Protein AF-A0AAD5IJG9-F1 (afdb_monomer_lite)

Radius of gyration: 80.88 Å; chains: 1; bounding box: 159×67×210 Å

Structure (mmCIF, N/CA/C/O backbone):
data_AF-A0AAD5IJG9-F1
#
_entry.id   AF-A0AAD5IJG9-F1
#
loop_
_atom_site.group_PDB
_atom_site.id
_atom_site.type_symbol
_atom_site.label_atom_id
_atom_site.label_alt_id
_atom_site.label_comp_id
_atom_site.label_asym_id
_atom_site.label_entity_id
_atom_site.label_seq_id
_atom_site.pdbx_PDB_ins_code
_atom_site.Cartn_x
_atom_site.Cartn_y
_atom_site.Cartn_z
_atom_site.occupancy
_atom_site.B_iso_or_equiv
_atom_site.auth_seq_id
_atom_site.auth_comp_id
_atom_site.auth_asym_id
_atom_site.auth_atom_id
_atom_site.pdbx_PDB_model_num
ATOM 1 N N . MET A 1 1 ? -34.035 -47.505 9.510 1.00 40.03 1 MET A N 1
ATOM 2 C CA . MET A 1 1 ? -34.700 -47.979 10.748 1.00 40.03 1 MET A CA 1
ATOM 3 C C . MET A 1 1 ? -34.754 -46.891 11.828 1.00 40.03 1 MET A C 1
ATOM 5 O O . MET A 1 1 ? -35.858 -46.574 12.235 1.00 40.03 1 MET A O 1
ATOM 9 N N . ALA A 1 2 ? -33.639 -46.256 12.231 1.00 49.78 2 ALA A N 1
ATOM 10 C CA . ALA A 1 2 ? -33.622 -45.240 13.307 1.00 49.78 2 ALA A CA 1
ATOM 11 C C . ALA A 1 2 ? -34.541 -44.011 13.080 1.00 49.78 2 ALA A C 1
ATOM 13 O O . ALA A 1 2 ? -35.282 -43.633 13.980 1.00 49.78 2 ALA A O 1
ATOM 14 N N . SER A 1 3 ? -34.583 -43.461 11.860 1.00 57.72 3 SER A N 1
ATOM 15 C CA . SER A 1 3 ? -35.411 -42.284 11.522 1.00 57.72 3 SER A CA 1
ATOM 16 C C . SER A 1 3 ? -36.926 -42.498 11.715 1.00 57.72 3 SER A C 1
ATOM 18 O O . SER A 1 3 ? -37.642 -41.558 12.057 1.00 57.72 3 SER A O 1
ATOM 20 N N . LYS A 1 4 ? -37.427 -43.735 11.559 1.00 59.12 4 LYS A N 1
ATOM 21 C CA . LYS A 1 4 ? -38.856 -44.051 11.750 1.00 59.12 4 LYS A CA 1
ATOM 22 C C . LYS A 1 4 ? -39.244 -44.056 13.236 1.00 59.12 4 LYS A C 1
ATOM 24 O O . LYS A 1 4 ? -40.371 -43.705 13.572 1.00 59.12 4 LYS A O 1
ATOM 29 N N . THR A 1 5 ? -38.303 -44.402 14.114 1.00 77.06 5 THR A N 1
ATOM 30 C CA . THR A 1 5 ? -38.476 -44.359 15.573 1.00 77.06 5 THR A CA 1
ATOM 31 C C . THR A 1 5 ? -38.420 -42.922 16.098 1.00 77.06 5 THR A C 1
ATOM 33 O O . THR A 1 5 ? -39.266 -42.545 16.900 1.00 77.06 5 THR A O 1
ATOM 36 N N . GLU A 1 6 ? -37.500 -42.091 15.596 1.00 82.44 6 GLU A N 1
ATOM 37 C CA . GLU A 1 6 ? -37.387 -40.671 15.983 1.00 82.44 6 GLU A CA 1
ATOM 38 C C . GLU A 1 6 ? -38.639 -39.863 15.642 1.00 82.44 6 GLU A C 1
ATOM 40 O O . GLU A 1 6 ? -39.170 -39.155 16.496 1.00 82.44 6 GLU A O 1
ATOM 45 N N . ALA A 1 7 ? -39.147 -40.003 14.413 1.00 82.75 7 ALA A N 1
ATOM 46 C CA . ALA A 1 7 ? -40.358 -39.309 13.982 1.00 82.75 7 ALA A CA 1
ATOM 47 C C . ALA A 1 7 ? -41.581 -39.715 14.821 1.00 82.75 7 ALA A C 1
ATOM 49 O O . ALA A 1 7 ? -42.391 -38.865 15.176 1.00 82.75 7 ALA A O 1
ATOM 5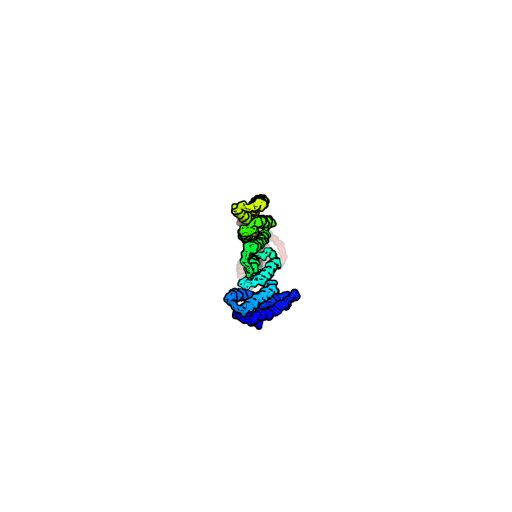0 N N . SER A 1 8 ? -41.680 -40.997 15.198 1.00 85.31 8 SER A N 1
ATOM 51 C CA . SER A 1 8 ? -42.756 -41.489 16.064 1.00 85.31 8 SER A CA 1
ATOM 52 C C . SER A 1 8 ? -42.658 -40.978 17.505 1.00 85.31 8 SER A C 1
ATOM 54 O O . SER A 1 8 ? -43.687 -40.867 18.173 1.00 85.31 8 SER A O 1
ATOM 56 N N . LEU A 1 9 ? -41.449 -40.720 18.014 1.00 87.00 9 LEU A N 1
ATOM 57 C CA . LEU A 1 9 ? -41.244 -40.151 19.348 1.00 87.00 9 LEU A CA 1
ATOM 58 C C . LEU A 1 9 ? -41.569 -38.658 19.366 1.00 87.00 9 LEU A C 1
ATOM 60 O O . LEU A 1 9 ? -42.269 -38.213 20.270 1.00 87.00 9 LEU A O 1
ATOM 64 N N . LEU A 1 10 ? -41.134 -37.909 18.348 1.00 88.69 10 LEU A N 1
ATOM 65 C CA . LEU A 1 10 ? -41.464 -36.488 18.203 1.00 88.69 10 LEU A CA 1
ATOM 66 C C . LEU A 1 10 ? -42.973 -36.280 18.023 1.00 88.69 10 LEU A C 1
ATOM 68 O O . LEU A 1 10 ? -43.555 -35.462 18.725 1.00 88.69 10 LEU A O 1
ATOM 72 N N . SER A 1 11 ? -43.643 -37.090 17.195 1.00 87.12 11 SER A N 1
ATOM 73 C CA . SER A 1 11 ? -45.099 -36.981 17.019 1.00 87.12 11 SER A CA 1
ATOM 74 C C . SER A 1 11 ? -45.866 -37.282 18.311 1.00 87.12 11 SER A C 1
ATOM 76 O O . SER A 1 11 ? -46.881 -36.648 18.602 1.00 87.12 11 SER A O 1
ATOM 78 N N . LYS A 1 12 ? -45.385 -38.245 19.115 1.00 86.06 12 LYS A N 1
ATOM 79 C CA . LYS A 1 12 ? -45.931 -38.516 20.453 1.00 86.06 12 LYS A CA 1
ATOM 80 C C . LYS A 1 12 ? -45.668 -37.350 21.407 1.00 86.06 12 LYS A C 1
ATOM 82 O O . LYS A 1 12 ? -46.566 -37.002 22.166 1.00 86.06 12 LYS A O 1
ATOM 87 N N . LEU A 1 13 ? -44.483 -36.747 21.359 1.00 86.62 13 LEU A N 1
ATOM 88 C CA . LEU A 1 13 ? -44.134 -35.589 22.180 1.00 86.62 13 LEU A CA 1
ATOM 89 C C . LEU A 1 13 ? -45.011 -34.375 21.859 1.00 86.62 13 LEU A C 1
ATOM 91 O O . LEU A 1 13 ? -45.411 -33.680 22.780 1.00 86.62 13 LEU A O 1
ATOM 95 N N . GLU A 1 14 ? -45.358 -34.156 20.592 1.00 85.06 14 GLU A N 1
ATOM 96 C CA . GLU A 1 14 ? -46.237 -33.059 20.172 1.00 85.06 14 GLU A CA 1
ATOM 97 C C . GLU A 1 14 ? -47.701 -33.316 20.574 1.00 85.06 14 GLU A C 1
ATOM 99 O O . GLU A 1 14 ? -48.342 -32.459 21.176 1.00 85.06 14 GLU A O 1
ATOM 104 N N . SER A 1 15 ? -48.238 -34.516 20.310 1.00 80.38 15 SER A N 1
ATOM 105 C CA . SER A 1 15 ? -49.700 -34.738 20.272 1.00 80.38 15 SER A CA 1
ATOM 106 C C . SER A 1 15 ? -50.283 -35.724 21.299 1.00 80.38 15 SER A C 1
ATOM 108 O O . SER A 1 15 ? -51.500 -35.790 21.462 1.00 80.38 15 SER A O 1
ATOM 110 N N . SER A 1 16 ? -49.465 -36.510 22.010 1.00 78.19 16 SER A N 1
ATOM 111 C CA . SER A 1 16 ? -49.965 -37.608 22.860 1.00 78.19 16 SER A CA 1
ATOM 112 C C . SER A 1 16 ? -50.384 -37.160 24.261 1.00 78.19 16 SER A C 1
ATOM 114 O O . SER A 1 16 ? -49.528 -36.918 25.108 1.00 78.19 16 SER A O 1
ATOM 116 N N . ASN A 1 17 ? -51.676 -37.184 24.576 1.00 72.12 17 ASN A N 1
ATOM 117 C CA . ASN A 1 17 ? -52.157 -36.930 25.945 1.00 72.12 17 ASN A CA 1
ATOM 118 C C . ASN A 1 17 ? -52.040 -38.150 26.885 1.00 72.12 17 ASN A C 1
ATOM 120 O O . ASN A 1 17 ? -52.435 -38.069 28.044 1.00 72.12 17 ASN A O 1
ATOM 124 N N . SER A 1 18 ? -51.520 -39.285 26.400 1.00 71.00 18 SER A N 1
ATOM 125 C CA . SER A 1 18 ? -51.354 -40.520 27.180 1.00 71.00 18 SER A CA 1
ATOM 126 C C . SER A 1 18 ? -49.918 -40.724 27.671 1.00 71.00 18 SER A C 1
ATOM 128 O O . SER A 1 18 ? -48.976 -40.584 26.884 1.00 71.00 18 SER A O 1
ATOM 130 N N . THR A 1 19 ? -49.775 -41.147 28.927 1.00 74.81 19 THR A N 1
ATOM 131 C CA . THR A 1 19 ? -48.548 -41.677 29.550 1.00 74.81 19 THR A CA 1
ATOM 132 C C . THR A 1 19 ? -48.391 -43.188 29.260 1.00 74.81 19 THR A C 1
ATOM 134 O O . THR A 1 19 ? -49.387 -43.838 28.924 1.00 74.81 19 THR A O 1
ATOM 137 N N . PRO A 1 20 ? -47.180 -43.789 29.343 1.00 77.56 20 PRO A N 1
ATOM 138 C CA . PRO A 1 20 ? -45.897 -43.190 29.723 1.00 77.56 20 PRO A CA 1
ATOM 139 C C . PRO A 1 20 ? -45.011 -42.781 28.525 1.00 77.56 20 PRO A C 1
ATOM 141 O O . PRO A 1 20 ? -44.468 -43.624 27.811 1.00 77.56 20 PRO A O 1
ATOM 144 N N . ILE A 1 21 ? -44.790 -41.479 28.343 1.00 84.19 21 ILE A N 1
ATOM 145 C CA . ILE A 1 21 ? -43.877 -40.869 27.360 1.00 84.19 21 ILE A CA 1
ATOM 146 C C . ILE A 1 21 ? -42.423 -40.961 27.836 1.00 84.19 21 ILE A C 1
ATOM 148 O O . ILE A 1 21 ? -41.536 -41.272 27.040 1.00 84.19 21 ILE A O 1
ATOM 152 N N . TYR A 1 22 ? -42.166 -40.744 29.131 1.00 86.75 22 TYR A N 1
ATOM 153 C CA . TYR A 1 22 ? -40.799 -40.744 29.671 1.00 86.75 22 TYR A CA 1
ATOM 154 C C . TYR A 1 22 ? -40.068 -42.074 29.436 1.00 86.75 22 TYR A C 1
ATOM 156 O O . TYR A 1 22 ? -38.905 -42.078 29.038 1.00 86.75 22 TYR A O 1
ATOM 164 N N . SER A 1 23 ? -40.762 -43.204 29.621 1.00 85.56 23 SER A N 1
ATOM 165 C CA . SER A 1 23 ? -40.194 -44.544 29.408 1.00 85.56 23 SER A CA 1
ATOM 166 C C . SER A 1 23 ? -39.642 -44.726 27.987 1.00 85.56 23 SER A C 1
ATOM 168 O O . SER A 1 23 ? -38.520 -45.195 27.813 1.00 85.56 23 SER A O 1
ATOM 170 N N . LEU A 1 24 ? -40.379 -44.244 26.981 1.00 85.62 24 LEU A N 1
ATOM 171 C CA . LEU A 1 24 ? -39.998 -44.322 25.572 1.00 85.62 24 LEU A CA 1
ATOM 172 C C . LEU A 1 24 ? -38.739 -43.499 25.270 1.00 85.62 24 LEU A C 1
ATOM 174 O O . LEU A 1 24 ? -37.867 -43.944 24.525 1.00 85.62 24 LEU A O 1
ATOM 178 N N . PHE A 1 25 ? -38.627 -42.310 25.865 1.00 87.06 25 PHE A N 1
ATOM 179 C CA . PHE A 1 25 ? -37.447 -41.453 25.726 1.00 87.06 25 PHE A CA 1
ATOM 180 C C . PHE A 1 25 ? -36.236 -42.012 26.485 1.00 87.06 25 PHE A C 1
ATOM 182 O O . PHE A 1 25 ? -35.120 -41.982 25.967 1.00 87.06 25 PHE A O 1
ATOM 189 N N . SER A 1 26 ? -36.450 -42.572 27.677 1.00 85.56 26 SER A N 1
ATOM 190 C CA . SER A 1 26 ? -35.406 -43.233 28.466 1.00 85.56 26 SER A CA 1
ATOM 191 C C . SER A 1 26 ? -34.829 -44.450 27.732 1.00 85.56 26 SER A C 1
ATOM 193 O O . SER A 1 26 ? -33.610 -44.593 27.620 1.00 85.56 26 SER A O 1
ATOM 195 N N . ASP A 1 27 ? -35.688 -45.270 27.121 1.00 84.94 27 ASP A N 1
ATOM 196 C CA . ASP A 1 27 ? -35.261 -46.399 26.292 1.00 84.94 27 ASP A CA 1
ATOM 197 C C . ASP A 1 27 ? -34.494 -45.949 25.046 1.00 84.94 27 ASP A C 1
ATOM 199 O O . ASP A 1 27 ? -33.491 -46.565 24.674 1.00 84.94 27 ASP A O 1
ATOM 203 N N . TYR A 1 28 ? -34.913 -44.839 24.432 1.00 84.62 28 TYR A N 1
ATOM 204 C CA . TYR A 1 28 ? -34.195 -44.246 23.305 1.00 84.62 28 TYR A CA 1
ATOM 205 C C . TYR A 1 28 ? -32.805 -43.715 23.703 1.00 84.62 28 TYR A C 1
ATOM 207 O O . TYR A 1 28 ? -31.885 -43.726 22.881 1.00 84.62 28 TYR A O 1
ATOM 215 N N . ARG A 1 29 ? -32.620 -43.322 24.973 1.00 81.00 29 ARG A N 1
ATOM 216 C CA . ARG A 1 29 ? -31.354 -42.813 25.523 1.00 81.00 29 ARG A CA 1
ATOM 217 C C . ARG A 1 29 ? -30.313 -43.897 25.806 1.00 81.00 29 ARG A C 1
ATOM 219 O O . ARG A 1 29 ? -29.148 -43.544 25.935 1.00 81.00 29 ARG A O 1
ATOM 226 N N . ARG A 1 30 ? -30.649 -45.193 25.865 1.00 82.00 30 ARG A N 1
ATOM 227 C CA . ARG A 1 30 ? -29.688 -46.266 26.236 1.00 82.00 30 ARG A CA 1
ATOM 228 C C . ARG A 1 30 ? -28.273 -46.138 25.627 1.00 82.00 30 ARG A C 1
ATOM 230 O O . ARG A 1 30 ? -27.322 -46.342 26.370 1.00 82.00 30 ARG A O 1
ATOM 237 N N . PRO A 1 31 ? -28.084 -45.715 24.359 1.00 81.06 31 PRO A N 1
ATOM 238 C CA . PRO A 1 31 ? -26.748 -45.500 23.790 1.00 81.06 31 PRO A CA 1
ATOM 239 C C . PRO A 1 31 ? -25.861 -44.459 24.505 1.00 81.06 31 PRO A C 1
ATOM 241 O O . PRO A 1 31 ? -24.651 -44.475 24.315 1.00 81.06 31 PRO A O 1
ATOM 244 N N . PHE A 1 32 ? -26.431 -43.549 25.301 1.00 79.25 32 PHE A N 1
ATOM 245 C CA . PHE A 1 32 ? -25.689 -42.581 26.120 1.00 79.25 32 PHE A CA 1
ATOM 246 C C . PHE A 1 32 ? -25.220 -43.169 27.459 1.00 79.25 32 PHE A C 1
ATOM 248 O O . PHE A 1 32 ? -24.302 -42.625 28.063 1.00 79.25 32 PHE A O 1
ATOM 255 N N . SER A 1 33 ? -25.817 -44.270 27.932 1.00 79.75 33 SER A N 1
ATOM 256 C CA . SER A 1 33 ? -25.437 -44.913 29.199 1.00 79.75 33 SER A CA 1
ATOM 257 C C . SER A 1 33 ? -24.062 -45.589 29.146 1.00 79.75 33 SER A C 1
ATOM 259 O O . SER A 1 33 ? -23.447 -45.786 30.188 1.00 79.75 33 SER A O 1
ATOM 261 N N . ASP A 1 34 ? -23.562 -45.890 27.945 1.00 76.06 34 ASP A N 1
ATOM 262 C CA . ASP A 1 34 ? -22.254 -46.523 27.724 1.00 76.06 34 ASP A CA 1
ATOM 263 C C . ASP A 1 34 ? -21.086 -45.513 27.672 1.00 76.06 34 ASP A C 1
ATOM 265 O O . ASP A 1 34 ? -19.918 -45.890 27.509 1.00 76.06 34 ASP A O 1
ATOM 269 N N . VAL A 1 35 ? -21.388 -44.213 27.787 1.00 77.31 35 VAL A N 1
ATOM 270 C CA . VAL A 1 35 ? -20.393 -43.137 27.765 1.00 77.31 35 VAL A CA 1
ATOM 271 C C . VAL A 1 35 ? -19.740 -43.023 29.142 1.00 77.31 35 VAL A C 1
ATOM 273 O O . VAL A 1 35 ? -20.377 -42.654 30.123 1.00 77.31 35 VAL A O 1
ATOM 276 N N . ASN A 1 36 ? -18.443 -43.319 29.209 1.00 75.56 36 ASN A N 1
ATOM 277 C CA . ASN A 1 36 ? -17.588 -43.081 30.373 1.00 75.56 36 ASN A CA 1
ATOM 278 C C . ASN A 1 36 ? -16.271 -42.413 29.934 1.00 75.56 36 ASN A C 1
ATOM 280 O O . ASN A 1 36 ? -16.017 -42.263 28.736 1.00 75.56 36 ASN A O 1
ATOM 284 N N . GLU A 1 37 ? -15.407 -42.055 30.890 1.00 66.75 37 GLU A N 1
ATOM 285 C CA . GLU A 1 37 ? -14.111 -41.403 30.625 1.00 66.75 37 GLU A CA 1
ATOM 286 C C . GLU A 1 37 ? -13.218 -42.164 29.626 1.00 66.75 37 GLU A C 1
ATOM 288 O O . GLU A 1 37 ? -12.406 -41.553 28.937 1.00 66.75 37 GLU A O 1
ATOM 293 N N . LYS A 1 38 ? -13.392 -43.484 29.486 1.00 65.75 38 LYS A N 1
ATOM 294 C CA . LYS A 1 38 ? -12.594 -44.343 28.595 1.00 65.75 38 LYS A CA 1
ATOM 295 C C . LYS A 1 38 ? -13.150 -44.422 27.165 1.00 65.75 38 LYS A C 1
ATOM 297 O O . LYS A 1 38 ? -12.421 -44.810 26.257 1.00 65.75 38 LYS A O 1
ATOM 302 N N . ASN A 1 39 ? -14.406 -44.021 26.946 1.00 73.19 39 ASN A N 1
ATOM 303 C CA . ASN A 1 39 ? -15.141 -44.182 25.684 1.00 73.19 39 ASN A CA 1
ATOM 304 C C . ASN A 1 39 ? -15.526 -42.842 25.022 1.00 73.19 39 ASN A C 1
ATOM 306 O O . ASN A 1 39 ? -16.526 -42.759 24.304 1.00 73.19 39 ASN A O 1
ATOM 310 N N . GLN A 1 40 ? -14.735 -41.781 25.217 1.00 72.56 40 GLN A N 1
ATOM 311 C CA . GLN A 1 40 ? -15.011 -40.446 24.652 1.00 72.56 40 GLN A CA 1
ATOM 312 C C . GLN A 1 40 ? -15.128 -40.430 23.111 1.00 72.56 40 GLN A C 1
ATOM 314 O O . GLN A 1 40 ? -15.780 -39.558 22.540 1.00 72.56 40 GLN A O 1
ATOM 319 N N . THR A 1 41 ? -14.585 -41.436 22.417 1.00 77.69 41 THR A N 1
ATOM 320 C CA . THR A 1 41 ? -14.702 -41.608 20.955 1.00 77.69 41 THR A CA 1
ATOM 321 C C . THR A 1 41 ? -16.130 -41.905 20.469 1.00 77.69 41 THR A C 1
ATOM 323 O O . THR A 1 41 ? -16.400 -41.826 19.267 1.00 77.69 41 THR A O 1
ATOM 326 N N . LEU A 1 42 ? -17.066 -42.225 21.373 1.00 81.50 42 LEU A N 1
ATOM 327 C CA . LEU A 1 42 ? -18.488 -42.407 21.060 1.00 81.50 42 LEU A CA 1
ATOM 328 C C . LEU A 1 42 ? -19.254 -41.080 20.969 1.00 81.50 42 LEU A C 1
ATOM 330 O O . LEU A 1 42 ? -20.273 -41.020 20.277 1.00 81.50 42 LEU A O 1
ATOM 334 N N . ILE A 1 43 ? -18.755 -40.012 21.600 1.00 83.00 43 ILE A N 1
ATOM 335 C CA . ILE A 1 43 ? -19.433 -38.710 21.685 1.00 83.00 43 ILE A CA 1
ATOM 336 C C . ILE A 1 43 ? -19.733 -38.120 20.288 1.00 83.00 43 ILE A C 1
ATOM 338 O O . ILE A 1 43 ? -20.886 -37.760 20.050 1.00 83.00 43 ILE A O 1
ATOM 342 N N . PRO A 1 44 ? -18.803 -38.103 19.306 1.00 84.50 44 PRO A N 1
ATOM 343 C CA . PRO A 1 44 ? -19.101 -37.612 17.952 1.00 84.50 44 PRO A CA 1
ATOM 344 C C . PRO A 1 44 ? -20.167 -38.444 17.213 1.00 84.50 44 PRO A C 1
ATOM 346 O O . PRO A 1 44 ? -20.996 -37.915 16.465 1.00 84.50 44 PRO A O 1
ATOM 349 N N . LYS A 1 45 ? -20.184 -39.767 17.436 1.00 84.75 45 LYS A N 1
ATOM 350 C CA . LYS A 1 45 ? -21.167 -40.683 16.829 1.00 84.75 45 LYS A CA 1
ATOM 351 C C . LYS A 1 45 ? -22.563 -40.485 17.423 1.00 84.75 45 LYS A C 1
ATOM 353 O O . LYS A 1 45 ? -23.552 -40.541 16.698 1.00 84.75 45 LYS A O 1
ATOM 358 N N . LEU A 1 46 ? -22.647 -40.231 18.727 1.00 84.56 46 LEU A N 1
ATOM 359 C CA . LEU A 1 46 ? -23.903 -39.887 19.393 1.00 84.56 46 LEU A CA 1
ATOM 360 C C . LEU A 1 46 ? -24.384 -38.496 18.977 1.00 84.56 46 LEU A C 1
ATOM 362 O O . LEU A 1 46 ? -25.553 -38.341 18.635 1.00 84.56 46 LEU A O 1
ATOM 366 N N . ALA A 1 47 ? -23.489 -37.508 18.916 1.00 84.62 47 ALA A N 1
ATOM 367 C CA . ALA A 1 47 ? -23.826 -36.153 18.495 1.00 84.62 47 ALA A CA 1
ATOM 368 C C . ALA A 1 47 ? -24.435 -36.133 17.086 1.00 84.62 47 ALA A C 1
ATOM 370 O O . ALA A 1 47 ? -25.541 -35.634 16.893 1.00 84.62 47 ALA A O 1
ATOM 371 N N . SER A 1 48 ? -23.765 -36.753 16.111 1.00 84.75 48 SER A N 1
ATOM 372 C CA . SER A 1 48 ? -24.260 -36.826 14.728 1.00 84.75 48 SER A CA 1
ATOM 373 C C . SER A 1 48 ? -25.614 -37.529 14.604 1.00 84.75 48 SER A C 1
ATOM 375 O O . SER A 1 48 ? -26.433 -37.138 13.774 1.00 84.75 48 SER A O 1
ATOM 377 N N . LYS A 1 49 ? -25.876 -38.533 15.446 1.00 86.31 49 LYS A N 1
ATOM 378 C CA . LYS A 1 49 ? -27.130 -39.289 15.430 1.00 86.31 49 LYS A CA 1
ATOM 379 C C . LYS A 1 49 ? -28.283 -38.562 16.129 1.00 86.31 49 LYS A C 1
ATOM 381 O O . LYS A 1 49 ? -29.384 -38.549 15.599 1.00 86.31 49 LYS A O 1
ATOM 386 N N . PHE A 1 50 ? -28.052 -37.965 17.298 1.00 87.25 50 PHE A N 1
ATOM 387 C CA . PHE A 1 50 ? -29.127 -37.500 18.184 1.00 87.25 50 PHE A CA 1
ATOM 388 C C . PHE A 1 50 ? -29.316 -35.978 18.218 1.00 87.25 50 PHE A C 1
ATOM 390 O O . PHE A 1 50 ? -30.357 -35.516 18.680 1.00 87.25 50 PHE A O 1
ATOM 397 N N . LEU A 1 51 ? -28.371 -35.173 17.716 1.00 87.12 51 LEU A N 1
ATOM 398 C CA . LEU A 1 51 ? -28.433 -33.711 17.857 1.00 87.12 51 LEU A CA 1
ATOM 399 C C . LEU A 1 51 ? -29.694 -33.094 17.233 1.00 87.12 51 LEU A C 1
ATOM 401 O O . LEU A 1 51 ? -30.306 -32.210 17.829 1.00 87.12 51 LEU A O 1
ATOM 405 N N . SER A 1 52 ? -30.104 -33.557 16.047 1.00 86.81 52 SER A N 1
ATOM 406 C CA . SER A 1 52 ? -31.321 -33.053 15.390 1.00 86.81 52 SER A CA 1
ATOM 407 C C . SER A 1 52 ? -32.577 -33.377 16.205 1.00 86.81 52 SER A C 1
ATOM 409 O O . SER A 1 52 ? -33.440 -32.519 16.382 1.00 86.81 52 SER A O 1
ATOM 411 N N . PHE A 1 53 ? -32.647 -34.594 16.746 1.00 89.81 53 PHE A N 1
ATOM 412 C CA . PHE A 1 53 ? -33.745 -35.045 17.594 1.00 89.81 53 PHE A CA 1
ATOM 413 C C . PHE A 1 53 ? -33.827 -34.244 18.901 1.00 89.81 53 PHE A C 1
ATOM 415 O O . PHE A 1 53 ? -34.909 -33.782 19.265 1.00 89.81 53 PHE A O 1
ATOM 422 N N . LEU A 1 54 ? -32.691 -34.022 19.571 1.00 89.56 54 LEU A N 1
ATOM 423 C CA . LEU A 1 54 ? -32.622 -33.242 20.810 1.00 89.56 54 LEU A CA 1
ATOM 424 C C . LEU A 1 54 ? -33.052 -31.791 20.580 1.00 89.56 54 LEU A C 1
ATOM 426 O O . LEU A 1 54 ? -33.901 -31.294 21.311 1.00 89.56 54 LEU A O 1
ATOM 430 N N . LYS A 1 55 ? -32.549 -31.135 19.524 1.00 87.88 55 LYS A N 1
ATOM 431 C CA . LYS A 1 55 ? -32.941 -29.755 19.187 1.00 87.88 55 LYS A CA 1
ATOM 432 C C . LYS A 1 55 ? -34.444 -29.616 18.947 1.00 87.88 55 LYS A C 1
ATOM 434 O O . LYS A 1 55 ? -35.051 -28.675 19.441 1.00 87.88 55 LYS A O 1
ATOM 439 N N . LYS A 1 56 ? -35.047 -30.556 18.210 1.00 89.88 56 LYS A N 1
ATOM 440 C CA . LYS A 1 56 ? -36.496 -30.555 17.958 1.00 89.88 56 LYS A CA 1
ATOM 441 C C . LYS A 1 56 ? -37.289 -30.797 19.238 1.00 89.88 56 LYS A C 1
ATOM 443 O O . LYS A 1 56 ? -38.228 -30.063 19.511 1.00 89.88 56 LYS A O 1
ATOM 448 N N . SER A 1 57 ? -36.870 -31.766 20.051 1.00 90.88 57 SER A N 1
ATOM 449 C CA . SER A 1 57 ? -37.525 -32.060 21.332 1.00 90.88 57 SER A CA 1
ATOM 450 C C . SER A 1 57 ? -37.497 -30.845 22.265 1.00 90.88 57 SER A C 1
ATOM 452 O O . SER A 1 57 ? -38.530 -30.465 22.803 1.00 90.88 57 SER A O 1
ATOM 454 N N . LEU A 1 58 ? -36.344 -30.180 22.394 1.00 90.31 58 LEU A N 1
ATOM 455 C CA . LEU A 1 58 ? -36.170 -28.988 23.233 1.00 90.31 58 LEU A CA 1
ATOM 456 C C . LEU A 1 58 ? -36.939 -27.757 22.728 1.00 90.31 58 LEU A C 1
ATOM 458 O O . LEU A 1 58 ? -37.172 -26.844 23.512 1.00 90.31 58 LEU A O 1
ATOM 462 N N . ALA A 1 59 ? -37.332 -27.723 21.452 1.00 89.56 59 ALA A N 1
ATOM 463 C CA . ALA A 1 59 ? -38.206 -26.682 20.912 1.00 89.56 59 ALA A CA 1
ATOM 464 C C . ALA A 1 59 ? -39.691 -26.967 21.196 1.00 89.56 59 ALA A C 1
ATOM 466 O O . ALA A 1 59 ? -40.437 -26.052 21.502 1.00 89.56 59 ALA A O 1
ATOM 467 N N . ILE A 1 60 ? -40.109 -28.236 21.135 1.00 90.00 60 ILE A N 1
ATOM 468 C CA . ILE A 1 60 ? -41.516 -28.644 21.299 1.00 90.00 60 ILE A CA 1
ATOM 469 C C . ILE A 1 60 ? -41.965 -28.586 22.766 1.00 90.00 60 ILE A C 1
ATOM 471 O O . ILE A 1 60 ? -43.106 -28.234 23.060 1.00 90.00 60 ILE A O 1
ATOM 475 N N . ILE A 1 61 ? -41.098 -28.987 23.702 1.00 89.62 61 ILE A N 1
ATOM 476 C CA . ILE A 1 61 ? -41.499 -29.180 25.104 1.00 89.62 61 ILE A CA 1
ATOM 477 C C . ILE A 1 61 ? -41.947 -27.879 25.792 1.00 89.62 61 ILE A C 1
ATOM 479 O O . ILE A 1 61 ? -42.988 -27.931 26.450 1.00 89.62 61 ILE A O 1
ATOM 483 N N . PRO A 1 62 ? -41.236 -26.737 25.673 1.00 87.31 62 PRO A N 1
ATOM 484 C CA . PRO A 1 62 ? -41.668 -25.482 26.291 1.00 87.31 62 PRO A CA 1
ATOM 485 C C . PRO A 1 62 ? -43.063 -25.037 25.840 1.00 87.31 62 PRO A C 1
ATOM 487 O O . PRO A 1 62 ? -43.891 -24.684 26.679 1.00 87.31 62 PRO A O 1
ATOM 490 N N . ASP A 1 63 ? -43.350 -25.117 24.538 1.00 86.69 63 ASP A N 1
ATOM 491 C CA . ASP A 1 63 ? -44.655 -24.749 23.973 1.00 86.69 63 ASP A CA 1
ATOM 492 C C . ASP A 1 63 ? -45.755 -25.658 24.524 1.00 86.69 63 ASP A C 1
ATOM 494 O O . ASP A 1 63 ? -46.784 -25.199 25.020 1.00 86.69 63 ASP A O 1
ATOM 498 N N . ARG A 1 64 ? -45.485 -26.965 24.558 1.00 85.00 64 ARG A N 1
ATOM 499 C CA . ARG A 1 64 ? -46.423 -27.950 25.092 1.00 85.00 64 ARG A CA 1
ATOM 500 C C . ARG A 1 64 ? -46.699 -27.764 26.581 1.00 85.00 64 ARG A C 1
ATOM 502 O O . ARG A 1 64 ? -47.820 -27.980 27.030 1.00 85.00 64 ARG A O 1
ATOM 509 N N . LEU A 1 65 ? -45.680 -27.398 27.356 1.00 84.69 65 LEU A N 1
ATOM 510 C CA . LEU A 1 65 ? -45.849 -27.042 28.760 1.00 84.69 65 LEU A CA 1
ATOM 511 C C . LEU A 1 65 ? -46.633 -25.732 28.882 1.00 84.69 65 LEU A C 1
ATOM 513 O O . LEU A 1 65 ? -47.453 -25.614 29.780 1.00 84.69 65 LEU A O 1
ATOM 517 N N . SER A 1 66 ? -46.476 -24.775 27.978 1.00 80.69 66 SER A N 1
ATOM 518 C CA . SER A 1 66 ? -47.201 -23.501 28.050 1.00 80.69 66 SER A CA 1
ATOM 519 C C . SER A 1 66 ? -48.704 -23.667 27.766 1.00 80.69 66 SER A C 1
ATOM 521 O O . SER A 1 66 ? -49.532 -23.147 28.511 1.00 80.69 66 SER A O 1
ATOM 523 N N . ASP A 1 67 ? -49.075 -24.493 26.782 1.00 69.62 67 ASP A N 1
ATOM 524 C CA . ASP A 1 67 ? -50.478 -24.778 26.421 1.00 69.62 67 ASP A CA 1
ATOM 525 C C . ASP A 1 67 ? -51.254 -25.554 27.500 1.00 69.62 67 ASP A C 1
ATOM 527 O O . ASP A 1 67 ? -52.489 -25.567 27.538 1.00 69.62 67 ASP A O 1
ATOM 531 N N . SER A 1 68 ? -50.524 -26.225 28.389 1.00 61.78 68 SER A N 1
ATOM 532 C CA . SER A 1 68 ? -51.074 -27.171 29.355 1.00 61.78 68 SER A CA 1
ATOM 533 C C . SER A 1 68 ? -51.445 -26.515 30.704 1.00 61.78 68 SER A C 1
ATOM 535 O O . SER A 1 68 ? -52.063 -27.140 31.562 1.00 61.78 68 SER A O 1
ATOM 537 N N . SER A 1 69 ? -51.172 -25.215 30.892 1.00 56.47 69 SER A N 1
ATOM 538 C CA . SER A 1 69 ? -51.294 -24.541 32.200 1.00 56.47 69 SER A CA 1
ATOM 539 C C . SER A 1 69 ? -52.733 -24.297 32.703 1.00 56.47 69 SER A C 1
ATOM 541 O O . SER A 1 69 ? -52.903 -23.681 33.752 1.00 56.47 69 SER A O 1
ATOM 543 N N . ASN A 1 70 ? -53.771 -24.744 31.982 1.00 51.47 70 ASN A N 1
ATOM 544 C CA . ASN A 1 70 ? -55.166 -24.326 32.199 1.00 51.4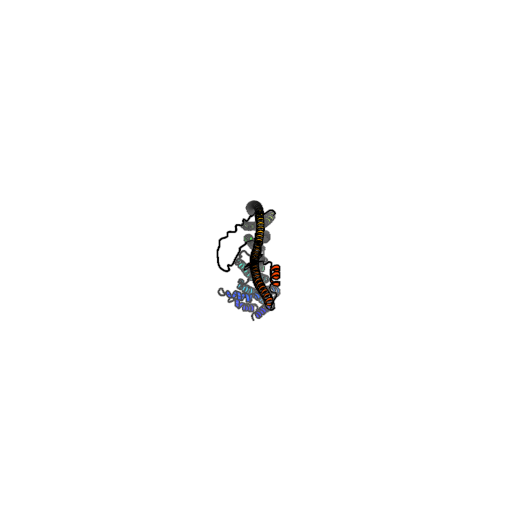7 70 ASN A CA 1
ATOM 545 C C . ASN A 1 70 ? -56.174 -25.456 32.511 1.00 51.47 70 ASN A C 1
ATOM 547 O O . ASN A 1 70 ? -57.378 -25.224 32.386 1.00 51.47 70 ASN A O 1
ATOM 551 N N . LYS A 1 71 ? -55.761 -26.684 32.876 1.00 53.31 71 LYS A N 1
ATOM 552 C CA . LYS A 1 71 ? -56.721 -27.796 33.091 1.00 53.31 71 LYS A CA 1
ATOM 553 C C . LYS A 1 71 ? -56.421 -28.671 34.314 1.00 53.31 71 LYS A C 1
ATOM 555 O O . LYS A 1 71 ? -55.351 -29.253 34.444 1.00 53.31 71 LYS A O 1
ATOM 560 N N . ASP A 1 72 ? -57.432 -28.809 35.168 1.00 52.28 72 ASP A N 1
ATOM 561 C CA . ASP A 1 72 ? -57.353 -29.310 36.546 1.00 52.28 72 ASP A CA 1
ATOM 562 C C . ASP A 1 72 ? -57.681 -30.819 36.656 1.00 52.28 72 ASP A C 1
ATOM 564 O O . ASP A 1 72 ? -58.687 -31.242 37.232 1.00 52.28 72 ASP A O 1
ATOM 568 N N . HIS A 1 73 ? -56.863 -31.675 36.029 1.00 60.78 73 HIS A N 1
ATOM 569 C CA . HIS A 1 73 ? -57.072 -33.131 36.041 1.00 60.78 73 HIS A CA 1
ATOM 570 C C . HIS A 1 73 ? -55.812 -33.904 36.454 1.00 60.78 73 HIS A C 1
ATOM 572 O O . HIS A 1 73 ? -54.717 -33.663 35.957 1.00 60.78 73 HIS A O 1
ATOM 578 N N . THR A 1 74 ? -55.965 -34.914 37.314 1.00 63.94 74 THR A N 1
ATOM 579 C CA . THR A 1 74 ? -54.872 -35.745 37.864 1.00 63.94 74 THR A CA 1
ATOM 580 C C . THR A 1 74 ? -54.016 -36.431 36.785 1.00 63.94 74 THR A C 1
ATOM 582 O O . THR A 1 74 ? -52.807 -36.586 36.948 1.00 63.94 74 THR A O 1
ATOM 585 N N . GLN A 1 75 ? -54.617 -36.794 35.645 1.00 64.88 75 GLN A N 1
ATOM 586 C CA . GLN A 1 75 ? -53.899 -37.344 34.482 1.00 64.88 75 GLN A CA 1
ATOM 587 C C . GLN A 1 75 ? -52.988 -36.307 33.807 1.00 64.88 75 GLN A C 1
ATOM 589 O O . GLN A 1 75 ? -51.925 -36.646 33.290 1.00 64.88 75 GLN A O 1
ATOM 594 N N . HIS A 1 76 ? -53.371 -35.032 33.857 1.00 72.88 76 HIS A N 1
ATOM 595 C CA . HIS A 1 76 ? -52.592 -33.932 33.309 1.00 72.88 76 HIS A CA 1
ATOM 596 C C . HIS A 1 76 ? -51.333 -33.678 34.142 1.00 72.88 76 HIS A C 1
ATOM 598 O O . HIS A 1 76 ? -50.254 -33.504 33.590 1.00 72.88 76 HIS A O 1
ATOM 604 N N . GLN A 1 77 ? -51.433 -33.753 35.472 1.00 78.00 77 GLN A N 1
ATOM 605 C CA . GLN A 1 77 ? -50.281 -33.597 36.365 1.00 78.00 77 GLN A CA 1
ATOM 606 C C . GLN A 1 77 ? -49.218 -34.688 36.143 1.00 78.00 77 GLN A C 1
ATOM 608 O O . GLN A 1 77 ? -48.019 -34.402 36.155 1.00 78.00 77 GLN A O 1
ATOM 613 N N . GLN A 1 78 ? -49.643 -35.932 35.887 1.00 82.44 78 GLN A N 1
ATOM 614 C CA . GLN A 1 78 ? -48.731 -37.022 35.523 1.00 82.44 78 GLN A CA 1
ATOM 615 C C . GLN A 1 78 ? -48.029 -36.752 34.187 1.00 82.44 78 GLN A C 1
ATOM 617 O O . GLN A 1 78 ? -46.808 -36.881 34.104 1.00 82.44 78 GLN A O 1
ATOM 622 N N . LEU A 1 79 ? -48.772 -36.313 33.167 1.00 84.06 79 LEU A N 1
ATOM 623 C CA . LEU A 1 79 ? -48.212 -35.956 31.864 1.00 84.06 79 LEU A CA 1
ATOM 624 C C . LEU A 1 79 ? -47.222 -34.783 31.959 1.00 84.06 79 LEU A C 1
ATOM 626 O O . LEU A 1 79 ? -46.131 -34.859 31.400 1.00 84.06 79 LEU A O 1
ATOM 630 N N . THR A 1 80 ? -47.561 -33.727 32.702 1.00 86.88 80 THR A N 1
ATOM 631 C CA . THR A 1 80 ? -46.684 -32.575 32.957 1.00 86.88 80 THR A CA 1
ATOM 632 C C . THR A 1 80 ? -45.383 -33.009 33.635 1.00 86.88 80 THR A C 1
ATOM 634 O O . THR A 1 80 ? -44.300 -32.604 33.215 1.00 86.88 80 THR A O 1
ATOM 637 N N . ASN A 1 81 ? -45.456 -33.878 34.647 1.00 86.88 81 ASN A N 1
ATOM 638 C CA . ASN A 1 81 ? -44.266 -34.418 35.307 1.00 86.88 81 ASN A CA 1
ATOM 639 C C . ASN A 1 81 ? -43.398 -35.243 34.351 1.00 86.88 81 ASN A C 1
ATOM 641 O O . ASN A 1 81 ? -42.177 -35.084 34.342 1.00 86.88 81 ASN A O 1
ATOM 645 N N . GLU A 1 82 ? -44.006 -36.082 33.513 1.00 89.00 82 GLU A N 1
ATOM 646 C CA . GLU A 1 82 ? -43.263 -36.813 32.488 1.00 89.00 82 GLU A CA 1
ATOM 647 C C . GLU A 1 82 ? -42.604 -35.883 31.466 1.00 89.00 82 GLU A C 1
ATOM 649 O O . GLU A 1 82 ? -41.470 -36.141 31.073 1.00 89.00 82 GLU A O 1
ATOM 654 N N . LEU A 1 83 ? -43.256 -34.784 31.078 1.00 90.25 83 LEU A N 1
ATOM 655 C CA . LEU A 1 83 ? -42.678 -33.796 30.166 1.00 90.25 83 LEU A CA 1
ATOM 656 C C . LEU A 1 83 ? -41.469 -33.084 30.765 1.00 90.25 83 LEU A C 1
ATOM 658 O O . LEU A 1 83 ? -40.452 -32.969 30.085 1.00 90.25 83 LEU A O 1
ATOM 662 N N . PHE A 1 84 ? -41.532 -32.676 32.036 1.00 91.31 84 PHE A N 1
ATOM 663 C CA . PHE A 1 84 ? -40.368 -32.130 32.741 1.00 91.31 84 PHE A CA 1
ATOM 664 C C . PHE A 1 84 ? -39.221 -33.146 32.806 1.00 91.31 84 PHE A C 1
ATOM 666 O O . PHE A 1 84 ? -38.069 -32.793 32.552 1.00 91.31 84 PHE A O 1
ATOM 673 N N . ASN A 1 85 ? -39.528 -34.420 33.069 1.00 90.94 85 ASN A N 1
ATOM 674 C CA . ASN A 1 85 ? -38.522 -35.480 33.080 1.00 90.94 85 ASN A CA 1
ATOM 675 C C . ASN A 1 85 ? -37.905 -35.705 31.693 1.00 90.94 85 ASN A C 1
ATOM 677 O O . ASN A 1 85 ? -36.698 -35.910 31.593 1.00 90.94 85 ASN A O 1
ATOM 681 N N . VAL A 1 86 ? -38.700 -35.639 30.619 1.00 91.31 86 VAL A N 1
ATOM 682 C CA . VAL A 1 86 ? -38.207 -35.715 29.234 1.00 91.31 86 VAL A CA 1
ATOM 683 C C . VAL A 1 86 ? -37.353 -34.494 28.881 1.00 91.31 86 VAL A C 1
ATOM 685 O O . VAL A 1 86 ? -36.311 -34.656 28.248 1.00 91.31 86 VAL A O 1
ATOM 688 N N . PHE A 1 87 ? -37.741 -33.290 29.313 1.00 92.44 87 PHE A N 1
ATOM 689 C CA . PHE A 1 87 ? -36.966 -32.064 29.103 1.00 92.44 87 PHE A CA 1
ATOM 690 C C . PHE A 1 87 ? -35.588 -32.181 29.761 1.00 92.44 87 PHE A C 1
ATOM 692 O O . PHE A 1 87 ? -34.569 -32.075 29.076 1.00 92.44 87 PHE A O 1
ATOM 699 N N . ARG A 1 88 ? -35.555 -32.508 31.060 1.00 92.06 88 ARG A N 1
ATOM 700 C CA . ARG A 1 88 ? -34.317 -32.727 31.821 1.00 92.06 88 ARG A CA 1
ATOM 701 C C . ARG A 1 88 ? -33.448 -33.801 31.161 1.00 92.06 88 ARG A C 1
ATOM 703 O O . ARG A 1 88 ? -32.268 -33.573 30.919 1.00 92.06 88 ARG A O 1
ATOM 710 N N . LEU A 1 89 ? -34.053 -34.915 30.736 1.00 90.75 89 LEU A N 1
ATOM 711 C CA . LEU A 1 89 ? -33.359 -35.982 30.010 1.00 90.75 89 LEU A CA 1
ATOM 712 C C . LEU A 1 89 ? -32.688 -35.480 28.722 1.00 90.75 89 LEU A C 1
ATOM 714 O O . LEU A 1 89 ? -31.545 -35.844 28.450 1.00 90.75 89 LEU A O 1
ATOM 718 N N . CYS A 1 90 ? -33.384 -34.663 27.927 1.00 91.31 90 CYS A N 1
ATOM 719 C CA . CYS A 1 90 ? -32.847 -34.111 26.683 1.00 91.31 90 CYS A CA 1
ATOM 720 C C . CYS A 1 90 ? -31.688 -33.141 26.944 1.00 91.31 90 CYS A C 1
ATOM 722 O O . CYS A 1 90 ? -30.696 -33.182 26.215 1.00 91.31 90 CYS A O 1
ATOM 724 N N . LEU A 1 91 ? -31.794 -32.308 27.983 1.00 90.19 91 LEU A N 1
ATOM 725 C CA . LEU A 1 91 ? -30.731 -31.392 28.405 1.00 90.19 91 LEU A CA 1
ATOM 726 C C . LEU A 1 91 ? -29.482 -32.156 28.856 1.00 90.19 91 LEU A C 1
ATOM 728 O O . LEU A 1 91 ? -28.384 -31.843 28.408 1.00 90.19 91 LEU A O 1
ATOM 732 N N . ASP A 1 92 ? -29.645 -33.214 29.650 1.00 89.12 92 ASP A N 1
ATOM 733 C CA . ASP A 1 92 ? -28.522 -34.041 30.105 1.00 89.12 92 ASP A CA 1
ATOM 734 C C . ASP A 1 92 ? -27.854 -34.790 28.942 1.00 89.12 92 ASP A C 1
ATOM 736 O O . ASP A 1 92 ? -26.631 -34.915 28.888 1.00 89.12 92 ASP A O 1
ATOM 740 N N . CYS A 1 93 ? -28.635 -35.251 27.957 1.00 88.94 93 CYS A N 1
ATOM 741 C CA . CYS A 1 93 ? -28.073 -35.829 26.733 1.00 88.94 93 CYS A CA 1
ATOM 742 C C . CYS A 1 93 ? -27.281 -34.797 25.930 1.00 88.94 93 CYS A C 1
ATOM 744 O O . CYS A 1 93 ? -26.251 -35.139 25.353 1.00 88.94 93 CYS A O 1
ATOM 746 N N . LEU A 1 94 ? -27.770 -33.555 25.872 1.00 87.50 94 LEU A N 1
ATOM 747 C CA . LEU A 1 94 ? -27.115 -32.466 25.158 1.00 87.50 94 LEU A CA 1
ATOM 748 C C . LEU A 1 94 ? -25.804 -32.053 25.846 1.00 87.50 94 LEU A C 1
ATOM 750 O O . LEU A 1 94 ? -24.816 -31.833 25.148 1.00 87.50 94 LEU A O 1
ATOM 754 N N . ASP A 1 95 ? -25.764 -32.042 27.183 1.00 84.81 95 ASP A N 1
ATOM 755 C CA . ASP A 1 95 ? -24.543 -31.821 27.973 1.00 84.81 95 ASP A CA 1
ATOM 756 C C . ASP A 1 95 ? -23.460 -32.857 27.636 1.00 84.81 95 ASP A C 1
ATOM 758 O O . ASP A 1 95 ? -22.302 -32.494 27.421 1.00 84.81 95 ASP A O 1
ATOM 762 N N . LEU A 1 96 ? -23.827 -34.138 27.513 1.00 86.19 96 LEU A N 1
ATOM 763 C CA . LEU A 1 96 ? -22.882 -35.219 27.191 1.00 86.19 96 LEU A CA 1
ATOM 764 C C . LEU A 1 96 ? -22.233 -35.071 25.807 1.00 86.19 96 LEU A C 1
ATOM 766 O O . LEU A 1 96 ? -21.113 -35.536 25.601 1.00 86.19 96 LEU A O 1
ATOM 770 N N . ILE A 1 97 ? -22.920 -34.433 24.854 1.00 85.44 97 ILE A N 1
ATOM 771 C CA . ILE A 1 97 ? -22.408 -34.180 23.496 1.00 85.44 97 ILE A CA 1
ATOM 772 C C . ILE A 1 97 ? -21.970 -32.730 23.274 1.00 85.44 97 ILE A C 1
ATOM 774 O O . ILE A 1 97 ? -21.674 -32.344 22.141 1.00 85.44 97 ILE A O 1
ATOM 778 N N . SER A 1 98 ? -21.905 -31.933 24.342 1.00 80.69 98 SER A N 1
ATOM 779 C CA . SER A 1 98 ? -21.593 -30.501 24.300 1.00 80.69 98 SER A CA 1
ATOM 780 C C . SER A 1 98 ? -20.266 -30.191 23.604 1.00 80.69 98 SER A C 1
ATOM 782 O O . SER A 1 98 ? -20.198 -29.250 22.817 1.00 80.69 98 SER A O 1
ATOM 784 N N . SER A 1 99 ? -19.245 -31.037 23.789 1.00 76.75 99 SER A N 1
ATOM 785 C CA . SER A 1 99 ? -17.922 -30.899 23.158 1.00 76.75 99 SER A CA 1
ATOM 786 C C . SER A 1 99 ? -17.941 -30.964 21.625 1.00 76.75 99 SER A C 1
ATOM 788 O O . SER A 1 99 ? -16.955 -30.616 20.983 1.00 76.75 99 SER A O 1
ATOM 790 N N . GLN A 1 100 ? -19.047 -31.418 21.028 1.00 76.88 100 GLN A N 1
ATOM 791 C CA . GLN A 1 100 ? -19.230 -31.543 19.578 1.00 76.88 100 GLN A CA 1
ATOM 792 C C . GLN A 1 100 ? -20.101 -30.426 18.988 1.00 76.88 100 GLN A C 1
ATOM 794 O O . GLN A 1 100 ? -20.310 -30.377 17.774 1.00 76.88 100 GLN A O 1
ATOM 799 N N . LEU A 1 101 ? -20.640 -29.534 19.823 1.00 71.00 101 LEU A N 1
ATOM 800 C CA . LEU A 1 101 ? -21.400 -28.377 19.368 1.00 71.00 101 LEU A CA 1
ATOM 801 C C . LEU A 1 101 ? -20.408 -27.334 18.853 1.00 71.00 101 LEU A C 1
ATOM 803 O O . LEU A 1 101 ? -19.835 -26.564 19.615 1.00 71.00 101 LEU A O 1
ATOM 807 N N . SER A 1 102 ? -20.192 -27.338 17.537 1.00 57.62 102 SER A N 1
ATOM 808 C CA . SER A 1 102 ? -19.118 -26.578 16.893 1.00 57.62 102 SER A CA 1
ATOM 809 C C . SER A 1 102 ? -19.193 -25.063 17.085 1.00 57.62 102 SER A C 1
ATOM 811 O O . SER A 1 102 ? -18.167 -24.414 16.939 1.00 57.62 102 SER A O 1
ATOM 813 N N . TYR A 1 103 ? -20.337 -24.482 17.457 1.00 55.81 103 TYR A N 1
ATOM 814 C CA . TYR A 1 103 ? -20.445 -23.054 17.758 1.00 55.81 103 TYR A CA 1
ATOM 815 C C . TYR A 1 103 ? -21.576 -22.801 18.767 1.00 55.81 103 TYR A C 1
ATOM 817 O O . TYR A 1 103 ? -22.721 -23.165 18.498 1.00 55.81 103 TYR A O 1
ATOM 825 N N . LYS A 1 104 ? -21.247 -22.107 19.872 1.00 65.81 104 LYS A N 1
ATOM 826 C CA . LYS A 1 104 ? -22.102 -21.626 20.988 1.00 65.81 104 LYS A CA 1
ATOM 827 C C . LYS A 1 104 ? -22.173 -22.550 22.226 1.00 65.81 104 LYS A C 1
ATOM 829 O O . LYS A 1 104 ? -23.195 -23.205 22.431 1.00 65.81 104 LYS A O 1
ATOM 834 N N . PRO A 1 105 ? -21.156 -22.530 23.117 1.00 62.28 105 PRO A N 1
ATOM 835 C CA . PRO A 1 105 ? -21.209 -23.222 24.417 1.00 62.28 105 PRO A CA 1
ATOM 836 C C . PRO A 1 105 ? -22.421 -22.809 25.277 1.00 62.28 105 PRO A C 1
ATOM 838 O O . PRO A 1 105 ? -22.936 -23.598 26.062 1.00 62.28 105 PRO A O 1
ATOM 841 N N . TYR A 1 106 ? -22.950 -21.603 25.063 1.00 71.69 106 TYR A N 1
ATOM 842 C CA . TYR A 1 106 ? -24.117 -21.077 25.769 1.00 71.69 106 TYR A CA 1
ATOM 843 C C . TYR A 1 106 ? -25.471 -21.562 25.219 1.00 71.69 106 TYR A C 1
ATOM 845 O O . TYR A 1 106 ? -26.488 -21.299 25.848 1.00 71.69 106 TYR A O 1
ATOM 853 N N . LEU A 1 107 ? -25.533 -22.283 24.088 1.00 76.94 107 LEU A N 1
ATOM 854 C CA . LEU A 1 107 ? -26.806 -22.808 23.560 1.00 76.94 107 LEU A CA 1
ATOM 855 C C . LEU A 1 107 ? -27.474 -23.769 24.556 1.00 76.94 107 LEU A C 1
ATOM 857 O O . LEU A 1 107 ? -28.691 -23.766 24.719 1.00 76.94 107 LEU A O 1
ATOM 861 N N . ILE A 1 108 ? -26.664 -24.565 25.250 1.00 82.62 108 ILE A N 1
ATOM 862 C CA . ILE A 1 108 ? -27.120 -25.429 26.340 1.00 82.62 108 ILE A CA 1
ATOM 863 C C . ILE A 1 108 ? -27.689 -24.584 27.480 1.00 82.62 108 ILE A C 1
ATOM 865 O O . ILE A 1 108 ? -28.772 -24.879 27.981 1.00 82.62 108 ILE A O 1
ATOM 869 N N . LEU A 1 109 ? -26.988 -23.510 27.852 1.00 80.75 109 LEU A N 1
ATOM 870 C CA . LEU A 1 109 ? -27.412 -22.605 28.919 1.00 80.75 109 LEU A CA 1
ATOM 871 C C . LEU A 1 109 ? -28.735 -21.911 28.570 1.00 80.75 109 LEU A C 1
ATOM 873 O O . LEU A 1 109 ? -29.609 -21.853 29.422 1.00 80.75 109 LEU A O 1
ATOM 877 N N . VAL A 1 110 ? -28.943 -21.499 27.312 1.00 82.62 110 VAL A N 1
ATOM 878 C CA . VAL A 1 110 ? -30.231 -20.956 26.830 1.00 82.62 110 VAL A CA 1
ATOM 879 C C . VAL A 1 110 ? -31.370 -21.946 27.081 1.00 82.62 110 VAL A C 1
ATOM 881 O O . VAL A 1 110 ? -32.409 -21.579 27.626 1.00 82.62 110 VAL A O 1
ATOM 884 N N . HIS A 1 111 ? -31.185 -23.215 26.705 1.00 86.50 111 HIS A N 1
ATOM 885 C CA . HIS A 1 111 ? -32.219 -24.231 26.902 1.00 86.50 111 HIS A CA 1
ATOM 886 C C . HIS A 1 111 ? -32.432 -24.577 28.384 1.00 86.50 111 HIS A C 1
ATOM 888 O O . HIS A 1 111 ? -33.569 -24.829 28.779 1.00 86.50 111 HIS A O 1
ATOM 894 N N . ARG A 1 112 ? -31.381 -24.550 29.216 1.00 88.62 112 ARG A N 1
ATOM 895 C CA . ARG A 1 112 ? -31.507 -24.753 30.669 1.00 88.62 112 ARG A CA 1
ATOM 896 C C . ARG A 1 112 ? -32.223 -23.585 31.354 1.00 88.62 112 ARG A C 1
ATOM 898 O O . ARG A 1 112 ? -33.113 -23.829 32.156 1.00 88.62 112 ARG A O 1
ATOM 905 N N . VAL A 1 113 ? -31.948 -22.338 30.967 1.00 84.00 113 VAL A N 1
ATOM 906 C CA . VAL A 1 113 ? -32.702 -21.161 31.442 1.00 84.00 113 VAL A CA 1
ATOM 907 C C . VAL A 1 113 ? -34.171 -21.230 31.004 1.00 84.00 113 VAL A C 1
ATOM 909 O O . VAL A 1 113 ? -35.070 -20.983 31.801 1.00 84.00 113 VAL A O 1
ATOM 912 N N . SER A 1 114 ? -34.456 -21.661 29.770 1.00 85.94 114 SER A N 1
ATOM 913 C CA . SER A 1 114 ? -35.837 -21.912 29.322 1.00 85.94 114 SER A CA 1
ATOM 914 C C . SER A 1 114 ? -36.547 -22.985 30.163 1.00 85.94 114 SER A C 1
ATOM 916 O O . SER A 1 114 ? -37.730 -22.845 30.478 1.00 85.94 114 SER A O 1
ATOM 918 N N . PHE A 1 115 ? -35.829 -24.032 30.573 1.00 90.12 115 PHE A N 1
ATOM 919 C CA . PHE A 1 115 ? -36.351 -25.055 31.476 1.00 90.12 115 PHE A CA 1
ATOM 920 C C . PHE A 1 115 ? -36.634 -24.502 32.883 1.00 90.12 115 PHE A C 1
ATOM 922 O O . PHE A 1 115 ? -37.696 -24.803 33.430 1.00 90.12 115 PHE A O 1
ATOM 929 N N . VAL A 1 116 ? -35.773 -23.627 33.419 1.00 86.88 116 VAL A N 1
ATOM 930 C CA . VAL A 1 116 ? -36.027 -22.887 34.673 1.00 86.88 116 VAL A CA 1
ATOM 931 C C . VAL A 1 116 ? -37.320 -22.072 34.568 1.00 86.88 116 VAL A C 1
ATOM 933 O O . VAL A 1 116 ? -38.199 -22.228 35.412 1.00 86.88 116 VAL A O 1
ATOM 936 N N . TYR A 1 117 ? -37.523 -21.305 33.490 1.00 83.69 117 TYR A N 1
ATOM 937 C CA . TYR A 1 117 ? -38.777 -20.563 33.280 1.00 83.69 117 TYR A CA 1
ATOM 938 C C . TYR A 1 117 ? -40.016 -21.467 33.236 1.00 83.69 117 TYR A C 1
ATOM 940 O O . TYR A 1 117 ? -41.068 -21.119 33.780 1.00 83.69 117 TYR A O 1
ATOM 948 N N . CYS A 1 118 ? -39.905 -22.647 32.620 1.00 86.81 118 CYS A N 1
ATOM 949 C CA . CYS A 1 118 ? -40.994 -23.620 32.634 1.00 86.81 118 CYS A CA 1
ATOM 950 C C . CYS A 1 118 ? -41.292 -24.081 34.071 1.00 86.81 118 CYS A C 1
ATOM 952 O O . CYS A 1 118 ? -42.453 -24.104 34.472 1.00 86.81 118 CYS A O 1
ATOM 954 N N . LEU A 1 119 ? -40.273 -24.400 34.872 1.00 85.88 119 LEU A N 1
ATOM 955 C CA . LEU A 1 119 ? -40.449 -24.797 36.274 1.00 85.88 119 LEU A CA 1
ATOM 956 C C . LEU A 1 119 ? -41.090 -23.679 37.113 1.00 85.88 119 LEU A C 1
ATOM 958 O O . LEU A 1 119 ? -42.021 -23.955 37.874 1.00 85.88 119 LEU A O 1
ATOM 962 N N . GLU A 1 120 ? -40.670 -22.427 36.911 1.00 79.25 120 GLU A N 1
ATOM 963 C CA . GLU A 1 120 ? -41.270 -21.252 37.555 1.00 79.25 120 GLU A CA 1
ATOM 964 C C . GLU A 1 120 ? -42.763 -21.122 37.241 1.00 79.25 120 GLU A C 1
ATOM 966 O O . GLU A 1 120 ? -43.580 -20.966 38.150 1.00 79.25 120 GLU A O 1
ATOM 971 N N . SER A 1 121 ? -43.138 -21.216 35.960 1.00 81.12 121 SER A N 1
ATOM 972 C CA . SER A 1 121 ? -44.539 -21.085 35.529 1.00 81.12 121 SER A CA 1
ATOM 973 C C . SER A 1 121 ? -45.452 -22.159 36.137 1.00 81.12 121 SER A C 1
ATOM 975 O O . SER A 1 121 ? -46.631 -21.911 36.382 1.00 81.12 121 SER A O 1
ATOM 977 N N . TYR A 1 122 ? -44.880 -23.321 36.471 1.00 83.31 122 TYR A N 1
ATOM 978 C CA . TYR A 1 122 ? -45.546 -24.442 37.136 1.00 83.31 122 TYR A CA 1
ATOM 979 C C . TYR A 1 122 ? -45.365 -24.464 38.658 1.00 83.31 122 TYR A C 1
ATOM 981 O O . TYR A 1 122 ? -45.745 -25.442 39.303 1.00 83.31 122 TYR A O 1
ATOM 989 N N . ARG A 1 123 ? -44.810 -23.395 39.247 1.00 80.94 123 ARG A N 1
ATOM 990 C CA . ARG A 1 123 ? -44.572 -23.241 40.692 1.00 80.94 123 ARG A CA 1
ATOM 991 C C . ARG A 1 123 ? -43.669 -24.316 41.309 1.00 80.94 123 ARG A C 1
ATOM 993 O O . ARG A 1 123 ? -43.737 -24.571 42.510 1.00 80.94 123 ARG A O 1
ATOM 1000 N N . LYS A 1 124 ? -42.800 -24.937 40.510 1.00 83.94 124 LYS A N 1
ATOM 1001 C CA . LYS A 1 124 ? -41.795 -25.907 40.970 1.00 83.94 124 LYS A CA 1
ATOM 1002 C C . LYS A 1 124 ? -40.496 -25.200 41.349 1.00 83.94 124 LYS A C 1
ATOM 1004 O O . LYS A 1 124 ? -39.454 -25.424 40.745 1.00 83.94 124 LYS A O 1
ATOM 1009 N N . TYR A 1 125 ? -40.580 -24.303 42.323 1.00 80.62 125 TYR A N 1
ATOM 1010 C CA . TYR A 1 125 ? -39.488 -23.385 42.655 1.00 80.62 125 TYR A CA 1
ATOM 1011 C C . TYR A 1 125 ? -38.239 -24.083 43.217 1.00 80.62 125 TYR A C 1
ATOM 1013 O O . TYR A 1 125 ? -37.142 -23.646 42.906 1.00 80.62 125 TYR A O 1
ATOM 1021 N N . GLU A 1 126 ? -38.381 -25.184 43.964 1.00 80.06 126 GLU A N 1
ATOM 1022 C CA . GLU A 1 126 ? -37.231 -25.963 44.468 1.00 80.06 126 GLU A CA 1
ATOM 1023 C C . GLU A 1 126 ? -36.415 -26.579 43.319 1.00 80.06 126 GLU A C 1
ATOM 1025 O O . GLU A 1 126 ? -35.190 -26.471 43.268 1.00 80.06 126 GLU A O 1
ATOM 1030 N N . ASP A 1 127 ? -37.110 -27.182 42.347 1.00 84.31 127 ASP A N 1
ATOM 1031 C CA . ASP A 1 127 ? -36.496 -27.702 41.124 1.00 84.31 127 ASP A CA 1
ATOM 1032 C C . ASP A 1 127 ? -35.872 -26.573 40.285 1.00 84.31 127 ASP A C 1
ATOM 1034 O O . ASP A 1 127 ? -34.809 -26.771 39.694 1.00 84.31 127 ASP A O 1
ATOM 1038 N N . ALA A 1 128 ? -36.545 -25.416 40.205 1.00 84.62 128 ALA A N 1
ATOM 1039 C CA . ALA A 1 128 ? -36.086 -24.253 39.447 1.00 84.62 128 ALA A CA 1
ATOM 1040 C C . ALA A 1 128 ? -34.785 -23.696 40.033 1.00 84.62 128 ALA A C 1
ATOM 1042 O O . ALA A 1 128 ? -33.797 -23.595 39.314 1.00 84.62 128 ALA A O 1
ATOM 1043 N N . GLU A 1 129 ? -34.759 -23.441 41.343 1.00 78.31 129 GLU A N 1
ATOM 1044 C CA . GLU A 1 129 ? -33.588 -22.954 42.074 1.00 78.31 129 GLU A CA 1
ATOM 1045 C C . GLU A 1 129 ? -32.399 -23.914 41.921 1.00 78.31 129 GLU A C 1
ATOM 1047 O O . GLU A 1 129 ? -31.293 -23.497 41.573 1.00 78.31 129 GLU A O 1
ATOM 1052 N N . SER A 1 130 ? -32.618 -25.220 42.115 1.00 82.75 130 SER A N 1
ATOM 1053 C CA . SER A 1 130 ? -31.556 -26.226 41.986 1.00 82.75 130 SER A CA 1
ATOM 1054 C C . SER A 1 130 ? -30.932 -26.246 40.585 1.00 82.75 130 SER A C 1
ATOM 1056 O O . SER A 1 130 ? -29.705 -26.272 40.437 1.00 82.75 130 SER A O 1
ATOM 1058 N N . GLU A 1 131 ? -31.771 -26.212 39.550 1.00 85.81 131 GLU A N 1
ATOM 1059 C CA . GLU A 1 131 ? -31.322 -26.195 38.160 1.00 85.81 131 GLU A CA 1
ATOM 1060 C C . GLU A 1 131 ? -30.559 -24.909 37.824 1.00 85.81 131 GLU A C 1
ATOM 1062 O O . GLU A 1 131 ? -29.537 -24.936 37.137 1.00 85.81 131 GLU A O 1
ATOM 1067 N N . GLU A 1 132 ? -31.034 -23.786 38.335 1.00 80.75 132 GLU A N 1
ATOM 1068 C CA . GLU A 1 132 ? -30.515 -22.463 38.045 1.00 80.75 132 GLU A CA 1
ATOM 1069 C C . GLU A 1 132 ? -29.163 -22.198 38.727 1.00 80.75 132 GLU A C 1
ATOM 1071 O O . GLU A 1 132 ? -28.226 -21.734 38.071 1.00 80.75 132 GLU A O 1
ATOM 1076 N N . PHE A 1 133 ? -28.970 -22.647 39.974 1.00 75.94 133 PHE A N 1
ATOM 1077 C CA . PHE A 1 133 ? -27.632 -22.739 40.571 1.00 75.94 133 PHE A CA 1
ATOM 1078 C C . PHE A 1 133 ? -26.699 -23.618 39.730 1.00 75.94 133 PHE A C 1
ATOM 1080 O O . PHE A 1 133 ? -25.514 -23.309 39.571 1.00 75.94 133 PHE A O 1
ATOM 1087 N N . GLY A 1 134 ? -27.225 -24.700 39.149 1.00 79.88 134 GLY A N 1
ATOM 1088 C CA . GLY A 1 134 ? -26.499 -25.533 38.195 1.00 79.88 134 GLY A CA 1
ATOM 1089 C C . GLY A 1 134 ? -26.080 -24.768 36.933 1.00 79.88 134 GLY A C 1
ATOM 1090 O O . GLY A 1 134 ? -24.972 -24.966 36.435 1.00 79.88 134 GLY A O 1
ATOM 1091 N N . VAL A 1 135 ? -26.928 -23.877 36.416 1.00 81.56 135 VAL A N 1
ATOM 1092 C CA . VAL A 1 135 ? -26.622 -22.991 35.280 1.00 81.56 135 VAL A CA 1
ATOM 1093 C C . VAL A 1 135 ? -25.540 -21.972 35.654 1.00 81.56 135 VAL A C 1
ATOM 1095 O O . VAL A 1 135 ? -24.543 -21.868 34.939 1.00 81.56 135 VAL A O 1
ATOM 1098 N N . LEU A 1 136 ? -25.674 -21.283 36.792 1.00 75.31 136 LEU A N 1
ATOM 1099 C CA . LEU A 1 136 ? -24.684 -20.316 37.292 1.00 75.31 136 LEU A CA 1
ATOM 1100 C C . LEU A 1 136 ? -23.321 -20.956 37.572 1.00 75.31 136 LEU A C 1
ATOM 1102 O O . LEU A 1 136 ? -22.280 -20.380 37.259 1.00 75.31 136 LEU A O 1
ATOM 1106 N N . LYS A 1 137 ? -23.300 -22.182 38.102 1.00 76.69 137 LYS A N 1
ATOM 1107 C CA . LYS A 1 137 ? -22.053 -22.928 38.288 1.00 76.69 137 LYS A CA 1
ATOM 1108 C C . LYS A 1 137 ? -21.382 -23.243 36.950 1.00 76.69 137 LYS A C 1
ATOM 1110 O O . LYS A 1 137 ? -20.185 -23.030 36.816 1.00 76.69 137 LYS A O 1
ATOM 1115 N N . ARG A 1 138 ? -22.147 -23.663 35.938 1.00 76.06 138 ARG A N 1
ATOM 1116 C CA . ARG A 1 138 ? -21.614 -23.901 34.585 1.00 76.06 138 ARG A CA 1
ATOM 1117 C C . ARG A 1 138 ? -21.084 -22.626 33.931 1.00 76.06 138 ARG A C 1
ATOM 1119 O O . ARG A 1 138 ? -20.135 -22.716 33.167 1.00 76.06 138 ARG A O 1
ATOM 1126 N N . PHE A 1 139 ? -21.651 -21.455 34.236 1.00 71.81 139 PHE A N 1
ATOM 1127 C CA . PHE A 1 139 ? -21.092 -20.174 33.791 1.00 71.81 139 PHE A CA 1
ATOM 1128 C C . PHE A 1 139 ? -19.685 -19.921 34.348 1.00 71.81 139 PHE A C 1
ATOM 1130 O O . PHE A 1 139 ? -18.851 -19.377 33.631 1.00 71.81 139 PHE A O 1
ATOM 1137 N N . ARG A 1 140 ? -19.410 -20.339 35.592 1.00 67.81 140 ARG A N 1
ATOM 1138 C CA . ARG A 1 140 ? -18.088 -20.205 36.230 1.00 67.81 140 ARG A CA 1
ATOM 1139 C C . ARG A 1 140 ? -17.019 -21.068 35.561 1.00 67.81 140 ARG A C 1
ATOM 1141 O O . ARG A 1 140 ? -15.872 -20.651 35.484 1.00 67.81 140 ARG A O 1
ATOM 1148 N N . ASP A 1 141 ? -17.401 -22.253 35.097 1.00 66.69 141 ASP A N 1
ATOM 1149 C CA . ASP A 1 141 ? -16.474 -23.244 34.540 1.00 66.69 141 ASP A CA 1
ATOM 1150 C C . ASP A 1 141 ? -16.154 -23.001 33.045 1.00 66.69 141 ASP A C 1
ATOM 1152 O O . ASP A 1 141 ? -15.430 -23.781 32.425 1.00 66.69 141 ASP A O 1
ATOM 1156 N N . LEU A 1 142 ? -16.700 -21.940 32.436 1.00 68.31 142 LEU A N 1
ATOM 1157 C CA . LEU A 1 142 ? -16.413 -21.563 31.052 1.00 68.31 142 LEU A CA 1
ATOM 1158 C C . LEU A 1 142 ? -15.171 -20.660 30.985 1.00 68.31 142 LEU A C 1
ATOM 1160 O O . LEU A 1 142 ? -15.187 -19.539 31.481 1.00 68.31 142 LEU A O 1
ATOM 1164 N N . ASP A 1 143 ? -14.113 -21.125 30.313 1.00 55.44 143 ASP A N 1
ATOM 1165 C CA . ASP A 1 143 ? -12.909 -20.325 30.051 1.00 55.44 143 ASP A CA 1
ATOM 1166 C C . ASP A 1 143 ? -13.194 -19.226 29.012 1.00 55.44 143 ASP A C 1
ATOM 1168 O O . ASP A 1 143 ? -13.332 -19.475 27.806 1.00 55.44 143 ASP A O 1
ATOM 1172 N N . PHE A 1 144 ? -13.260 -17.977 29.473 1.00 54.94 144 PHE A N 1
ATOM 1173 C CA . PHE A 1 144 ? -13.417 -16.798 28.624 1.00 54.94 144 PHE A CA 1
ATOM 1174 C C . PHE A 1 144 ? -12.054 -16.359 28.089 1.00 54.94 144 PHE A C 1
ATOM 1176 O O . PHE A 1 144 ? -11.453 -15.405 28.569 1.00 54.94 144 PHE A O 1
ATOM 1183 N N . ASN A 1 145 ? -11.553 -17.045 27.060 1.00 44.47 145 ASN A N 1
ATOM 1184 C CA . ASN A 1 145 ? -10.297 -16.693 26.382 1.00 44.47 145 ASN A CA 1
ATOM 1185 C C . ASN A 1 145 ? -10.417 -15.404 25.529 1.00 44.47 145 ASN A C 1
ATOM 1187 O O . ASN A 1 145 ? -10.232 -15.419 24.310 1.00 44.47 145 ASN A O 1
ATOM 1191 N N . GLY A 1 146 ? -10.778 -14.282 26.161 1.00 44.81 146 GLY A N 1
ATOM 1192 C CA . GLY A 1 146 ? -10.667 -12.914 25.639 1.00 44.81 146 GLY A CA 1
ATOM 1193 C C . GLY A 1 146 ? -11.449 -12.593 24.361 1.00 44.81 146 GLY A C 1
ATOM 1194 O O . GLY A 1 146 ? -11.248 -11.537 23.766 1.00 44.81 146 GLY A O 1
ATOM 1195 N N . LYS A 1 147 ? -12.321 -13.490 23.885 1.00 44.44 147 LYS A N 1
ATOM 1196 C CA . LYS A 1 147 ? -13.081 -13.320 22.639 1.00 44.44 147 LYS A CA 1
ATOM 1197 C C . LYS A 1 147 ? -14.518 -13.801 22.801 1.00 44.44 147 LYS A C 1
ATOM 1199 O O . LYS A 1 147 ? -14.840 -14.934 22.464 1.00 44.44 147 LYS A O 1
ATOM 1204 N N . SER A 1 148 ? -15.408 -12.931 23.267 1.00 43.03 148 SER A N 1
ATOM 1205 C CA . SER A 1 148 ? -16.641 -12.603 22.531 1.00 43.03 148 SER A CA 1
ATOM 1206 C C . SER A 1 148 ? -17.573 -11.723 23.362 1.00 43.03 148 SER A C 1
ATOM 1208 O O . SER A 1 148 ? -18.196 -12.158 24.325 1.00 43.03 148 SER A O 1
ATOM 1210 N N . SER A 1 149 ? -17.740 -10.494 22.887 1.00 50.16 149 SER A N 1
ATOM 1211 C CA . SER A 1 149 ? -18.855 -9.594 23.167 1.00 50.16 149 SER A CA 1
ATOM 1212 C C . SER A 1 149 ? -20.172 -10.151 22.601 1.00 50.16 149 SER A C 1
ATOM 1214 O O . SER A 1 149 ? -20.770 -9.591 21.684 1.00 50.16 149 SER A O 1
ATOM 1216 N N . ASN A 1 150 ? -20.649 -11.288 23.111 1.00 59.41 150 ASN A N 1
ATOM 1217 C CA . ASN A 1 150 ? -21.960 -11.806 22.725 1.00 59.41 150 ASN A CA 1
ATOM 1218 C C . ASN A 1 150 ? -23.034 -11.215 23.643 1.00 59.41 150 ASN A C 1
ATOM 1220 O O . ASN A 1 150 ? -23.230 -11.669 24.766 1.00 59.41 150 ASN A O 1
ATOM 1224 N N . SER A 1 151 ? -23.788 -10.235 23.144 1.00 58.62 151 SER A N 1
ATOM 1225 C CA . SER A 1 151 ? -25.006 -9.723 23.798 1.00 58.62 151 SER A CA 1
ATOM 1226 C C . SER A 1 151 ? -25.994 -10.841 24.168 1.00 58.62 151 SER A C 1
ATOM 1228 O O . SER A 1 151 ? -26.710 -10.745 25.160 1.00 58.62 151 SER A O 1
ATOM 1230 N N . GLU A 1 152 ? -25.986 -11.938 23.406 1.00 61.06 152 GLU A N 1
ATOM 1231 C CA . GLU A 1 152 ? -26.748 -13.157 23.679 1.00 61.06 152 GLU A CA 1
ATOM 1232 C C . GLU A 1 152 ? -26.292 -13.858 24.971 1.00 61.06 152 GLU A C 1
ATOM 1234 O O . GLU A 1 152 ? -27.133 -14.338 25.720 1.00 61.06 152 GLU A O 1
ATOM 1239 N N . PHE A 1 153 ? -24.990 -13.863 25.277 1.00 67.31 153 PHE A N 1
ATOM 1240 C CA . PHE A 1 153 ? -24.449 -14.412 26.525 1.00 67.31 153 PHE A CA 1
ATOM 1241 C C . PHE A 1 153 ? -24.859 -13.562 27.730 1.00 67.31 153 PHE A C 1
ATOM 1243 O O . PHE A 1 153 ? -25.389 -14.098 28.700 1.00 67.31 153 PHE A O 1
ATOM 1250 N N . ALA A 1 154 ? -24.672 -12.240 27.640 1.00 64.31 154 ALA A N 1
ATOM 1251 C CA . ALA A 1 154 ? -25.055 -11.316 28.707 1.00 64.31 154 ALA A CA 1
ATOM 1252 C C . ALA A 1 154 ? -26.554 -11.423 29.021 1.00 64.31 154 ALA A C 1
ATOM 1254 O O . ALA A 1 154 ? -26.937 -11.433 30.185 1.00 64.31 154 ALA A O 1
ATOM 1255 N N . ARG A 1 155 ? -27.394 -11.588 27.991 1.00 65.62 155 ARG A N 1
ATOM 1256 C CA . ARG A 1 155 ? -28.827 -11.833 28.166 1.00 65.62 155 ARG A CA 1
ATOM 1257 C C . ARG A 1 155 ? -29.103 -13.132 28.926 1.00 65.62 155 ARG A C 1
ATOM 1259 O O . ARG A 1 155 ? -29.834 -13.087 29.897 1.00 65.62 155 ARG A O 1
ATOM 1266 N N . VAL A 1 156 ? -28.493 -14.259 28.546 1.00 67.25 156 VAL A N 1
ATOM 1267 C CA . VAL A 1 156 ? -28.731 -15.555 29.222 1.00 67.25 156 VAL A CA 1
ATOM 1268 C C . VAL A 1 156 ? -28.234 -15.537 30.670 1.00 67.25 156 VAL A C 1
ATOM 1270 O O . VAL A 1 156 ? -28.875 -16.117 31.540 1.00 67.25 156 VAL A O 1
ATOM 1273 N N . PHE A 1 157 ? -27.114 -14.863 30.940 1.00 71.19 157 PHE A N 1
ATOM 1274 C CA . PHE A 1 157 ? -26.619 -14.667 32.302 1.00 71.19 157 PHE A CA 1
ATOM 1275 C C . PHE A 1 157 ? -27.586 -13.814 33.133 1.00 71.19 157 PHE A C 1
ATOM 1277 O O . PHE A 1 157 ? -27.956 -14.208 34.236 1.00 71.19 157 PHE A O 1
ATOM 1284 N N . LEU A 1 158 ? -28.045 -12.682 32.590 1.00 69.19 158 LEU A N 1
ATOM 1285 C CA . LEU A 1 158 ? -29.022 -11.820 33.255 1.00 69.19 158 LEU A CA 1
ATOM 1286 C C . LEU A 1 158 ? -30.363 -12.529 33.469 1.00 69.19 158 LEU A C 1
ATOM 1288 O O . LEU A 1 158 ? -30.939 -12.387 34.540 1.00 69.19 158 LEU A O 1
ATOM 1292 N N . ASP A 1 159 ? -30.832 -13.316 32.500 1.00 67.25 159 ASP A N 1
ATOM 1293 C CA . ASP A 1 159 ? -32.059 -14.109 32.613 1.00 67.25 159 ASP A CA 1
ATOM 1294 C C . ASP A 1 159 ? -31.934 -15.159 33.732 1.00 67.25 159 ASP A C 1
ATOM 1296 O O . ASP A 1 159 ? -32.865 -15.324 34.517 1.00 67.25 159 ASP A O 1
ATOM 1300 N N . ALA A 1 160 ? -30.771 -15.815 33.857 1.00 69.38 160 ALA A N 1
ATOM 1301 C CA . ALA A 1 160 ? -30.493 -16.763 34.938 1.00 69.38 160 ALA A CA 1
ATOM 1302 C C . ALA A 1 160 ? -30.470 -16.077 36.315 1.00 69.38 160 ALA A C 1
ATOM 1304 O O . ALA A 1 160 ? -31.129 -16.550 37.231 1.00 69.38 160 ALA A O 1
ATOM 1305 N N . VAL A 1 161 ? -29.778 -14.938 36.447 1.00 70.06 161 VAL A N 1
ATOM 1306 C CA . VAL A 1 161 ? -29.726 -14.157 37.699 1.00 70.06 161 VAL A CA 1
ATOM 1307 C C . VAL A 1 161 ? -31.102 -13.591 38.069 1.00 70.06 161 VAL A C 1
ATOM 1309 O O . VAL A 1 161 ? -31.494 -13.587 39.236 1.00 70.06 161 VAL A O 1
ATOM 1312 N N . ALA A 1 162 ? -31.867 -13.116 37.084 1.00 66.81 162 ALA A N 1
ATOM 1313 C CA . ALA A 1 162 ? -33.219 -12.613 37.298 1.00 66.81 162 ALA A CA 1
ATOM 1314 C C . ALA A 1 162 ? -34.167 -13.728 37.758 1.00 66.81 162 ALA A C 1
ATOM 1316 O O . ALA A 1 162 ? -34.980 -13.496 38.657 1.00 66.81 162 ALA A O 1
ATOM 1317 N N . ALA A 1 163 ? -34.041 -14.928 37.182 1.00 66.06 163 ALA A N 1
ATOM 1318 C CA . ALA A 1 163 ? -34.736 -16.119 37.654 1.00 66.06 163 ALA A CA 1
ATOM 1319 C C . ALA A 1 163 ? -34.338 -16.461 39.103 1.00 66.06 163 ALA A C 1
ATOM 1321 O O . ALA A 1 163 ? -35.240 -16.668 39.912 1.00 66.06 163 ALA A O 1
ATOM 1322 N N . THR A 1 164 ? -33.053 -16.341 39.490 1.00 66.19 164 THR A N 1
ATOM 1323 C CA . THR A 1 164 ? -32.592 -16.602 40.878 1.00 66.19 164 THR A CA 1
ATOM 1324 C C . THR A 1 164 ? -33.323 -15.737 41.866 1.00 66.19 164 THR A C 1
ATOM 1326 O O . THR A 1 164 ? -33.888 -16.196 42.858 1.00 66.19 164 THR A O 1
ATOM 1329 N N . VAL A 1 165 ? -33.305 -14.439 41.578 1.00 64.94 165 VAL A N 1
ATOM 1330 C CA . VAL A 1 165 ? -33.893 -13.416 42.428 1.00 64.94 165 VAL A CA 1
ATOM 1331 C C . VAL A 1 165 ? -35.392 -13.656 42.544 1.00 64.94 165 VAL A C 1
ATOM 1333 O O . VAL A 1 165 ? -35.958 -13.574 43.635 1.00 64.94 165 VAL A O 1
ATOM 1336 N N . LYS A 1 166 ? -36.038 -13.990 41.426 1.00 65.06 166 LYS A N 1
ATOM 1337 C CA . LYS A 1 166 ? -37.471 -14.243 41.365 1.00 65.06 166 LYS A CA 1
ATOM 1338 C C . LYS A 1 166 ? -37.855 -15.531 42.091 1.00 65.06 166 LYS A C 1
ATOM 1340 O O . LYS A 1 166 ? -38.814 -15.502 42.854 1.00 65.06 166 LYS A O 1
ATOM 1345 N N . CYS A 1 167 ? -37.114 -16.623 41.929 1.00 63.16 167 CYS A N 1
ATOM 1346 C CA . CYS A 1 167 ? -37.317 -17.874 42.656 1.00 63.16 167 CYS A CA 1
ATOM 1347 C C . CYS A 1 167 ? -37.074 -17.696 44.156 1.00 63.16 167 CYS A C 1
ATOM 1349 O O . CYS A 1 167 ? -37.923 -18.093 44.948 1.00 63.16 167 CYS A O 1
ATOM 1351 N N . ALA A 1 168 ? -36.003 -17.013 44.565 1.00 62.72 168 ALA A N 1
ATOM 1352 C CA . ALA A 1 168 ? -35.717 -16.724 45.971 1.00 62.72 168 ALA A CA 1
ATOM 1353 C C . ALA A 1 168 ? -36.795 -15.838 46.624 1.00 62.72 168 ALA A C 1
ATOM 1355 O O . ALA A 1 168 ? -37.161 -16.047 47.786 1.00 62.72 168 ALA A O 1
ATOM 1356 N N . ALA A 1 169 ? -37.334 -14.868 45.878 1.00 59.31 169 ALA A N 1
ATOM 1357 C CA . ALA A 1 169 ? -38.464 -14.058 46.319 1.00 59.31 169 ALA A CA 1
ATOM 1358 C C . ALA A 1 169 ? -39.757 -14.888 46.391 1.00 59.31 169 ALA A C 1
ATOM 1360 O O . ALA A 1 169 ? -40.457 -14.861 47.402 1.00 59.31 169 ALA A O 1
ATOM 1361 N N . LEU A 1 170 ? -40.067 -15.667 45.349 1.00 61.59 170 LEU A N 1
ATOM 1362 C CA . LEU A 1 170 ? -41.345 -16.365 45.221 1.00 61.59 170 LEU A CA 1
ATOM 1363 C C . LEU A 1 170 ? -41.453 -17.637 46.071 1.00 61.59 170 LEU A C 1
ATOM 1365 O O . LEU A 1 170 ? -42.534 -17.914 46.600 1.00 61.59 170 LEU A O 1
ATOM 1369 N N . TRP A 1 171 ? -40.353 -18.369 46.265 1.00 51.44 171 TRP A N 1
ATOM 1370 C CA . TRP A 1 171 ? -40.250 -19.504 47.190 1.00 51.44 171 TRP A CA 1
ATOM 1371 C C . TRP A 1 171 ? -40.696 -19.108 48.598 1.00 51.44 171 TRP A C 1
ATOM 1373 O O . TRP A 1 171 ? -41.461 -19.830 49.235 1.00 51.44 171 TRP A O 1
ATOM 1383 N N . LYS A 1 172 ? -40.315 -17.904 49.042 1.00 50.56 172 LYS A N 1
ATOM 1384 C CA . LYS A 1 172 ? -40.734 -17.357 50.338 1.00 50.56 172 LYS A CA 1
ATOM 1385 C C . LYS A 1 172 ? -42.175 -16.836 50.345 1.00 50.56 172 LYS A C 1
ATOM 1387 O O . LYS A 1 172 ? -42.845 -16.929 51.367 1.00 50.56 172 LYS A O 1
ATOM 1392 N N . THR A 1 173 ? -42.691 -16.343 49.217 1.00 46.69 173 THR A N 1
ATOM 1393 C CA . THR A 1 173 ? -44.043 -15.743 49.156 1.00 46.69 173 THR A CA 1
ATOM 1394 C C . THR A 1 173 ? -45.202 -16.731 49.007 1.00 46.69 173 THR A C 1
ATOM 1396 O O . THR A 1 173 ? -46.336 -16.356 49.289 1.00 46.69 173 THR A O 1
ATOM 1399 N N . ASN A 1 174 ? -44.979 -17.991 48.602 1.00 45.94 174 ASN A N 1
ATOM 1400 C CA . ASN A 1 174 ? -46.086 -18.964 48.520 1.00 45.94 174 ASN A CA 1
ATOM 1401 C C . ASN A 1 174 ? -46.600 -19.427 49.895 1.00 45.94 174 ASN A C 1
ATOM 1403 O O . ASN A 1 174 ? -47.524 -20.237 49.947 1.00 45.94 174 ASN A O 1
ATOM 1407 N N . VAL A 1 175 ? -46.046 -18.904 50.996 1.00 44.78 175 VAL A N 1
ATOM 1408 C CA . VAL A 1 175 ? -46.525 -19.208 52.349 1.00 44.78 175 VAL A CA 1
ATOM 1409 C C . VAL A 1 175 ? -47.036 -17.979 53.110 1.00 44.78 175 VAL A C 1
ATOM 1411 O O . VAL A 1 175 ? -47.921 -18.154 53.941 1.00 44.78 175 VAL A O 1
ATOM 1414 N N . VAL A 1 176 ? -46.597 -16.740 52.851 1.00 41.84 176 VAL A N 1
ATOM 1415 C CA . VAL A 1 176 ? -47.034 -15.594 53.676 1.00 41.84 176 VAL A CA 1
ATOM 1416 C C . VAL A 1 176 ? -47.031 -14.288 52.876 1.00 41.84 176 VAL A C 1
ATOM 1418 O O . VAL A 1 176 ? -46.133 -14.033 52.076 1.00 41.84 176 VAL A O 1
ATOM 1421 N N . VAL A 1 177 ? -48.046 -13.448 53.113 1.00 45.53 177 VAL A N 1
ATOM 1422 C CA . VAL A 1 177 ? -47.982 -11.995 52.894 1.00 45.53 177 VAL A CA 1
ATOM 1423 C C . VAL A 1 177 ? -46.697 -11.506 53.558 1.00 45.53 177 VAL A C 1
ATOM 1425 O O . VAL A 1 177 ? -46.656 -11.468 54.783 1.00 45.53 177 VAL A O 1
ATOM 1428 N N . LEU A 1 178 ? -45.654 -11.207 52.776 1.00 50.84 178 LEU A N 1
ATOM 1429 C CA . LEU A 1 178 ? -44.385 -10.745 53.337 1.00 50.84 178 LEU A CA 1
ATOM 1430 C C . LEU A 1 178 ? -44.682 -9.539 54.222 1.00 50.84 178 LEU A C 1
ATOM 1432 O O . LEU A 1 178 ? -45.226 -8.533 53.753 1.00 50.84 178 LEU A O 1
ATOM 1436 N N . ASP A 1 179 ? -44.350 -9.652 55.501 1.00 60.97 179 ASP A N 1
ATOM 1437 C CA . ASP A 1 179 ? -44.315 -8.465 56.329 1.00 60.97 179 ASP A CA 1
ATOM 1438 C C . ASP A 1 179 ? -43.203 -7.535 55.798 1.00 60.97 179 ASP A C 1
ATOM 1440 O O . ASP A 1 179 ? -42.312 -7.937 55.038 1.00 60.97 179 ASP A O 1
ATOM 1444 N N . ALA A 1 180 ? -43.258 -6.254 56.160 1.00 68.25 180 ALA A N 1
ATOM 1445 C CA . ALA A 1 180 ? -42.274 -5.277 55.693 1.00 68.25 180 ALA A CA 1
ATOM 1446 C C . ALA A 1 180 ? -40.816 -5.697 56.003 1.00 68.25 180 ALA A C 1
ATOM 1448 O O . ALA A 1 180 ? -39.896 -5.327 55.280 1.00 68.25 180 ALA A O 1
ATOM 1449 N N . ASN A 1 181 ? -40.607 -6.521 57.034 1.00 72.31 181 ASN A N 1
ATOM 1450 C CA . ASN A 1 181 ? -39.297 -6.973 57.486 1.00 72.31 181 ASN A CA 1
ATOM 1451 C C . ASN A 1 181 ? -38.734 -8.114 56.612 1.00 72.31 181 ASN A C 1
ATOM 1453 O O . ASN A 1 181 ? -37.525 -8.196 56.390 1.00 72.31 181 ASN A O 1
ATOM 1457 N N . GLU A 1 182 ? -39.578 -8.992 56.074 1.00 68.88 182 GLU A N 1
ATOM 1458 C CA . GLU A 1 182 ? -39.157 -10.023 55.120 1.00 68.88 182 GLU A CA 1
ATOM 1459 C C . GLU A 1 182 ? -38.890 -9.443 53.725 1.00 68.88 182 GLU A C 1
ATOM 1461 O O . GLU A 1 182 ? -37.930 -9.858 53.065 1.00 68.88 182 GLU A O 1
ATOM 1466 N N . TYR A 1 183 ? -39.676 -8.441 53.313 1.00 64.62 183 TYR A N 1
ATOM 1467 C CA . TYR A 1 183 ? -39.412 -7.661 52.102 1.00 64.62 183 TYR A CA 1
ATOM 1468 C C . TYR A 1 183 ? -38.058 -6.943 52.182 1.00 64.62 183 TYR A C 1
ATOM 1470 O O . TYR A 1 183 ? -37.243 -7.092 51.273 1.00 64.62 183 TYR A O 1
ATOM 1478 N N . ASP A 1 184 ? -37.767 -6.251 53.288 1.00 73.12 184 ASP A N 1
ATOM 1479 C CA . ASP A 1 184 ? -36.493 -5.542 53.473 1.00 73.12 184 ASP A CA 1
ATOM 1480 C C . ASP A 1 184 ? -35.281 -6.484 53.421 1.00 73.12 184 ASP A C 1
ATOM 1482 O O . ASP A 1 184 ? -34.255 -6.154 52.822 1.00 73.12 184 ASP A O 1
ATOM 1486 N N . LYS A 1 185 ? -35.394 -7.697 53.979 1.00 74.31 185 LYS A N 1
ATOM 1487 C CA . LYS A 1 185 ? -34.329 -8.713 53.897 1.00 74.31 185 LYS A CA 1
ATOM 1488 C C . LYS A 1 185 ? -34.095 -9.200 52.468 1.00 74.31 185 LYS A C 1
ATOM 1490 O O . LYS A 1 185 ? -32.946 -9.354 52.056 1.00 74.31 185 LYS A O 1
ATOM 1495 N N . LEU A 1 186 ? -35.167 -9.467 51.719 1.00 64.94 186 LEU A N 1
ATOM 1496 C CA . LEU A 1 186 ? -35.090 -9.875 50.312 1.00 64.94 186 LEU A CA 1
ATOM 1497 C C . LEU A 1 186 ? -34.505 -8.762 49.440 1.00 64.94 186 LEU A C 1
ATOM 1499 O O . LEU A 1 186 ? -33.608 -9.020 48.638 1.00 64.94 186 LEU A O 1
ATOM 1503 N N . HIS A 1 187 ? -34.957 -7.528 49.648 1.00 71.81 187 HIS A N 1
ATOM 1504 C CA . HIS A 1 187 ? -34.449 -6.359 48.945 1.00 71.81 187 HIS A CA 1
ATOM 1505 C C . HIS A 1 187 ? -32.958 -6.125 49.253 1.00 71.81 187 HIS A C 1
ATOM 1507 O O . HIS A 1 187 ? -32.178 -5.866 48.340 1.00 71.81 187 HIS A O 1
ATOM 1513 N N . GLY A 1 188 ? -32.517 -6.312 50.503 1.00 75.88 188 GLY A N 1
ATOM 1514 C CA . GLY A 1 188 ? -31.098 -6.237 50.876 1.00 75.88 188 GLY A CA 1
ATOM 1515 C C . GLY A 1 188 ? -30.217 -7.313 50.220 1.00 75.88 188 GLY A C 1
ATOM 1516 O O . GLY A 1 188 ? -29.110 -7.022 49.759 1.00 75.88 188 GLY A O 1
ATOM 1517 N N . MET A 1 189 ? -30.713 -8.553 50.110 1.00 70.94 189 MET A N 1
ATOM 1518 C CA . MET A 1 189 ? -30.017 -9.612 49.360 1.00 70.94 189 MET A CA 1
ATOM 1519 C C . MET A 1 189 ? -29.907 -9.264 47.872 1.00 70.94 189 MET A C 1
ATOM 1521 O O . MET A 1 189 ? -28.824 -9.372 47.302 1.00 70.94 189 MET A O 1
ATOM 1525 N N . LEU A 1 190 ? -30.992 -8.778 47.259 1.00 71.12 190 LEU A N 1
ATOM 1526 C CA . LEU A 1 190 ? -30.980 -8.315 45.870 1.00 71.12 190 LEU A CA 1
ATOM 1527 C C . LEU A 1 190 ? -29.939 -7.212 45.645 1.00 71.12 190 LEU A C 1
ATOM 1529 O O . LEU A 1 190 ? -29.171 -7.286 44.687 1.00 71.12 190 LEU A O 1
ATOM 1533 N N . MET A 1 191 ? -29.873 -6.220 46.538 1.00 81.12 191 MET A N 1
ATOM 1534 C CA . MET A 1 191 ? -28.894 -5.135 46.427 1.00 81.12 191 MET A CA 1
ATOM 1535 C C . MET A 1 191 ? -27.456 -5.652 46.485 1.00 81.12 191 MET A C 1
ATOM 1537 O O . MET A 1 191 ? -26.611 -5.171 45.737 1.00 81.12 191 MET A O 1
ATOM 1541 N N . THR A 1 192 ? -27.190 -6.676 47.299 1.00 77.00 192 THR A N 1
ATOM 1542 C CA . THR A 1 192 ? -25.861 -7.298 47.404 1.00 77.00 192 THR A CA 1
ATOM 1543 C C . THR A 1 192 ? -25.461 -7.994 46.096 1.00 77.00 192 THR A C 1
ATOM 1545 O O . THR A 1 192 ? -24.337 -7.833 45.632 1.00 77.00 192 THR A O 1
ATOM 1548 N N . TYR A 1 193 ? -26.384 -8.695 45.432 1.00 72.31 193 TYR A N 1
ATOM 1549 C CA . TYR A 1 193 ? -26.098 -9.310 44.130 1.00 72.31 193 TYR A CA 1
ATOM 1550 C C . TYR A 1 193 ? -25.916 -8.283 43.009 1.00 72.31 193 TYR A C 1
ATOM 1552 O O . TYR A 1 193 ? -25.003 -8.412 42.192 1.00 72.31 193 TYR A O 1
ATOM 1560 N N . LEU A 1 194 ? -26.751 -7.239 42.967 1.00 81.00 194 LEU A N 1
ATOM 1561 C CA . LEU A 1 194 ? -26.599 -6.160 41.984 1.00 81.00 194 LEU A CA 1
ATOM 1562 C C . LEU A 1 194 ? -25.284 -5.397 42.179 1.00 81.00 194 LEU A C 1
ATOM 1564 O O . LEU A 1 194 ? -24.643 -4.995 41.204 1.00 81.00 194 LEU A O 1
ATOM 1568 N N . HIS A 1 195 ? -24.874 -5.230 43.434 1.00 81.94 195 HIS A N 1
AT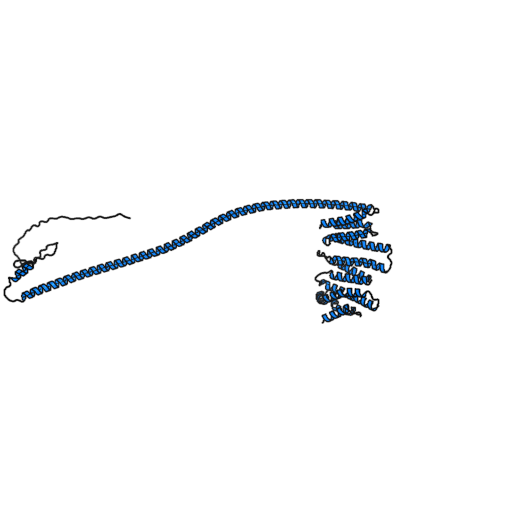OM 1569 C CA . HIS A 1 195 ? -23.589 -4.673 43.818 1.00 81.94 195 HIS A CA 1
ATOM 1570 C C . HIS A 1 195 ? -22.425 -5.503 43.259 1.00 81.94 195 HIS A C 1
ATOM 1572 O O . HIS A 1 195 ? -21.601 -4.969 42.514 1.00 81.94 195 HIS A O 1
ATOM 1578 N N . GLU A 1 196 ? -22.399 -6.811 43.533 1.00 79.69 196 GLU A N 1
ATOM 1579 C CA . GLU A 1 196 ? -21.363 -7.721 43.027 1.00 79.69 196 GLU A CA 1
ATOM 1580 C C . GLU A 1 196 ? -21.316 -7.749 41.492 1.00 79.69 196 GLU A C 1
ATOM 1582 O O . GLU A 1 196 ? -20.237 -7.672 40.903 1.00 79.69 196 GLU A O 1
ATOM 1587 N N . CYS A 1 197 ? -22.476 -7.770 40.826 1.00 77.81 197 CYS A N 1
ATOM 1588 C CA . CYS A 1 197 ? -22.550 -7.721 39.363 1.00 77.81 197 CYS A CA 1
ATOM 1589 C C . CYS A 1 197 ? -21.972 -6.418 38.796 1.00 77.81 197 CYS A C 1
ATOM 1591 O O . CYS A 1 197 ? -21.276 -6.434 37.782 1.00 77.81 197 CYS A O 1
ATOM 1593 N N . SER A 1 198 ? -22.240 -5.284 39.447 1.00 83.81 198 SER A N 1
ATOM 1594 C CA . SER A 1 198 ? -21.738 -3.986 38.985 1.00 83.81 198 SER A CA 1
ATOM 1595 C C . SER A 1 198 ? -20.223 -3.870 39.162 1.00 83.81 198 SER A C 1
ATOM 1597 O O . SER A 1 198 ? -19.557 -3.328 38.282 1.00 83.81 198 SER A O 1
ATOM 1599 N N . LEU A 1 199 ? -19.668 -4.411 40.254 1.00 83.75 199 LEU A N 1
ATOM 1600 C CA . LEU A 1 199 ? -18.217 -4.494 40.448 1.00 83.75 199 LEU A CA 1
ATOM 1601 C C . LEU A 1 199 ? -17.560 -5.417 39.423 1.00 83.75 199 LEU A C 1
ATOM 1603 O O . LEU A 1 199 ? -16.526 -5.061 38.867 1.00 83.75 199 LEU A O 1
ATOM 1607 N N . PHE A 1 200 ? -18.180 -6.556 39.113 1.00 79.56 200 PHE A N 1
ATOM 1608 C CA . PHE A 1 200 ? -17.693 -7.449 38.065 1.00 79.56 200 PHE A CA 1
ATOM 1609 C C . PHE A 1 200 ? -17.662 -6.752 36.699 1.00 79.56 200 PHE A C 1
ATOM 1611 O O . PHE A 1 200 ? -16.636 -6.767 36.024 1.00 79.56 200 PHE A O 1
ATOM 1618 N N . PHE A 1 201 ? -18.742 -6.067 36.311 1.00 79.75 201 PHE A N 1
ATOM 1619 C CA . PHE A 1 201 ? -18.761 -5.305 35.061 1.00 79.75 201 PHE A CA 1
ATOM 1620 C C . PHE A 1 201 ? -17.739 -4.162 35.038 1.00 79.75 201 PHE A C 1
ATOM 1622 O O . PHE A 1 201 ? -17.189 -3.868 33.978 1.00 79.75 201 PHE A O 1
ATOM 1629 N N . ALA A 1 202 ? -17.489 -3.518 36.181 1.00 84.75 202 ALA A N 1
ATOM 1630 C CA . ALA A 1 202 ? -16.481 -2.471 36.303 1.00 84.75 202 ALA A CA 1
ATOM 1631 C C . ALA A 1 202 ? -15.052 -3.020 36.192 1.00 84.75 202 ALA A C 1
ATOM 1633 O O . ALA A 1 202 ? -14.232 -2.401 35.522 1.00 84.75 202 ALA A O 1
ATOM 1634 N N . GLY A 1 203 ? -14.756 -4.171 36.803 1.00 82.38 203 GLY A N 1
ATOM 1635 C CA . GLY A 1 203 ? -13.451 -4.835 36.707 1.00 82.38 203 GLY A CA 1
ATOM 1636 C C . GLY A 1 203 ? -13.175 -5.426 35.323 1.00 82.38 203 GLY A C 1
ATOM 1637 O O . GLY A 1 203 ? -12.046 -5.402 34.851 1.00 82.38 203 GLY A O 1
ATOM 1638 N N . GLU A 1 204 ? -14.220 -5.875 34.631 1.00 79.56 204 GLU A N 1
ATOM 1639 C CA . GLU A 1 204 ? -14.143 -6.473 33.296 1.00 79.56 204 GLU A CA 1
ATOM 1640 C C . GLU A 1 204 ? -14.600 -5.498 32.198 1.00 79.56 204 GLU A C 1
ATOM 1642 O O . GLU A 1 204 ? -15.178 -5.908 31.191 1.00 79.56 204 GLU A O 1
ATOM 1647 N N . LEU A 1 205 ? -14.362 -4.188 32.355 1.00 78.88 205 LEU A N 1
ATOM 1648 C CA . LEU A 1 205 ? -14.869 -3.169 31.421 1.00 78.88 205 LEU A CA 1
ATOM 1649 C C . LEU A 1 205 ? -14.434 -3.408 29.963 1.00 78.88 205 LEU A C 1
ATOM 1651 O O . LEU A 1 205 ? -15.148 -3.032 29.039 1.00 78.88 205 LEU A O 1
ATOM 1655 N N . VAL A 1 206 ? -13.293 -4.065 29.735 1.00 74.44 206 VAL A N 1
ATOM 1656 C CA . VAL A 1 206 ? -12.821 -4.447 28.390 1.00 74.44 206 VAL A CA 1
ATOM 1657 C C . VAL A 1 206 ? -13.795 -5.415 27.696 1.00 74.44 206 VAL A C 1
ATOM 1659 O O . VAL A 1 206 ? -13.930 -5.404 26.471 1.00 74.44 206 VAL A O 1
ATOM 1662 N N . CYS A 1 207 ? -14.511 -6.227 28.474 1.00 69.88 207 CYS A N 1
ATOM 1663 C CA . CYS A 1 207 ? -15.445 -7.246 28.000 1.00 69.88 207 CYS A CA 1
ATOM 1664 C C . CYS A 1 207 ? -16.870 -6.710 27.777 1.00 69.88 207 CYS A C 1
ATOM 1666 O O . CYS A 1 207 ? -17.670 -7.357 27.091 1.00 69.88 207 CYS A O 1
ATOM 1668 N N . PHE A 1 208 ? -17.205 -5.539 28.328 1.00 69.44 208 PHE A N 1
ATOM 1669 C CA . PHE A 1 208 ? -18.571 -5.016 28.369 1.00 69.44 208 PHE A CA 1
ATOM 1670 C C . PHE A 1 208 ? -18.688 -3.613 27.763 1.00 69.44 208 PHE A C 1
ATOM 1672 O O . PHE A 1 208 ? -17.754 -2.821 27.733 1.00 69.44 208 PHE A O 1
ATOM 1679 N N . ASN A 1 209 ? -19.876 -3.275 27.256 1.00 74.06 209 ASN A N 1
ATOM 1680 C CA . ASN A 1 209 ? -20.131 -1.931 26.741 1.00 74.06 209 ASN A CA 1
ATOM 1681 C C . ASN A 1 209 ? -20.211 -0.928 27.908 1.00 74.06 209 ASN A C 1
ATOM 1683 O O . ASN A 1 209 ? -21.028 -1.101 28.813 1.00 74.06 209 ASN A O 1
ATOM 1687 N N . GLY A 1 210 ? -19.435 0.158 27.854 1.00 78.81 210 GLY A N 1
ATOM 1688 C CA . GLY A 1 210 ? -19.481 1.217 28.864 1.00 78.81 210 GLY A CA 1
ATOM 1689 C C . GLY A 1 210 ? -20.866 1.856 29.045 1.00 78.81 210 GLY A C 1
ATOM 1690 O O . GLY A 1 210 ? -21.229 2.216 30.162 1.00 78.81 210 GLY A O 1
ATOM 1691 N N . ASP A 1 211 ? -21.688 1.932 27.991 1.00 79.62 211 ASP A N 1
ATOM 1692 C CA . ASP A 1 211 ? -23.071 2.421 28.105 1.00 79.62 211 ASP A CA 1
ATOM 1693 C C . ASP A 1 211 ? -23.974 1.447 28.879 1.00 79.62 211 ASP A C 1
ATOM 1695 O O . ASP A 1 211 ? -24.854 1.883 29.624 1.00 79.62 211 ASP A O 1
ATOM 1699 N N . LEU A 1 212 ? -23.731 0.136 28.746 1.00 78.00 212 LEU A N 1
ATOM 1700 C CA . LEU A 1 212 ? -24.440 -0.891 29.512 1.00 78.00 212 LEU A CA 1
ATOM 1701 C C . LEU A 1 212 ? -24.091 -0.778 30.996 1.00 78.00 212 LEU A C 1
ATOM 1703 O O . LEU A 1 212 ? -25.001 -0.779 31.820 1.00 78.00 212 LEU A O 1
ATOM 1707 N N . LEU A 1 213 ? -22.805 -0.623 31.327 1.00 83.62 213 LEU A N 1
ATOM 1708 C CA . LEU A 1 213 ? -22.377 -0.429 32.712 1.00 83.62 213 LEU A CA 1
ATOM 1709 C C . LEU A 1 213 ? -22.976 0.852 33.308 1.00 83.62 213 LEU A C 1
ATOM 1711 O O . LEU A 1 213 ? -23.533 0.812 34.399 1.00 83.62 213 LEU A O 1
ATOM 1715 N N . CYS A 1 214 ? -22.955 1.969 32.575 1.00 83.56 214 CYS A N 1
ATOM 1716 C CA . CYS A 1 214 ? -23.622 3.205 32.999 1.00 83.56 214 CYS A CA 1
ATOM 1717 C C . CYS A 1 214 ? -25.108 2.992 33.314 1.00 83.56 214 CYS A C 1
ATOM 1719 O O . CYS A 1 214 ? -25.585 3.407 34.372 1.00 83.56 214 CYS A O 1
ATOM 1721 N N . ALA A 1 215 ? -25.848 2.357 32.400 1.00 79.31 215 ALA A N 1
ATOM 1722 C CA . ALA A 1 215 ? -27.274 2.110 32.578 1.00 79.31 215 ALA A CA 1
ATOM 1723 C C . ALA A 1 215 ? -27.542 1.172 33.763 1.00 79.31 215 ALA A C 1
ATOM 1725 O O . ALA A 1 215 ? -28.395 1.474 34.597 1.00 79.31 215 ALA A O 1
ATOM 1726 N N . PHE A 1 216 ? -26.784 0.077 33.863 1.00 82.38 216 PHE A N 1
ATOM 1727 C CA . PHE A 1 216 ? -26.914 -0.912 34.928 1.00 82.38 216 PHE A CA 1
ATOM 1728 C C . PHE A 1 216 ? -26.623 -0.296 36.295 1.00 82.38 216 PHE A C 1
ATOM 1730 O O . PHE A 1 216 ? -27.473 -0.343 37.180 1.00 82.38 216 PHE A O 1
ATOM 1737 N N . THR A 1 217 ? -25.485 0.384 36.446 1.00 86.75 217 THR A N 1
ATOM 1738 C CA . THR A 1 217 ? -25.116 1.049 37.698 1.00 86.75 217 THR A CA 1
ATOM 1739 C C . THR A 1 217 ? -26.138 2.108 38.092 1.00 86.75 217 THR A C 1
ATOM 1741 O O . THR A 1 217 ? -26.501 2.201 39.260 1.00 86.75 217 THR A O 1
ATOM 1744 N N . LYS A 1 218 ? -26.676 2.876 37.137 1.00 84.94 218 LYS A N 1
ATOM 1745 C CA . LYS A 1 218 ? -27.722 3.866 37.425 1.00 84.94 218 LYS A CA 1
ATOM 1746 C C . LYS A 1 218 ? -29.005 3.220 37.955 1.00 84.94 218 LYS A C 1
ATOM 1748 O O . LYS A 1 218 ? -29.600 3.743 38.897 1.00 84.94 218 LYS A O 1
ATOM 1753 N N . VAL A 1 219 ? -29.427 2.092 37.379 1.00 83.62 219 VAL A N 1
ATOM 1754 C CA . VAL A 1 219 ? -30.582 1.324 37.873 1.00 83.62 219 VAL A CA 1
ATOM 1755 C C . VAL A 1 219 ? -30.296 0.772 39.270 1.00 83.62 219 VAL A C 1
ATOM 1757 O O . VAL A 1 219 ? -31.091 1.006 40.175 1.00 83.62 219 VAL A O 1
ATOM 1760 N N . THR A 1 220 ? -29.138 0.142 39.481 1.00 85.25 220 THR A N 1
ATOM 1761 C CA . THR A 1 220 ? -28.727 -0.392 40.789 1.00 85.25 220 THR A CA 1
ATOM 1762 C C . THR A 1 220 ? -28.705 0.693 41.864 1.00 85.25 220 THR A C 1
ATOM 1764 O O . THR A 1 220 ? -29.267 0.508 42.939 1.00 85.25 220 THR A O 1
ATOM 1767 N N . LEU A 1 221 ? -28.123 1.858 41.571 1.00 86.69 221 LEU A N 1
ATOM 1768 C CA . LEU A 1 221 ? -28.086 2.990 42.497 1.00 86.69 221 LEU A CA 1
ATOM 1769 C C . LEU A 1 221 ? -29.487 3.553 42.794 1.00 86.69 221 LEU A C 1
ATOM 1771 O O . LEU A 1 221 ? -29.757 3.972 43.918 1.00 86.69 221 LEU A O 1
ATOM 1775 N N . THR A 1 222 ? -30.393 3.532 41.811 1.00 85.00 222 THR A N 1
ATOM 1776 C CA . THR A 1 222 ? -31.795 3.940 42.002 1.00 85.00 222 THR A CA 1
ATOM 1777 C C . THR A 1 222 ? -32.536 2.993 42.944 1.00 85.00 222 THR A C 1
ATOM 1779 O O . THR A 1 222 ? -33.332 3.449 43.761 1.00 85.00 222 THR A O 1
ATOM 1782 N N . GLU A 1 223 ? -32.277 1.689 42.859 1.00 82.50 223 GLU A N 1
ATOM 1783 C CA . GLU A 1 223 ? -32.860 0.716 43.787 1.00 82.50 223 GLU A CA 1
ATOM 1784 C C . GLU A 1 223 ? -32.231 0.811 45.184 1.00 82.50 223 GLU A C 1
ATOM 1786 O O . GLU A 1 223 ? -32.954 0.814 46.178 1.00 82.50 223 GLU A O 1
ATOM 1791 N N . TYR A 1 224 ? -30.917 1.048 45.277 1.00 84.75 224 TYR A N 1
ATOM 1792 C CA . TYR A 1 224 ? -30.249 1.336 46.551 1.00 84.75 224 TYR A CA 1
ATOM 1793 C C . TYR A 1 224 ? -30.898 2.508 47.292 1.00 84.75 224 TYR A C 1
ATOM 1795 O O . TYR A 1 224 ? -31.142 2.398 48.493 1.00 84.75 224 TYR A O 1
ATOM 1803 N N . ALA A 1 225 ? -31.228 3.591 46.582 1.00 82.44 225 ALA A N 1
ATOM 1804 C CA . ALA A 1 225 ? -31.880 4.768 47.156 1.00 82.44 225 ALA A CA 1
ATOM 1805 C C . ALA A 1 225 ? -33.285 4.476 47.721 1.00 82.44 225 ALA A C 1
ATOM 1807 O O . ALA A 1 225 ? -33.723 5.141 48.657 1.00 82.44 225 ALA A O 1
ATOM 1808 N N . LYS A 1 226 ? -33.990 3.468 47.189 1.00 82.06 226 LYS A N 1
ATOM 1809 C CA . LYS A 1 226 ? -35.309 3.030 47.686 1.00 82.06 226 LYS A CA 1
ATOM 1810 C C . LYS A 1 226 ? -35.211 2.028 48.838 1.00 82.06 226 LYS A C 1
ATOM 1812 O O . LYS A 1 226 ? -36.213 1.763 49.499 1.00 82.06 226 LYS A O 1
ATOM 1817 N N . SER A 1 227 ? -34.037 1.439 49.042 1.00 80.75 227 SER A N 1
ATOM 1818 C CA . SER A 1 227 ? -33.813 0.376 50.016 1.00 80.75 227 SER A CA 1
ATOM 1819 C C . SER A 1 227 ? -33.518 0.911 51.420 1.00 80.75 227 SER A C 1
ATOM 1821 O O . SER A 1 227 ? -33.036 2.032 51.603 1.00 80.75 227 SER A O 1
ATOM 1823 N N . SER A 1 228 ? -33.676 0.052 52.429 1.00 77.88 228 SER A N 1
ATOM 1824 C CA . SER A 1 228 ? -33.163 0.301 53.785 1.00 77.88 228 SER A CA 1
ATOM 1825 C C . SER A 1 228 ? -31.626 0.387 53.853 1.00 77.88 228 SER A C 1
ATOM 1827 O O . SER A 1 228 ? -31.078 0.835 54.858 1.00 77.88 228 SER A O 1
ATOM 1829 N N . MET A 1 229 ? -30.918 0.007 52.779 1.00 80.31 229 MET A N 1
ATOM 1830 C CA . MET A 1 229 ? -29.457 0.052 52.649 1.00 80.31 229 MET A CA 1
ATOM 1831 C C . MET A 1 229 ? -28.939 1.310 51.936 1.00 80.31 229 MET A C 1
ATOM 1833 O O . MET A 1 229 ? -27.778 1.336 51.523 1.00 80.31 229 MET A O 1
ATOM 1837 N N . LYS A 1 230 ? -29.751 2.362 51.790 1.00 80.69 230 LYS A N 1
ATOM 1838 C CA . LYS A 1 230 ? -29.377 3.580 51.051 1.00 80.69 230 LYS A CA 1
ATOM 1839 C C . LYS A 1 230 ? -28.047 4.221 51.477 1.00 80.69 230 LYS A C 1
ATOM 1841 O O . LYS A 1 230 ? -27.312 4.709 50.626 1.00 80.69 230 LYS A O 1
ATOM 1846 N N . ASP A 1 231 ? -27.656 4.118 52.749 1.00 78.62 231 ASP A N 1
ATOM 1847 C CA . ASP A 1 231 ? -26.369 4.641 53.242 1.00 78.62 231 ASP A CA 1
ATOM 1848 C C . ASP A 1 231 ? -25.143 3.948 52.611 1.00 78.62 231 ASP A C 1
ATOM 1850 O O . ASP A 1 231 ? -24.049 4.515 52.562 1.00 78.62 231 ASP A O 1
ATOM 1854 N N . GLN A 1 232 ? -25.307 2.720 52.106 1.00 83.50 232 GLN A N 1
ATOM 1855 C CA . GLN A 1 232 ? -24.252 1.959 51.427 1.00 83.50 232 GLN A CA 1
ATOM 1856 C C . GLN A 1 232 ? -24.075 2.369 49.959 1.00 83.50 232 GLN A C 1
ATOM 1858 O O . GLN A 1 232 ? -23.069 2.007 49.350 1.00 83.50 232 GLN A O 1
ATOM 1863 N N . MET A 1 233 ? -25.001 3.152 49.395 1.00 86.06 233 MET A N 1
ATOM 1864 C CA . MET A 1 233 ? -24.951 3.606 48.003 1.00 86.06 233 MET A CA 1
ATOM 1865 C C . MET A 1 233 ? -23.635 4.334 47.680 1.00 86.06 233 MET A C 1
ATOM 1867 O O . MET A 1 233 ? -23.034 4.111 46.628 1.00 86.06 233 MET A O 1
ATOM 1871 N N . TYR A 1 234 ? -23.149 5.173 48.598 1.00 83.69 234 TYR A N 1
ATOM 1872 C CA . TYR A 1 234 ? -21.897 5.917 48.421 1.00 83.69 234 TYR A CA 1
ATOM 1873 C C . TYR A 1 234 ? -20.677 5.013 48.481 1.00 83.69 234 TYR A C 1
ATOM 1875 O O . TYR A 1 234 ? -19.769 5.156 47.668 1.00 83.69 234 TYR A O 1
ATOM 1883 N N . LYS A 1 235 ? -20.677 4.048 49.408 1.00 86.38 235 LYS A N 1
ATOM 1884 C CA . LYS A 1 235 ? -19.612 3.048 49.507 1.00 86.38 235 LYS A CA 1
ATOM 1885 C C . LYS A 1 235 ? -19.507 2.257 48.203 1.00 86.38 235 LYS A C 1
ATOM 1887 O O . LYS A 1 235 ? -18.426 2.154 47.637 1.00 86.38 235 LYS A O 1
ATOM 1892 N N . PHE A 1 236 ? -20.647 1.801 47.696 1.00 87.00 236 PHE A N 1
ATOM 1893 C CA . PHE A 1 236 ? -20.741 1.105 46.420 1.00 87.00 236 PHE A CA 1
ATOM 1894 C C . PHE A 1 236 ? -20.256 1.960 45.239 1.00 87.00 236 PHE A C 1
ATOM 1896 O O . PHE A 1 236 ? -19.498 1.487 44.395 1.00 87.00 236 PHE A O 1
ATOM 1903 N N . SER A 1 237 ? -20.640 3.236 45.202 1.00 88.38 237 SER A N 1
ATOM 1904 C CA . SER A 1 237 ? -20.202 4.172 44.160 1.00 88.38 237 SER A CA 1
ATOM 1905 C C . SER A 1 237 ? -18.685 4.374 44.176 1.00 88.38 237 SER A C 1
ATOM 1907 O O . SER A 1 237 ? -18.059 4.368 43.116 1.00 88.38 237 SER A O 1
ATOM 1909 N N . CYS A 1 238 ? -18.087 4.495 45.367 1.00 84.56 238 CYS A N 1
ATOM 1910 C CA . CYS A 1 238 ? -16.637 4.554 45.537 1.00 84.56 238 CYS A CA 1
ATOM 1911 C C . CYS A 1 238 ? -15.963 3.268 45.045 1.00 84.56 238 CYS A C 1
ATOM 1913 O O . CYS A 1 238 ? -15.011 3.357 44.283 1.00 84.56 238 CYS A O 1
ATOM 1915 N N . GLU A 1 239 ? -16.467 2.088 45.418 1.00 89.62 239 GLU A N 1
ATOM 1916 C CA . GLU A 1 239 ? -15.867 0.802 45.028 1.00 89.62 239 GLU A CA 1
ATOM 1917 C C . GLU A 1 239 ? -15.895 0.587 43.505 1.00 89.62 239 GLU A C 1
ATOM 1919 O O . GLU A 1 239 ? -14.892 0.158 42.931 1.00 89.62 239 GLU A O 1
ATOM 1924 N N . ILE A 1 240 ? -16.982 0.976 42.822 1.00 89.50 240 ILE A N 1
ATOM 1925 C CA . ILE A 1 240 ? -17.022 0.984 41.350 1.00 89.50 240 ILE A CA 1
ATOM 1926 C C . ILE A 1 240 ? -15.970 1.935 40.785 1.00 89.50 240 ILE A C 1
ATOM 1928 O O . ILE A 1 240 ? -15.237 1.556 39.872 1.00 89.50 240 ILE A O 1
ATOM 1932 N N . CYS A 1 241 ? -15.877 3.161 41.311 1.00 89.19 241 CYS A N 1
ATOM 1933 C CA . CYS A 1 241 ? -14.878 4.117 40.843 1.00 89.19 241 CYS A CA 1
ATOM 1934 C C . CYS A 1 241 ? -13.465 3.548 41.030 1.00 89.19 241 CYS A C 1
ATOM 1936 O O . CYS A 1 241 ? -12.716 3.488 40.062 1.00 89.19 241 CYS A O 1
ATOM 1938 N N . SER A 1 242 ? -13.118 3.043 42.217 1.00 88.19 242 SER A N 1
ATOM 1939 C CA . SER A 1 242 ? -11.809 2.436 42.492 1.00 88.19 242 SER A CA 1
ATOM 1940 C C . SER A 1 242 ? -11.489 1.268 41.552 1.00 88.19 242 SER A C 1
ATOM 1942 O O . SER A 1 242 ? -10.361 1.163 41.066 1.00 88.19 242 SER A O 1
ATOM 1944 N N . SER A 1 243 ? -12.479 0.423 41.246 1.00 88.69 243 SER A N 1
ATOM 1945 C CA . SER A 1 243 ? -12.326 -0.657 40.267 1.00 88.69 243 SER A CA 1
ATOM 1946 C C . SER A 1 243 ? -12.012 -0.114 38.871 1.00 88.69 243 SER A C 1
ATOM 1948 O O . SER A 1 243 ? -11.125 -0.632 38.202 1.00 88.69 243 SER A O 1
ATOM 1950 N N . LEU A 1 244 ? -12.701 0.946 38.438 1.00 88.31 244 LEU A N 1
ATOM 1951 C CA . LEU A 1 244 ? -12.494 1.566 37.127 1.00 88.31 244 LEU A CA 1
ATOM 1952 C C . LEU A 1 244 ? -11.145 2.290 37.022 1.00 88.31 244 LEU A C 1
ATOM 1954 O O . LEU A 1 244 ? -10.508 2.226 35.977 1.00 88.31 244 LEU A O 1
ATOM 1958 N N . PHE A 1 245 ? -10.685 2.952 38.088 1.00 83.00 245 PHE A N 1
ATOM 1959 C CA . PHE A 1 245 ? -9.372 3.615 38.118 1.00 83.00 245 PHE A CA 1
ATOM 1960 C C . PHE A 1 245 ? -8.200 2.632 38.100 1.00 83.00 245 PHE A C 1
ATOM 1962 O O . PHE A 1 245 ? -7.110 2.988 37.663 1.00 83.00 245 PHE A O 1
ATOM 1969 N N . SER A 1 246 ? -8.427 1.392 38.536 1.00 85.56 246 SER A N 1
ATOM 1970 C CA . SER A 1 246 ? -7.420 0.329 38.478 1.00 85.56 246 SER A CA 1
ATOM 1971 C C . SER A 1 246 ? -7.183 -0.192 37.051 1.00 85.56 246 SER A C 1
ATOM 1973 O O . SER A 1 246 ? -6.251 -0.962 36.833 1.00 85.56 246 SER A O 1
ATOM 1975 N N . LEU A 1 247 ? -8.006 0.211 36.076 1.00 85.38 247 LEU A N 1
ATOM 1976 C CA . LEU A 1 247 ? -7.852 -0.166 34.673 1.00 85.38 247 LEU A CA 1
ATOM 1977 C C . LEU A 1 247 ? -6.925 0.811 33.936 1.00 85.38 247 LEU A C 1
ATOM 1979 O O . LEU A 1 247 ? -7.158 2.019 33.913 1.00 85.38 247 LEU A O 1
ATOM 1983 N N . GLU A 1 248 ? -5.896 0.280 33.273 1.00 73.69 248 GLU A N 1
ATOM 1984 C CA . GLU A 1 248 ? -4.923 1.087 32.514 1.00 73.69 248 GLU A CA 1
ATOM 1985 C C . GLU A 1 248 ? -5.424 1.493 31.110 1.00 73.69 248 GLU A C 1
ATOM 1987 O O . GLU A 1 248 ? -4.921 2.449 30.511 1.00 73.69 248 GLU A O 1
ATOM 1992 N N . GLU A 1 249 ? -6.441 0.806 30.583 1.00 77.12 249 GLU A N 1
ATOM 1993 C CA . GLU A 1 249 ? -6.926 0.947 29.204 1.00 77.12 249 GLU A CA 1
ATOM 1994 C C . GLU A 1 249 ? -8.263 1.706 29.105 1.00 77.12 249 GLU A C 1
ATOM 1996 O O . GLU A 1 249 ? -9.054 1.731 30.036 1.00 77.12 249 GLU A O 1
ATOM 2001 N N . ASN A 1 250 ? -8.574 2.299 27.943 1.00 77.94 250 ASN A N 1
ATOM 2002 C CA . ASN A 1 250 ? -9.868 2.953 27.660 1.00 77.94 250 ASN A CA 1
ATOM 2003 C C . ASN A 1 250 ? -10.246 4.135 28.582 1.00 77.94 250 ASN A C 1
ATOM 2005 O O . ASN A 1 250 ? -11.427 4.357 28.878 1.00 77.94 250 ASN A O 1
ATOM 2009 N N . LYS A 1 251 ? -9.257 4.970 28.944 1.00 81.94 251 LYS A N 1
ATOM 2010 C CA . LYS A 1 251 ? -9.425 6.179 29.780 1.00 81.94 251 LYS A CA 1
ATOM 2011 C C . LYS A 1 251 ? -10.666 7.041 29.443 1.00 81.94 251 LYS A C 1
ATOM 2013 O O . LYS A 1 251 ? -11.364 7.425 30.379 1.00 81.94 251 LYS A O 1
ATOM 2018 N N . PRO A 1 252 ? -11.032 7.322 28.170 1.00 81.19 252 PRO A N 1
ATOM 2019 C CA . PRO A 1 252 ? -12.222 8.131 27.867 1.00 81.19 252 PRO A CA 1
ATOM 2020 C C . PRO A 1 252 ? -13.547 7.496 28.318 1.00 81.19 252 PRO A C 1
ATOM 2022 O O . PRO A 1 252 ? -14.446 8.196 28.788 1.00 81.19 252 PRO A O 1
ATOM 2025 N N . ILE A 1 253 ? -13.675 6.172 28.185 1.00 82.62 253 ILE A N 1
ATOM 2026 C CA . ILE A 1 253 ? -14.880 5.425 28.575 1.00 82.62 253 ILE A CA 1
ATOM 2027 C C . ILE A 1 253 ? -14.960 5.344 30.101 1.00 82.62 253 ILE A C 1
ATOM 2029 O O . ILE A 1 253 ? -16.020 5.610 30.665 1.00 82.62 253 ILE A O 1
ATOM 2033 N N . ILE A 1 254 ? -13.833 5.057 30.760 1.00 87.38 254 ILE A N 1
ATOM 2034 C CA . ILE A 1 254 ? -13.706 5.056 32.224 1.00 87.38 254 ILE A CA 1
ATOM 2035 C C . ILE A 1 254 ? -14.170 6.394 32.803 1.00 87.38 254 ILE A C 1
ATOM 2037 O O . ILE A 1 254 ? -15.070 6.422 33.642 1.00 87.38 254 ILE A O 1
ATOM 2041 N N . ILE A 1 255 ? -13.633 7.505 32.286 1.00 84.44 255 ILE A N 1
ATOM 2042 C CA . ILE A 1 255 ? -13.997 8.859 32.719 1.00 84.44 255 ILE A CA 1
ATOM 2043 C C . ILE A 1 255 ? -15.509 9.082 32.579 1.00 84.44 255 ILE A C 1
ATOM 2045 O O . ILE A 1 255 ? -16.155 9.526 33.527 1.00 84.44 255 ILE A O 1
ATOM 2049 N N . LYS A 1 256 ? -16.105 8.726 31.432 1.00 86.12 256 LYS A N 1
ATOM 2050 C CA . LYS A 1 256 ? -17.554 8.864 31.204 1.00 86.12 256 LYS A CA 1
ATOM 2051 C C . LYS A 1 256 ? -18.385 8.093 32.240 1.00 86.12 256 LYS A C 1
ATOM 2053 O O . LYS A 1 256 ? -19.388 8.622 32.722 1.00 86.12 256 LYS A O 1
ATOM 2058 N N . ILE A 1 257 ? -17.986 6.868 32.583 1.00 86.94 257 ILE A N 1
ATOM 2059 C CA . ILE A 1 257 ? -18.705 6.031 33.555 1.00 86.94 257 ILE A CA 1
ATOM 2060 C C . ILE A 1 257 ? -18.575 6.607 34.963 1.00 86.94 257 ILE A C 1
ATOM 2062 O O . ILE A 1 257 ? -19.584 6.743 35.651 1.00 86.94 257 ILE A O 1
ATOM 2066 N N . ILE A 1 258 ? -17.375 7.030 35.363 1.00 88.69 258 ILE A N 1
ATOM 2067 C CA . ILE A 1 258 ? -17.146 7.689 36.656 1.00 88.69 258 ILE A CA 1
ATOM 2068 C C . ILE A 1 258 ? -18.029 8.933 36.786 1.00 88.69 258 ILE A C 1
ATOM 2070 O O . ILE A 1 258 ? -18.736 9.079 37.781 1.00 88.69 258 ILE A O 1
ATOM 2074 N N . PHE A 1 259 ? -18.079 9.787 35.758 1.00 86.19 259 PHE A N 1
ATOM 2075 C CA . PHE A 1 259 ? -18.974 10.949 35.754 1.00 86.19 259 PHE A CA 1
ATOM 2076 C C . PHE A 1 259 ? -20.448 10.558 35.912 1.00 86.19 259 PHE A C 1
ATOM 2078 O O . PHE A 1 259 ? -21.188 11.247 36.612 1.00 86.19 259 PHE A O 1
ATOM 2085 N N . CYS A 1 260 ? -20.884 9.451 35.307 1.00 88.19 260 CYS A N 1
ATOM 2086 C CA . CYS A 1 260 ? -22.249 8.954 35.468 1.00 88.19 260 CYS A CA 1
ATOM 2087 C C . CYS A 1 260 ? -22.535 8.501 36.910 1.00 88.19 260 CYS A C 1
ATOM 2089 O O . CYS A 1 260 ? -23.566 8.871 37.474 1.00 88.19 260 CYS A O 1
ATOM 2091 N N . VAL A 1 261 ? -21.629 7.724 37.512 1.00 89.06 261 VAL A N 1
ATOM 2092 C CA . VAL A 1 261 ? -21.771 7.194 38.881 1.00 89.06 261 VAL A CA 1
ATOM 2093 C C . VAL A 1 261 ? -21.743 8.317 39.914 1.00 89.06 261 VAL A C 1
ATOM 2095 O O . VAL A 1 261 ? -22.635 8.413 40.761 1.00 89.06 261 VAL A O 1
ATOM 2098 N N . LEU A 1 262 ? -20.755 9.207 39.815 1.00 86.38 262 LEU A N 1
ATOM 2099 C CA . LEU A 1 262 ? -20.609 10.344 40.719 1.00 86.38 262 LEU A CA 1
ATOM 2100 C C . LEU A 1 262 ? -21.738 11.357 40.535 1.00 86.38 262 LEU A C 1
ATOM 2102 O O . LEU A 1 262 ? -22.284 11.836 41.525 1.00 86.38 262 LEU A O 1
ATOM 2106 N N . GLY A 1 263 ? -22.143 11.635 39.293 1.00 86.12 263 GLY A N 1
ATOM 2107 C CA . GLY A 1 263 ? -23.254 12.539 38.998 1.00 86.12 263 GLY A CA 1
ATOM 2108 C C . GLY A 1 263 ? -24.578 12.045 39.581 1.00 86.12 263 GLY A C 1
ATOM 2109 O O . GLY A 1 263 ? -25.312 12.822 40.191 1.00 86.12 263 GLY A O 1
ATOM 2110 N N . PHE A 1 264 ? -24.865 10.743 39.469 1.00 86.38 264 PHE A N 1
ATOM 2111 C CA . PHE A 1 264 ? -26.047 10.163 40.108 1.00 86.38 264 PHE A CA 1
ATOM 2112 C C . PHE A 1 264 ? -25.954 10.247 41.637 1.00 86.38 264 PHE A C 1
ATOM 2114 O O . PHE A 1 264 ? -26.900 10.689 42.288 1.00 86.38 264 PHE A O 1
ATOM 2121 N N . SER A 1 265 ? -24.803 9.895 42.211 1.00 84.19 265 SER A N 1
ATOM 2122 C CA . SER A 1 265 ? -24.582 9.939 43.663 1.00 84.19 265 SER A CA 1
ATOM 2123 C C . SER A 1 265 ? -24.726 11.343 44.246 1.00 84.19 265 SER A C 1
ATOM 2125 O O . SER A 1 265 ? -25.357 11.521 45.287 1.00 84.19 265 SER A O 1
ATOM 2127 N N . ALA A 1 266 ? -24.209 12.353 43.545 1.00 81.31 266 ALA A N 1
ATOM 2128 C CA . ALA A 1 266 ? -24.359 13.754 43.916 1.00 81.31 266 ALA A CA 1
ATOM 2129 C C . ALA A 1 266 ? -25.831 14.197 43.885 1.00 81.31 266 ALA A C 1
ATOM 2131 O O . ALA A 1 266 ? -26.295 14.830 44.830 1.00 81.31 266 ALA A O 1
ATOM 2132 N N . SER A 1 267 ? -26.590 13.793 42.859 1.00 82.00 267 SER A N 1
ATOM 2133 C CA . SER A 1 267 ? -28.018 14.130 42.766 1.00 82.00 267 SER A CA 1
ATOM 2134 C C . SER A 1 267 ? -28.862 13.532 43.899 1.00 82.00 267 SER A C 1
ATOM 2136 O O . SER A 1 267 ? -29.847 14.140 44.310 1.00 82.00 267 SER A O 1
ATOM 2138 N N . GLN A 1 268 ? -28.465 12.374 44.440 1.00 76.31 268 GLN A N 1
ATOM 2139 C CA . GLN A 1 268 ? -29.124 11.782 45.610 1.00 76.31 268 GLN A CA 1
ATOM 2140 C C . GLN A 1 268 ? -28.717 12.480 46.918 1.00 76.31 268 GLN A C 1
ATOM 2142 O O . GLN A 1 268 ? -29.564 12.675 47.784 1.00 76.31 268 GLN A O 1
ATOM 2147 N N . CYS A 1 269 ? -27.459 12.932 47.046 1.00 68.62 269 CYS A N 1
ATOM 2148 C CA . CYS A 1 269 ? -27.012 13.749 48.187 1.00 68.62 269 CYS A CA 1
ATOM 2149 C C . CYS A 1 269 ? -27.815 15.049 48.335 1.00 68.62 269 CYS A C 1
ATOM 2151 O O . CYS A 1 269 ? -28.204 15.405 49.443 1.00 68.62 269 CYS A O 1
ATOM 2153 N N . GLU A 1 270 ? -28.046 15.777 47.237 1.00 62.66 270 GLU A N 1
ATOM 2154 C CA . GLU A 1 270 ? -28.767 17.059 47.276 1.00 62.66 270 GLU A CA 1
ATOM 2155 C C . GLU A 1 270 ? -30.241 16.902 47.684 1.00 62.66 270 GLU A C 1
ATOM 2157 O O . GLU A 1 270 ? -30.835 17.833 48.228 1.00 62.66 270 GLU A O 1
ATOM 2162 N N . ALA A 1 271 ? -30.825 15.723 47.457 1.00 60.19 271 ALA A N 1
ATOM 2163 C CA . ALA A 1 271 ? -32.215 15.431 47.781 1.00 60.19 271 ALA A CA 1
ATOM 2164 C C . ALA A 1 271 ? -32.445 15.042 49.257 1.00 60.19 271 ALA A C 1
ATOM 2166 O O . ALA A 1 271 ? -33.580 15.127 49.730 1.00 60.19 271 ALA A O 1
ATOM 2167 N N . GLU A 1 272 ? -31.407 14.644 50.009 1.00 58.03 272 GLU A N 1
ATOM 2168 C CA . GLU A 1 272 ? -31.557 14.095 51.364 1.00 58.03 272 GLU A CA 1
ATOM 2169 C C . GLU A 1 272 ? -30.685 14.803 52.421 1.00 58.03 272 GLU A C 1
ATOM 2171 O O . GLU A 1 272 ? -29.496 14.543 52.579 1.00 58.03 272 GLU A O 1
ATOM 2176 N N . ALA A 1 273 ? -31.314 15.640 53.255 1.00 54.56 273 ALA A N 1
ATOM 2177 C CA . ALA A 1 273 ? -30.669 16.352 54.369 1.00 54.56 273 ALA A CA 1
ATOM 2178 C C . ALA A 1 273 ? -30.351 15.478 55.610 1.00 54.56 273 ALA A C 1
ATOM 2180 O O . ALA A 1 273 ? -29.997 16.008 56.663 1.00 54.56 273 ALA A O 1
ATOM 2181 N N . THR A 1 274 ? -30.516 14.152 55.532 1.00 55.62 274 THR A N 1
ATOM 2182 C CA . THR A 1 274 ? -30.480 13.229 56.688 1.00 55.62 274 THR A CA 1
ATOM 2183 C C . THR A 1 274 ? -29.257 12.310 56.732 1.00 55.62 274 THR A C 1
ATOM 2185 O O . THR A 1 274 ? -29.163 11.460 57.618 1.00 55.62 274 THR A O 1
ATOM 2188 N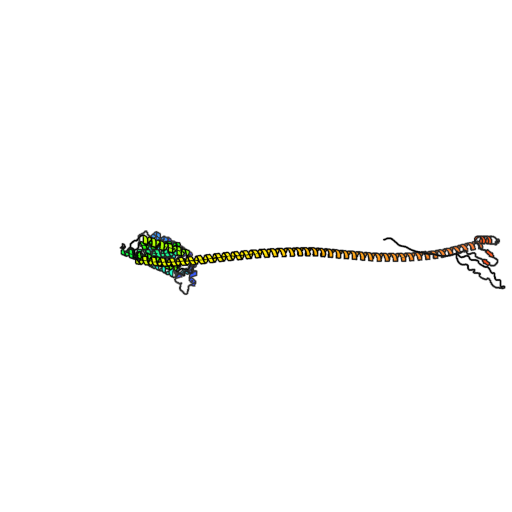 N . LEU A 1 275 ? -28.302 12.478 55.815 1.00 60.81 275 LEU A N 1
ATOM 2189 C CA . LEU A 1 275 ? -27.152 11.585 55.704 1.00 60.81 275 LEU A CA 1
ATOM 2190 C C . LEU A 1 275 ? -26.108 11.779 56.817 1.00 60.81 275 LEU A C 1
ATOM 2192 O O . LEU A 1 275 ? -25.829 12.888 57.274 1.00 60.81 275 LEU A O 1
ATOM 2196 N N . ASN A 1 276 ? -25.471 10.678 57.221 1.00 66.31 276 ASN A N 1
ATOM 2197 C CA . ASN A 1 276 ? -24.389 10.684 58.205 1.00 66.31 276 ASN A CA 1
ATOM 2198 C C . ASN A 1 276 ? -23.182 11.489 57.683 1.00 66.31 276 ASN A C 1
ATOM 2200 O O . ASN A 1 276 ? -22.562 11.114 56.684 1.00 66.31 276 ASN A O 1
ATOM 2204 N N . ALA A 1 277 ? -22.799 12.552 58.399 1.00 70.88 277 ALA A N 1
ATOM 2205 C CA . ALA A 1 277 ? -21.690 13.443 58.042 1.00 70.88 277 ALA A CA 1
ATOM 2206 C C . ALA A 1 277 ? -20.367 12.705 57.741 1.00 70.88 277 ALA A C 1
ATOM 2208 O O . ALA A 1 277 ? -19.582 13.150 56.905 1.00 70.88 277 ALA A O 1
ATOM 2209 N N . ASN A 1 278 ? -20.131 11.542 58.362 1.00 71.44 278 ASN A N 1
ATOM 2210 C CA . ASN A 1 278 ? -18.928 10.735 58.134 1.00 71.44 278 ASN A CA 1
ATOM 2211 C C . ASN A 1 278 ? -18.909 10.013 56.774 1.00 71.44 278 ASN A C 1
ATOM 2213 O O . ASN A 1 278 ? -17.833 9.721 56.251 1.00 71.44 278 ASN A O 1
ATOM 2217 N N . VAL A 1 279 ? -20.075 9.688 56.206 1.00 68.38 279 VAL A N 1
ATOM 2218 C CA . VAL A 1 279 ? -20.182 9.062 54.874 1.00 68.38 279 VAL A CA 1
ATOM 2219 C C . VAL A 1 279 ? -19.927 10.111 53.796 1.00 68.38 279 VAL A C 1
ATOM 2221 O O . VAL A 1 279 ? -19.103 9.891 52.912 1.00 68.38 279 VAL A O 1
ATOM 2224 N N . VAL A 1 280 ? -20.538 11.289 53.945 1.00 70.50 280 VAL A N 1
ATOM 2225 C CA . VAL A 1 280 ? -20.326 12.433 53.047 1.00 70.50 280 VAL A CA 1
ATOM 2226 C C . VAL A 1 280 ? -18.862 12.875 53.059 1.00 70.50 280 VAL A C 1
ATOM 2228 O O . VAL A 1 280 ? -18.278 13.077 51.999 1.00 70.50 280 VAL A O 1
ATOM 2231 N N . LYS A 1 281 ? -18.228 12.950 54.238 1.00 76.69 281 LYS A N 1
ATOM 2232 C CA . LYS A 1 281 ? -16.807 13.306 54.353 1.00 76.69 281 LYS A CA 1
ATOM 2233 C C . LYS A 1 281 ? -15.898 12.361 53.554 1.00 76.69 281 LYS A C 1
ATOM 2235 O O . LYS A 1 281 ? -15.083 12.841 52.775 1.00 76.69 281 LYS A O 1
ATOM 2240 N N . ARG A 1 282 ? -16.069 11.039 53.696 1.00 74.62 282 ARG A N 1
ATOM 2241 C CA . ARG A 1 282 ? -15.275 10.047 52.940 1.00 74.62 282 ARG A CA 1
ATOM 2242 C C . ARG A 1 282 ? -15.502 10.137 51.432 1.00 74.62 282 ARG A C 1
ATOM 2244 O O . ARG A 1 282 ? -14.553 10.003 50.670 1.00 74.62 282 ARG A O 1
ATOM 2251 N N . PHE A 1 283 ? -16.738 10.389 51.005 1.00 72.62 283 PHE A N 1
ATOM 2252 C CA . PHE A 1 283 ? -17.051 10.591 49.590 1.00 72.62 283 PHE A CA 1
ATOM 2253 C C . PHE A 1 283 ? -16.350 11.833 49.019 1.00 72.62 283 PHE A C 1
ATOM 2255 O O . PHE A 1 283 ? -15.804 11.784 47.920 1.00 72.62 283 PHE A O 1
ATOM 2262 N N . VAL A 1 284 ? -16.320 12.939 49.770 1.00 76.88 284 VAL A N 1
ATOM 2263 C CA . VAL A 1 284 ? -15.610 14.164 49.366 1.00 76.88 284 VAL A CA 1
ATOM 2264 C C . VAL A 1 284 ? -14.101 13.929 49.266 1.00 76.88 284 VAL A C 1
ATOM 2266 O O . VAL A 1 284 ? -13.500 14.329 48.272 1.00 76.88 284 VAL A O 1
ATOM 2269 N N . GLU A 1 285 ? -13.500 13.257 50.251 1.00 80.75 285 GLU A N 1
ATOM 2270 C CA . GLU A 1 285 ? -12.064 12.934 50.251 1.00 80.75 285 GLU A CA 1
ATOM 2271 C C . GLU A 1 285 ? -11.676 12.063 49.046 1.00 80.75 285 GLU A C 1
ATOM 2273 O O . GLU A 1 285 ? -10.702 12.366 48.355 1.00 80.75 285 GLU A O 1
ATOM 2278 N N . GLU A 1 286 ? -12.466 11.030 48.738 1.00 76.44 286 GLU A N 1
ATOM 2279 C CA . GLU A 1 286 ? -12.206 10.170 47.581 1.00 76.44 286 GLU A CA 1
ATOM 2280 C C . GLU A 1 286 ? -12.372 10.936 46.262 1.00 76.44 286 GLU A C 1
ATOM 2282 O O . GLU A 1 286 ? -11.500 10.870 45.403 1.00 76.44 286 GLU A O 1
ATOM 2287 N N . ASN A 1 287 ? -13.418 11.753 46.108 1.00 75.12 287 ASN A N 1
ATOM 2288 C CA . ASN A 1 287 ? -13.577 12.583 44.907 1.00 75.12 287 ASN A CA 1
ATOM 2289 C C . ASN A 1 287 ? -12.416 13.560 44.699 1.00 75.12 287 ASN A C 1
ATOM 2291 O O . ASN A 1 287 ? -12.030 13.821 43.559 1.00 75.12 287 ASN A O 1
ATOM 2295 N N . GLN A 1 288 ? -11.851 14.096 45.782 1.00 79.88 288 GLN A N 1
ATOM 2296 C CA . GLN A 1 288 ? -10.686 14.967 45.698 1.00 79.88 288 GLN A CA 1
ATOM 2297 C C . GLN A 1 288 ? -9.450 14.201 45.207 1.00 79.88 288 GLN A C 1
ATOM 2299 O O . GLN A 1 288 ? -8.771 14.674 44.296 1.00 79.88 288 GLN A O 1
ATOM 2304 N N . ARG A 1 289 ? -9.217 12.986 45.723 1.00 85.50 289 ARG A N 1
ATOM 2305 C CA . ARG A 1 289 ? -8.158 12.081 45.242 1.00 85.50 289 ARG A CA 1
ATOM 2306 C C . ARG A 1 289 ? -8.309 11.781 43.746 1.00 85.50 289 ARG A C 1
ATOM 2308 O O . ARG A 1 289 ? -7.355 11.906 42.983 1.00 85.50 289 ARG A O 1
ATOM 2315 N N . LEU A 1 290 ? -9.526 11.457 43.309 1.00 76.75 290 LEU A N 1
ATOM 2316 C CA . LEU A 1 290 ? -9.824 11.158 41.905 1.00 76.75 290 LEU A CA 1
ATOM 2317 C C . LEU A 1 290 ? -9.645 12.377 40.983 1.00 76.75 290 LEU A C 1
ATOM 2319 O O . LEU A 1 290 ? -9.219 12.238 39.833 1.00 76.75 290 LEU A O 1
ATOM 2323 N N . ALA A 1 291 ? -9.933 13.586 41.472 1.00 77.44 291 ALA A N 1
ATOM 2324 C CA . ALA A 1 291 ? -9.711 14.823 40.725 1.00 77.44 291 ALA A CA 1
ATOM 2325 C C . ALA A 1 291 ? -8.213 15.110 40.495 1.00 77.44 291 ALA A C 1
ATOM 2327 O O . ALA A 1 291 ? -7.829 15.608 39.428 1.00 77.44 291 ALA A O 1
ATOM 2328 N N . GLU A 1 292 ? -7.360 14.775 41.465 1.00 84.50 292 GLU A N 1
ATOM 2329 C CA . GLU A 1 292 ? -5.903 14.883 41.338 1.00 84.50 292 GLU A CA 1
ATOM 2330 C C . GLU A 1 292 ? -5.356 13.899 40.292 1.00 84.50 292 GLU A C 1
ATOM 2332 O O . GLU A 1 292 ? -4.597 14.311 39.409 1.00 84.50 292 GLU A O 1
ATOM 2337 N N . GLU A 1 293 ? -5.812 12.642 40.311 1.00 80.31 293 GLU A N 1
ATOM 2338 C CA . GLU A 1 293 ? -5.456 11.634 39.299 1.00 80.31 293 GLU A CA 1
ATOM 2339 C C . GLU A 1 293 ? -5.890 12.060 37.887 1.00 80.31 293 GLU A C 1
ATOM 2341 O O . GLU A 1 293 ? -5.096 12.013 36.943 1.00 80.31 293 GLU A O 1
ATOM 2346 N N . CYS A 1 294 ? -7.113 12.582 37.732 1.00 75.75 294 CYS A N 1
ATOM 2347 C CA . CYS A 1 294 ? -7.586 13.116 36.449 1.00 75.75 294 CYS A CA 1
ATOM 2348 C C . CYS A 1 294 ? -6.716 14.280 35.949 1.00 75.75 294 CYS A C 1
ATOM 2350 O O . CYS A 1 294 ? -6.415 14.383 34.756 1.00 75.75 294 CYS A O 1
ATOM 2352 N N . SER A 1 295 ? -6.282 15.156 36.857 1.00 81.50 295 SER A N 1
ATOM 2353 C CA . SER A 1 295 ? -5.400 16.280 36.526 1.00 81.50 295 SER A CA 1
ATOM 2354 C C . SER A 1 295 ? -4.011 15.807 36.093 1.00 81.50 295 SER A C 1
ATOM 2356 O O . SER A 1 295 ? -3.401 16.401 35.200 1.00 81.50 295 SER A O 1
ATOM 2358 N N . GLN A 1 296 ? -3.505 14.722 36.684 1.00 85.81 296 GLN A N 1
ATOM 2359 C CA . GLN A 1 296 ? -2.270 14.085 36.240 1.00 85.81 296 GLN A CA 1
ATOM 2360 C C . GLN A 1 296 ? -2.408 13.506 34.828 1.00 85.81 296 GLN A C 1
ATOM 2362 O O . GLN A 1 296 ? -1.588 13.837 33.971 1.00 85.81 296 GLN A O 1
ATOM 2367 N N . TRP A 1 297 ? -3.460 12.730 34.553 1.00 81.00 297 TRP A N 1
ATOM 2368 C CA . TRP A 1 297 ? -3.697 12.177 33.214 1.00 81.00 297 TRP A CA 1
ATOM 2369 C C . TRP A 1 297 ? -3.825 13.257 32.142 1.00 81.00 297 TRP A C 1
ATOM 2371 O O . TRP A 1 297 ? -3.336 13.074 31.029 1.00 81.00 297 TRP A O 1
ATOM 2381 N N . LYS A 1 298 ? -4.434 14.403 32.469 1.00 81.00 298 LYS A N 1
ATOM 2382 C CA . LYS A 1 298 ? -4.508 15.542 31.549 1.00 81.00 298 LYS A CA 1
ATOM 2383 C C . LYS A 1 298 ? -3.117 16.053 31.155 1.00 81.00 298 LYS A C 1
ATOM 2385 O O . LYS A 1 298 ? -2.867 16.256 29.971 1.00 81.00 298 LYS A O 1
ATOM 2390 N N . ARG A 1 299 ? -2.203 16.209 32.119 1.00 86.75 299 ARG A N 1
ATOM 2391 C CA . ARG A 1 299 ? -0.820 16.650 31.852 1.00 86.75 299 ARG A CA 1
ATOM 2392 C C . ARG A 1 299 ? -0.040 15.637 31.017 1.00 86.75 299 ARG A C 1
ATOM 2394 O O . ARG A 1 299 ? 0.690 16.026 30.112 1.00 86.75 299 ARG A O 1
ATOM 2401 N N . GLU A 1 300 ? -0.204 14.346 31.303 1.00 85.88 300 GLU A N 1
ATOM 2402 C CA . GLU A 1 300 ? 0.407 13.273 30.506 1.00 85.88 300 GLU A CA 1
ATOM 2403 C C . GLU A 1 300 ? -0.099 13.305 29.060 1.00 85.88 300 GLU A C 1
ATOM 2405 O O . GLU A 1 300 ? 0.695 13.237 28.124 1.00 85.88 300 GLU A O 1
ATOM 2410 N N . TYR A 1 301 ? -1.409 13.480 28.870 1.00 80.56 301 TYR A N 1
ATOM 2411 C CA . TYR A 1 301 ? -2.016 13.597 27.548 1.00 80.56 301 TYR A CA 1
ATOM 2412 C C . TYR A 1 301 ? -1.496 14.817 26.775 1.00 80.56 301 TYR A C 1
ATOM 2414 O O . TYR A 1 301 ? -1.101 14.682 25.618 1.00 80.56 301 TYR A O 1
ATOM 2422 N N . GLU A 1 302 ? -1.441 15.991 27.411 1.00 87.31 302 GLU A N 1
ATOM 2423 C CA . GLU A 1 302 ? -0.886 17.213 26.811 1.00 87.31 302 GLU A CA 1
ATOM 2424 C C . GLU A 1 302 ? 0.591 17.025 26.426 1.00 87.31 302 GLU A C 1
ATOM 2426 O O . GLU A 1 302 ? 0.986 17.371 25.315 1.00 87.31 302 GLU A O 1
ATOM 2431 N N . SER A 1 303 ? 1.396 16.383 27.280 1.00 91.62 303 SER A N 1
ATOM 2432 C CA . SER A 1 303 ? 2.798 16.077 26.970 1.00 91.62 303 SER A CA 1
ATOM 2433 C C . SER A 1 303 ? 2.955 15.132 25.775 1.00 91.62 303 SER A C 1
ATOM 2435 O O . SER A 1 303 ? 3.878 15.309 24.979 1.00 91.62 303 SER A O 1
ATOM 2437 N N . VAL A 1 304 ? 2.096 14.116 25.648 1.00 87.75 304 VAL A N 1
ATOM 2438 C CA . VAL A 1 304 ? 2.112 13.200 24.497 1.00 87.75 304 VAL A CA 1
ATOM 2439 C C . VAL A 1 304 ? 1.697 13.934 23.225 1.00 87.75 304 VAL A C 1
ATOM 2441 O O . VAL A 1 304 ? 2.311 13.731 22.179 1.00 87.75 304 VAL A O 1
ATOM 2444 N N . TYR A 1 305 ? 0.693 14.808 23.309 1.00 86.50 305 TYR A N 1
ATOM 2445 C CA . TYR A 1 305 ? 0.230 15.605 22.178 1.00 86.50 305 TYR A CA 1
ATOM 2446 C C . TYR A 1 305 ? 1.331 16.529 21.634 1.00 86.50 305 TYR A C 1
ATOM 2448 O O . TYR A 1 305 ? 1.582 16.535 20.430 1.00 86.50 305 TYR A O 1
ATOM 2456 N N . GLU A 1 306 ? 2.055 17.233 22.508 1.00 93.56 306 GLU A N 1
ATOM 2457 C CA . GLU A 1 306 ? 3.197 18.069 22.105 1.00 93.56 306 GLU A CA 1
ATOM 2458 C C . GLU A 1 306 ? 4.325 17.241 21.466 1.00 93.56 306 GLU A C 1
ATOM 2460 O O . GLU A 1 306 ? 4.869 17.608 20.422 1.00 93.56 306 GLU A O 1
ATOM 2465 N N . ALA A 1 307 ? 4.640 16.067 22.027 1.00 92.44 307 ALA A N 1
ATOM 2466 C CA . ALA A 1 307 ? 5.634 15.166 21.443 1.00 92.44 307 ALA A CA 1
ATOM 2467 C C . ALA A 1 307 ? 5.221 14.655 20.049 1.00 92.44 307 ALA A C 1
ATOM 2469 O O . ALA A 1 307 ? 6.068 14.520 19.161 1.00 92.44 307 ALA A O 1
ATOM 2470 N N . LEU A 1 308 ? 3.928 14.387 19.835 1.00 89.56 308 LEU A N 1
ATOM 2471 C CA . LEU A 1 308 ? 3.390 14.015 18.525 1.00 89.56 308 LEU A CA 1
ATOM 2472 C C . LEU A 1 308 ? 3.514 15.165 17.520 1.00 89.56 308 LEU A C 1
ATOM 2474 O O . LEU A 1 308 ? 3.967 14.933 16.400 1.00 89.56 308 LEU A O 1
ATOM 2478 N N . LEU A 1 309 ? 3.204 16.396 17.934 1.00 92.06 309 LEU A N 1
ATOM 2479 C CA . LEU A 1 309 ? 3.339 17.584 17.091 1.00 92.06 309 LEU A CA 1
ATOM 2480 C C . LEU A 1 309 ? 4.803 17.829 16.681 1.00 92.06 309 LEU A C 1
ATOM 2482 O O . LEU A 1 309 ? 5.100 18.152 15.529 1.00 92.06 309 LEU A O 1
ATOM 2486 N N . GLU A 1 310 ? 5.760 17.625 17.591 1.00 95.50 310 GLU A N 1
ATOM 2487 C CA . GLU A 1 310 ? 7.186 17.679 17.250 1.00 95.50 310 GLU A CA 1
ATOM 2488 C C . GLU A 1 310 ? 7.607 16.597 16.246 1.00 95.50 310 GLU A C 1
ATOM 2490 O O . GLU A 1 310 ? 8.447 16.848 15.373 1.00 95.50 310 GLU A O 1
ATOM 2495 N N . LEU A 1 311 ? 7.083 15.376 16.388 1.00 91.94 311 LEU A N 1
ATOM 2496 C CA . LEU A 1 311 ? 7.380 14.274 15.474 1.00 91.94 311 LEU A CA 1
ATOM 2497 C C . LEU A 1 311 ? 6.815 14.534 14.077 1.00 91.94 311 LEU A C 1
ATOM 2499 O O . LEU A 1 311 ? 7.517 14.273 13.099 1.00 91.94 311 LEU A O 1
ATOM 2503 N N . GLU A 1 312 ? 5.606 15.085 13.985 1.00 93.75 312 GLU A N 1
ATOM 2504 C CA . GLU A 1 312 ? 4.977 15.495 12.727 1.00 93.75 312 GLU A CA 1
ATOM 2505 C C . GLU A 1 312 ? 5.824 16.557 12.012 1.00 93.75 312 GLU A C 1
ATOM 2507 O O . GLU A 1 312 ? 6.249 16.355 10.874 1.00 93.75 312 GLU A O 1
ATOM 2512 N N . ASN A 1 313 ? 6.233 17.610 12.726 1.00 95.06 313 ASN A N 1
ATOM 2513 C CA . ASN A 1 313 ? 7.120 18.642 12.181 1.00 95.06 313 ASN A CA 1
ATOM 2514 C C . ASN A 1 313 ? 8.475 18.076 11.703 1.00 95.06 313 ASN A C 1
ATOM 2516 O O . ASN A 1 313 ? 8.989 18.451 10.645 1.00 95.06 313 ASN A O 1
ATOM 2520 N N . LYS A 1 314 ? 9.071 17.140 12.458 1.00 96.69 314 LYS A N 1
ATOM 2521 C CA . LYS A 1 314 ? 10.320 16.458 12.061 1.00 96.69 314 LYS A CA 1
ATOM 2522 C C . LYS A 1 314 ? 10.123 15.574 10.826 1.00 96.69 314 LYS A C 1
ATOM 2524 O O . LYS A 1 314 ? 11.054 15.443 10.025 1.00 96.69 314 LYS A O 1
ATOM 2529 N N . ALA A 1 315 ? 8.961 14.941 10.676 1.00 92.31 315 ALA A N 1
ATOM 2530 C CA . ALA A 1 315 ? 8.628 14.141 9.504 1.00 92.31 315 ALA A CA 1
ATOM 2531 C C . ALA A 1 315 ? 8.474 15.025 8.257 1.00 92.31 315 ALA A C 1
ATOM 2533 O O . ALA A 1 315 ? 9.071 14.715 7.222 1.00 92.31 315 ALA A O 1
ATOM 2534 N N . ASP A 1 316 ? 7.791 16.161 8.382 1.00 95.12 316 ASP A N 1
ATOM 2535 C CA . ASP A 1 316 ? 7.625 17.138 7.304 1.00 95.12 316 ASP A CA 1
ATOM 2536 C C . ASP A 1 316 ? 8.959 17.704 6.818 1.00 95.12 316 ASP A C 1
ATOM 2538 O O . ASP A 1 316 ? 9.211 17.775 5.612 1.00 95.12 316 ASP A O 1
ATOM 2542 N N . GLU A 1 317 ? 9.865 18.042 7.736 1.00 97.31 317 GLU A N 1
ATOM 2543 C CA . GLU A 1 317 ? 11.194 18.540 7.376 1.00 97.31 317 GLU A CA 1
ATOM 2544 C C . GLU A 1 317 ? 12.025 17.479 6.634 1.00 97.31 317 GLU A C 1
ATOM 2546 O O . GLU A 1 317 ? 12.695 17.761 5.633 1.00 97.31 317 GLU A O 1
ATOM 2551 N N . ARG A 1 318 ? 11.943 16.212 7.064 1.00 95.56 318 ARG A N 1
ATOM 2552 C CA . ARG A 1 318 ? 12.584 15.093 6.353 1.00 95.56 318 ARG A CA 1
ATOM 2553 C C . ARG A 1 318 ? 11.985 14.887 4.964 1.00 95.56 318 ARG A C 1
ATOM 2555 O O . ARG A 1 318 ? 12.743 14.618 4.031 1.00 95.56 318 ARG A O 1
ATOM 2562 N N . ASN A 1 319 ? 10.670 15.034 4.818 1.00 95.31 319 ASN A N 1
ATOM 2563 C CA . ASN A 1 319 ? 9.983 14.905 3.537 1.00 95.31 319 ASN A CA 1
ATOM 2564 C C . ASN A 1 319 ? 10.414 16.011 2.560 1.00 95.31 319 ASN A C 1
ATOM 2566 O O . ASN A 1 319 ? 10.816 15.715 1.436 1.00 95.31 319 ASN A O 1
ATOM 2570 N N . LYS A 1 320 ? 10.472 17.270 3.015 1.00 97.56 320 LYS A N 1
ATOM 2571 C CA . LYS A 1 320 ? 11.004 18.394 2.222 1.00 97.56 320 LYS A CA 1
ATOM 2572 C C . LYS A 1 320 ? 12.437 18.128 1.757 1.00 97.56 320 LYS A C 1
ATOM 2574 O O . LYS A 1 320 ? 12.752 18.280 0.577 1.00 97.56 320 LYS A O 1
ATOM 2579 N N . LYS A 1 321 ? 13.307 17.643 2.651 1.00 97.75 321 LYS A N 1
ATOM 2580 C CA . LYS A 1 321 ? 14.691 17.278 2.302 1.00 97.75 321 LYS A CA 1
ATOM 2581 C C . LYS A 1 321 ? 14.767 16.130 1.289 1.00 97.75 321 LYS A C 1
ATOM 2583 O O . LYS A 1 321 ? 15.657 16.128 0.438 1.00 97.75 321 LYS A O 1
ATOM 2588 N N . ALA A 1 322 ? 13.870 15.149 1.376 1.00 95.19 322 ALA A N 1
ATOM 2589 C CA . ALA A 1 322 ? 13.790 14.053 0.413 1.00 95.19 322 ALA A CA 1
ATOM 2590 C C . ALA A 1 322 ? 13.332 14.544 -0.970 1.00 95.19 322 ALA A C 1
ATOM 2592 O O . ALA A 1 322 ? 13.954 14.180 -1.965 1.00 95.19 322 ALA A O 1
ATOM 2593 N N . GLN A 1 323 ? 12.331 15.427 -1.032 1.00 97.00 323 GLN A N 1
ATOM 2594 C CA . GLN A 1 323 ? 11.859 16.026 -2.286 1.00 97.00 323 GLN A CA 1
ATOM 2595 C C . GLN A 1 323 ? 12.965 16.799 -3.013 1.00 97.00 323 GLN A C 1
ATOM 2597 O O . GLN A 1 323 ? 13.161 16.604 -4.210 1.00 97.00 323 GLN A O 1
ATOM 2602 N N . VAL A 1 324 ? 13.756 17.600 -2.289 1.00 97.94 324 VAL A N 1
ATOM 2603 C CA . VAL A 1 324 ? 14.905 18.314 -2.876 1.00 97.94 324 VAL A CA 1
ATOM 2604 C C . VAL A 1 324 ? 15.925 17.340 -3.482 1.00 97.94 324 VAL A C 1
ATOM 2606 O O . VAL A 1 324 ? 16.447 17.586 -4.566 1.00 97.94 324 VAL A O 1
ATOM 2609 N N . ARG A 1 325 ? 16.194 16.206 -2.819 1.00 97.56 325 ARG A N 1
ATOM 2610 C CA . ARG A 1 325 ? 17.109 15.175 -3.343 1.00 97.56 325 ARG A CA 1
ATOM 2611 C C . ARG A 1 325 ? 16.561 14.471 -4.580 1.00 97.56 325 ARG A C 1
ATOM 2613 O O . ARG A 1 325 ? 17.339 14.171 -5.476 1.00 97.56 325 ARG A O 1
ATOM 2620 N N . ILE A 1 326 ? 15.258 14.193 -4.621 1.00 96.62 326 ILE A N 1
ATOM 2621 C CA . ILE A 1 326 ? 14.610 13.601 -5.798 1.00 96.62 326 ILE A CA 1
ATOM 2622 C C . ILE A 1 326 ? 14.773 14.539 -6.994 1.00 96.62 326 ILE A C 1
ATOM 2624 O O . ILE A 1 326 ? 15.261 14.102 -8.029 1.00 96.62 326 ILE A O 1
ATOM 2628 N N . HIS A 1 327 ? 14.491 15.829 -6.815 1.00 97.44 327 HIS A N 1
ATOM 2629 C CA . HIS A 1 327 ? 14.647 16.821 -7.877 1.00 97.44 327 HIS A CA 1
ATOM 2630 C C . HIS A 1 327 ? 16.104 16.931 -8.381 1.00 97.44 327 HIS A C 1
ATOM 2632 O O . HIS A 1 327 ? 16.344 17.013 -9.583 1.00 97.44 327 HIS A O 1
ATOM 2638 N N . ASP A 1 328 ? 17.102 16.889 -7.486 1.00 98.00 328 ASP A N 1
ATOM 2639 C CA . ASP A 1 328 ? 18.527 16.861 -7.873 1.00 98.00 328 ASP A CA 1
ATOM 2640 C C . ASP A 1 328 ? 18.895 15.596 -8.674 1.00 98.00 328 ASP A C 1
ATOM 2642 O O . ASP A 1 328 ? 19.640 15.656 -9.655 1.00 98.00 328 ASP A O 1
ATOM 2646 N N . LEU A 1 329 ? 18.351 14.437 -8.292 1.00 97.38 329 LEU A N 1
ATOM 2647 C CA . LEU A 1 329 ? 18.566 13.183 -9.017 1.00 97.38 329 LEU A CA 1
ATOM 2648 C C . LEU A 1 329 ? 17.871 13.172 -10.382 1.00 97.38 329 LEU A C 1
ATOM 2650 O O . LEU A 1 329 ? 18.455 12.679 -11.344 1.00 97.38 329 LEU A O 1
ATOM 2654 N N . GLU A 1 330 ? 16.666 13.729 -10.491 1.00 97.81 330 GLU A N 1
ATOM 2655 C CA . GLU A 1 330 ? 15.952 13.881 -11.762 1.00 97.81 330 GLU A CA 1
ATOM 2656 C C . GLU A 1 330 ? 16.720 14.788 -12.730 1.00 97.81 330 GLU A C 1
ATOM 2658 O O . GLU A 1 330 ? 16.861 14.451 -13.908 1.00 97.81 330 GLU A O 1
ATOM 2663 N N . ALA A 1 331 ? 17.301 15.884 -12.230 1.00 97.94 331 ALA A N 1
ATOM 2664 C CA . ALA A 1 331 ? 18.171 16.750 -13.022 1.00 97.94 331 ALA A CA 1
ATOM 2665 C C . ALA A 1 331 ? 19.400 15.987 -13.553 1.00 97.94 331 ALA A C 1
ATOM 2667 O O . ALA A 1 331 ? 19.662 15.997 -14.757 1.00 97.94 331 ALA A O 1
ATOM 2668 N N . LYS A 1 332 ? 20.096 15.232 -12.692 1.00 98.19 332 LYS A N 1
ATOM 2669 C CA . LYS A 1 332 ? 21.241 14.390 -13.095 1.00 98.19 332 LYS A CA 1
ATOM 2670 C C . LYS A 1 332 ? 20.851 13.293 -14.085 1.00 98.19 332 LYS A C 1
ATOM 2672 O O . LYS A 1 332 ? 21.593 13.009 -15.024 1.00 98.19 332 LYS A O 1
ATOM 2677 N N . LEU A 1 333 ? 19.688 12.669 -13.903 1.00 97.44 333 LEU A N 1
ATOM 2678 C CA . LEU A 1 333 ? 19.183 11.650 -14.822 1.00 97.44 333 LEU A CA 1
ATOM 2679 C C . LEU A 1 333 ? 18.875 12.245 -16.202 1.00 97.44 333 LEU A C 1
ATOM 2681 O O . LEU A 1 333 ? 19.130 11.597 -17.221 1.00 97.44 333 LEU A O 1
ATOM 2685 N N . SER A 1 334 ? 18.370 13.479 -16.243 1.00 97.88 334 SER A N 1
ATOM 2686 C CA . SER A 1 334 ? 18.152 14.227 -17.482 1.00 97.88 334 SER A CA 1
ATOM 2687 C C . SER A 1 334 ? 19.470 14.485 -18.226 1.00 97.88 334 SER A C 1
ATOM 2689 O O . SER A 1 334 ? 19.567 14.201 -19.422 1.00 97.88 334 SER A O 1
ATOM 2691 N N . GLU A 1 335 ? 20.525 14.905 -17.517 1.00 98.06 335 GLU A N 1
ATOM 2692 C CA . GLU A 1 335 ? 21.864 15.091 -18.099 1.00 98.06 335 GLU A CA 1
ATOM 2693 C C . GLU A 1 335 ? 22.425 13.790 -18.690 1.00 98.06 335 GLU A C 1
ATOM 2695 O O . GLU A 1 335 ? 22.862 13.757 -19.843 1.00 98.06 335 GLU A O 1
ATOM 2700 N N . VAL A 1 336 ? 22.355 12.685 -17.940 1.00 97.56 336 VAL A N 1
ATOM 2701 C CA . VAL A 1 336 ? 22.806 11.367 -18.420 1.00 97.56 336 VAL A CA 1
ATOM 2702 C C . VAL A 1 336 ? 21.998 10.918 -19.640 1.00 97.56 336 VAL A C 1
ATOM 2704 O O . VAL A 1 336 ? 22.565 10.397 -20.603 1.00 97.56 336 VAL A O 1
ATOM 2707 N N . SER A 1 337 ? 20.685 11.151 -19.639 1.00 97.94 337 SER A N 1
ATOM 2708 C CA . SER A 1 337 ? 19.809 10.811 -20.766 1.00 97.94 337 SER A CA 1
ATOM 2709 C C . SER A 1 337 ? 20.196 11.571 -22.036 1.00 97.94 337 SER A C 1
ATOM 2711 O O . SER A 1 337 ? 20.232 10.981 -23.119 1.00 97.94 337 SER A O 1
ATOM 2713 N N . TYR A 1 338 ? 20.553 12.852 -21.912 1.00 97.75 338 TYR A N 1
ATOM 2714 C CA . TYR A 1 338 ? 21.046 13.656 -23.030 1.00 97.75 338 TYR A CA 1
ATOM 2715 C C . TYR A 1 338 ? 22.373 13.119 -23.587 1.00 97.75 338 TYR A C 1
ATOM 2717 O O . TYR A 1 338 ? 22.527 12.966 -24.802 1.00 97.75 338 TYR A O 1
ATOM 2725 N N . VAL A 1 339 ? 23.314 12.754 -22.712 1.00 97.81 339 VAL A N 1
ATOM 2726 C CA . VAL A 1 339 ? 24.601 12.164 -23.116 1.00 97.81 339 VAL A CA 1
ATOM 2727 C C . VAL A 1 339 ? 24.400 10.828 -23.840 1.00 97.81 339 VAL A C 1
ATOM 2729 O O . VAL A 1 339 ? 24.988 10.597 -24.897 1.00 97.81 339 VAL A O 1
ATOM 2732 N N . LEU A 1 340 ? 23.526 9.956 -23.330 1.00 97.31 340 LEU A N 1
ATOM 2733 C CA . LEU A 1 340 ? 23.199 8.686 -23.988 1.00 97.31 340 LEU A CA 1
ATOM 2734 C C . LEU A 1 340 ? 22.551 8.894 -25.358 1.00 97.31 340 LEU A C 1
ATOM 2736 O O . LEU A 1 340 ? 22.877 8.180 -26.310 1.00 97.31 340 LEU A O 1
ATOM 2740 N N . TYR A 1 341 ? 21.661 9.881 -25.479 1.00 97.69 341 TYR A N 1
ATOM 2741 C CA . TYR A 1 341 ? 21.071 10.254 -26.761 1.00 97.69 341 TYR A CA 1
ATOM 2742 C C . TYR A 1 341 ? 22.146 10.681 -27.768 1.00 97.69 341 TYR A C 1
ATOM 2744 O O . TYR A 1 341 ? 22.147 10.205 -28.905 1.00 97.69 341 TYR A O 1
ATOM 2752 N N . PHE A 1 342 ? 23.100 11.511 -27.341 1.00 97.12 342 PHE A N 1
ATOM 2753 C CA . PHE A 1 342 ? 24.219 11.936 -28.178 1.00 97.12 342 PHE A CA 1
ATOM 2754 C C . PHE A 1 342 ? 25.066 10.748 -28.660 1.00 97.12 342 PHE A C 1
ATOM 2756 O O . PHE A 1 342 ? 25.293 10.601 -29.863 1.00 97.12 342 PHE A O 1
ATOM 2763 N N . TYR A 1 343 ? 25.459 9.841 -27.760 1.00 95.75 343 TYR A N 1
ATOM 2764 C CA . TYR A 1 343 ? 26.212 8.644 -28.146 1.00 95.75 343 TYR A CA 1
ATOM 2765 C C . TYR A 1 343 ? 25.430 7.748 -29.105 1.00 95.75 343 TYR A C 1
ATOM 2767 O O . TYR A 1 343 ? 25.988 7.260 -30.087 1.00 95.75 343 TYR A O 1
ATOM 2775 N N . LYS A 1 344 ? 24.123 7.567 -28.887 1.00 97.50 344 LYS A N 1
ATOM 2776 C CA . LYS A 1 344 ? 23.264 6.804 -29.802 1.00 97.50 344 LYS A CA 1
ATOM 2777 C C . LYS A 1 344 ? 23.300 7.378 -31.224 1.00 97.50 344 LYS A C 1
ATOM 2779 O O . LYS A 1 344 ? 23.420 6.611 -32.179 1.00 97.50 344 LYS A O 1
ATOM 2784 N N . GLN A 1 345 ? 23.247 8.703 -31.371 1.00 96.31 345 GLN A N 1
ATOM 2785 C CA . GLN A 1 345 ? 23.352 9.370 -32.676 1.00 96.31 345 GLN A CA 1
ATOM 2786 C C . GLN A 1 345 ? 24.731 9.178 -33.325 1.00 96.31 345 GLN A C 1
ATOM 2788 O O . GLN A 1 345 ? 24.824 8.953 -34.538 1.00 96.31 345 GLN A O 1
ATOM 2793 N N . GLN A 1 346 ? 25.808 9.201 -32.532 1.00 96.06 346 GLN A N 1
ATOM 2794 C CA . GLN A 1 346 ? 27.154 8.902 -33.029 1.00 96.06 346 GLN A CA 1
ATOM 2795 C C . GLN A 1 346 ? 27.266 7.464 -33.545 1.00 96.06 346 GLN A C 1
ATOM 2797 O O . GLN A 1 346 ? 27.733 7.262 -34.665 1.00 96.06 346 GLN A O 1
ATOM 2802 N N . TYR A 1 347 ? 26.771 6.474 -32.796 1.00 92.81 347 TYR A N 1
ATOM 2803 C CA . TYR A 1 347 ? 26.777 5.072 -33.231 1.00 92.81 347 TYR A CA 1
ATOM 2804 C C . TYR A 1 347 ? 25.967 4.848 -34.511 1.00 92.81 347 TYR A C 1
ATOM 2806 O O . TYR A 1 347 ? 26.411 4.127 -35.401 1.00 92.81 347 TYR A O 1
ATOM 2814 N N . GLN A 1 348 ? 24.810 5.500 -34.650 1.00 96.00 348 GLN A N 1
ATOM 2815 C CA . GLN A 1 348 ? 24.024 5.443 -35.887 1.00 96.00 348 GLN A CA 1
ATOM 2816 C C . GLN A 1 348 ? 24.778 6.045 -37.078 1.00 96.00 348 GLN A C 1
ATOM 2818 O O . GLN A 1 348 ? 24.710 5.517 -38.187 1.00 96.00 348 GLN A O 1
ATOM 2823 N N . THR A 1 349 ? 25.508 7.139 -36.857 1.00 96.62 349 THR A N 1
ATOM 2824 C CA . THR A 1 349 ? 26.331 7.771 -37.896 1.00 96.62 349 THR A CA 1
ATOM 2825 C C . THR A 1 349 ? 27.501 6.880 -38.299 1.00 96.62 349 THR A C 1
ATOM 2827 O O . THR A 1 349 ? 27.724 6.672 -39.489 1.00 96.62 349 THR A O 1
ATOM 2830 N N . LEU A 1 350 ? 28.188 6.286 -37.323 1.00 96.00 350 LEU A N 1
ATOM 2831 C CA . LEU A 1 350 ? 29.263 5.330 -37.561 1.00 96.00 350 LEU A CA 1
ATOM 2832 C C . LEU A 1 350 ? 28.764 4.097 -38.333 1.00 96.00 350 LEU A C 1
ATOM 2834 O O . LEU A 1 350 ? 29.423 3.659 -39.269 1.00 96.00 350 LEU A O 1
ATOM 2838 N N . GLY A 1 351 ? 27.572 3.587 -38.005 1.00 96.38 351 GLY A N 1
ATOM 2839 C CA . GLY A 1 351 ? 26.936 2.495 -38.746 1.00 96.38 351 GLY A CA 1
ATOM 2840 C C . GLY A 1 351 ? 26.708 2.821 -40.227 1.00 96.38 351 GLY A C 1
ATOM 2841 O O . GLY A 1 351 ? 27.000 1.991 -41.083 1.00 96.38 351 GLY A O 1
ATOM 2842 N N . ARG A 1 352 ? 26.266 4.047 -40.553 1.00 96.81 352 ARG A N 1
ATOM 2843 C CA . ARG A 1 352 ? 26.123 4.491 -41.954 1.00 96.81 352 ARG A CA 1
ATOM 2844 C C . ARG A 1 352 ? 27.464 4.551 -42.689 1.00 96.81 352 ARG A C 1
ATOM 2846 O O . ARG A 1 352 ? 27.531 4.137 -43.840 1.00 96.81 352 ARG A O 1
ATOM 2853 N N . LEU A 1 353 ? 28.518 5.028 -42.024 1.00 95.50 353 LEU A N 1
ATOM 2854 C CA . LEU A 1 353 ? 29.865 5.068 -42.603 1.00 95.50 353 LEU A CA 1
ATOM 2855 C C . LEU A 1 353 ? 30.415 3.661 -42.871 1.00 95.50 353 LEU A C 1
ATOM 2857 O O . LEU A 1 353 ? 31.049 3.444 -43.900 1.00 95.50 353 LEU A O 1
ATOM 2861 N N . PHE A 1 354 ? 30.158 2.700 -41.979 1.00 95.25 354 PHE A N 1
ATOM 2862 C CA . PHE A 1 354 ? 30.533 1.303 -42.208 1.00 95.25 354 PHE A CA 1
ATOM 2863 C C . PHE A 1 354 ? 29.822 0.704 -43.426 1.00 95.25 354 PHE A C 1
ATOM 2865 O O . PHE A 1 354 ? 30.480 0.074 -44.250 1.00 95.25 354 PHE A O 1
ATOM 2872 N N . GLU A 1 355 ? 28.516 0.939 -43.573 1.00 96.56 355 GLU A N 1
ATOM 2873 C CA . GLU A 1 355 ? 27.743 0.467 -44.731 1.00 96.56 355 GLU A CA 1
ATOM 2874 C C . GLU A 1 355 ? 28.250 1.081 -46.046 1.00 96.56 355 GLU A C 1
ATOM 2876 O O . GLU A 1 355 ? 28.416 0.393 -47.053 1.00 96.56 355 GLU A O 1
ATOM 2881 N N . GLU A 1 356 ? 28.563 2.378 -46.041 1.00 96.75 356 GLU A N 1
ATOM 2882 C CA . GLU A 1 356 ? 29.126 3.055 -47.208 1.00 96.75 356 GLU A CA 1
ATOM 2883 C C . GLU A 1 356 ? 30.518 2.528 -47.574 1.00 96.75 356 GLU A C 1
ATOM 2885 O O . GLU A 1 356 ? 30.796 2.287 -48.749 1.00 96.75 356 GLU A O 1
ATOM 2890 N N . ASN A 1 357 ? 31.374 2.285 -46.580 1.00 94.44 357 ASN A N 1
ATOM 2891 C CA . ASN A 1 357 ? 32.694 1.702 -46.799 1.00 94.44 357 ASN A CA 1
ATOM 2892 C C . ASN A 1 357 ? 32.588 0.272 -47.363 1.00 94.44 357 ASN A C 1
ATOM 2894 O O . ASN A 1 357 ? 33.294 -0.090 -48.306 1.00 94.44 357 ASN A O 1
ATOM 2898 N N . PHE A 1 358 ? 31.638 -0.521 -46.859 1.00 96.62 358 PHE A N 1
ATOM 2899 C CA . PHE A 1 358 ? 31.338 -1.843 -47.406 1.00 96.62 358 PHE A CA 1
ATOM 2900 C C . PHE A 1 358 ? 30.892 -1.763 -48.876 1.00 96.62 358 PHE A C 1
ATOM 2902 O O . PHE A 1 358 ? 31.429 -2.478 -49.726 1.00 96.62 358 PHE A O 1
ATOM 2909 N N . ARG A 1 359 ? 29.982 -0.836 -49.209 1.00 97.25 359 ARG A N 1
ATOM 2910 C CA . ARG A 1 359 ? 29.532 -0.591 -50.589 1.00 97.25 359 ARG A CA 1
ATOM 2911 C C . ARG A 1 359 ? 30.687 -0.199 -51.517 1.00 97.25 359 ARG A C 1
ATOM 2913 O O . ARG A 1 359 ? 30.794 -0.754 -52.608 1.00 97.25 359 ARG A O 1
ATOM 2920 N N . LEU A 1 360 ? 31.551 0.722 -51.087 1.00 96.25 360 LEU A N 1
ATOM 2921 C CA . LEU A 1 360 ? 32.716 1.166 -51.865 1.00 96.25 360 LEU A CA 1
ATOM 2922 C C . LEU A 1 360 ? 33.731 0.039 -52.079 1.00 96.25 360 LEU A C 1
ATOM 2924 O O . LEU A 1 360 ? 34.286 -0.095 -53.167 1.00 96.25 360 LEU A O 1
ATOM 2928 N N . THR A 1 361 ? 33.943 -0.805 -51.070 1.00 95.75 361 THR A N 1
ATOM 2929 C CA . THR A 1 361 ? 34.819 -1.982 -51.181 1.00 95.75 361 THR A CA 1
ATOM 2930 C C . THR A 1 361 ? 34.312 -2.947 -52.256 1.00 95.75 361 THR A C 1
ATOM 2932 O O . THR A 1 361 ? 35.086 -3.456 -53.069 1.00 95.75 361 THR A O 1
ATOM 2935 N N . GLU A 1 362 ? 33.000 -3.172 -52.305 1.00 96.88 362 GLU A N 1
ATOM 2936 C CA . GLU A 1 362 ? 32.373 -4.033 -53.305 1.00 96.88 362 GLU A CA 1
ATOM 2937 C C . GLU A 1 362 ? 32.425 -3.426 -54.718 1.00 96.88 362 GLU A C 1
ATOM 2939 O O . GLU A 1 362 ? 32.636 -4.139 -55.701 1.00 96.88 362 GLU A O 1
ATOM 2944 N N . GLU A 1 363 ? 32.293 -2.105 -54.837 1.00 96.62 363 GLU A N 1
ATOM 2945 C CA . GLU A 1 363 ? 32.470 -1.386 -56.101 1.00 96.62 363 GLU A CA 1
ATOM 2946 C C . GLU A 1 363 ? 33.917 -1.466 -56.607 1.00 96.62 363 GLU A C 1
ATOM 2948 O O . GLU A 1 363 ? 34.144 -1.806 -57.770 1.00 96.62 363 GLU A O 1
ATOM 2953 N N . TYR A 1 364 ? 34.898 -1.270 -55.721 1.00 93.94 364 TYR A N 1
ATOM 2954 C CA . TYR A 1 364 ? 36.316 -1.440 -56.039 1.00 93.94 364 TYR A CA 1
ATOM 2955 C C . TYR A 1 364 ? 36.614 -2.855 -56.552 1.00 93.94 364 TYR A C 1
ATOM 2957 O O . TYR A 1 364 ? 37.289 -3.026 -57.567 1.00 93.94 364 TYR A O 1
ATOM 2965 N N . ARG A 1 365 ? 36.042 -3.882 -55.909 1.00 96.88 365 ARG A N 1
ATOM 2966 C CA . ARG A 1 365 ? 36.164 -5.280 -56.349 1.00 96.88 365 ARG A CA 1
ATOM 2967 C C . ARG A 1 365 ? 35.596 -5.498 -57.755 1.00 96.88 365 ARG A C 1
ATOM 2969 O O . ARG A 1 365 ? 36.182 -6.238 -58.545 1.00 96.88 365 ARG A O 1
ATOM 2976 N N . ARG A 1 366 ? 34.462 -4.872 -58.088 1.00 96.50 366 ARG A N 1
ATOM 2977 C CA . ARG A 1 366 ? 33.875 -4.944 -59.438 1.00 96.50 366 ARG A CA 1
ATOM 2978 C C . ARG A 1 366 ? 34.761 -4.263 -60.470 1.00 96.50 366 ARG A C 1
ATOM 2980 O O . ARG A 1 366 ? 34.996 -4.853 -61.520 1.00 96.50 366 ARG A O 1
ATOM 2987 N N . LEU A 1 367 ? 35.276 -3.074 -60.162 1.00 95.12 367 LEU A N 1
ATOM 2988 C CA . LEU A 1 367 ? 36.178 -2.349 -61.055 1.00 95.12 367 LEU A CA 1
ATOM 2989 C C . LEU A 1 367 ? 37.460 -3.148 -61.317 1.00 95.12 367 LEU A C 1
ATOM 2991 O O . LEU A 1 367 ? 37.877 -3.270 -62.464 1.00 95.12 367 LEU A O 1
ATOM 2995 N N . LEU A 1 368 ? 38.027 -3.772 -60.281 1.00 96.06 368 LEU A N 1
ATOM 2996 C CA . LEU A 1 368 ? 39.197 -4.637 -60.417 1.00 96.06 368 LEU A CA 1
ATOM 2997 C C . LEU A 1 368 ? 38.946 -5.799 -61.393 1.00 96.06 368 LEU A C 1
ATOM 2999 O O . LEU A 1 368 ? 39.795 -6.089 -62.231 1.00 96.06 368 LEU A O 1
ATOM 3003 N N . ASN A 1 369 ? 37.767 -6.426 -61.337 1.00 96.69 369 ASN A N 1
ATOM 3004 C CA . ASN A 1 369 ? 37.398 -7.478 -62.289 1.00 96.69 369 ASN A CA 1
ATOM 3005 C C . ASN A 1 369 ? 37.273 -6.954 -63.726 1.00 96.69 369 ASN A C 1
ATOM 3007 O O . ASN A 1 369 ? 37.654 -7.657 -64.658 1.00 96.69 369 ASN A O 1
ATOM 3011 N N . VAL A 1 370 ? 36.756 -5.735 -63.913 1.00 96.75 370 VAL A N 1
ATOM 3012 C CA . VAL A 1 370 ? 36.679 -5.101 -65.239 1.00 96.75 370 VAL A CA 1
ATOM 3013 C C . VAL A 1 370 ? 38.079 -4.830 -65.790 1.00 96.75 370 VAL A C 1
ATOM 3015 O O . VAL A 1 370 ? 38.331 -5.147 -66.948 1.00 96.75 370 VAL A O 1
ATOM 3018 N N . CYS A 1 371 ? 39.007 -4.320 -64.973 1.00 94.31 371 CYS A N 1
ATOM 3019 C CA . CYS A 1 371 ? 40.400 -4.124 -65.388 1.00 94.31 371 CYS A CA 1
ATOM 3020 C C . CYS A 1 371 ? 41.067 -5.449 -65.785 1.00 94.31 371 CYS A C 1
ATOM 3022 O O . CYS A 1 371 ? 41.712 -5.519 -66.825 1.00 94.31 371 CYS A O 1
ATOM 3024 N N . LEU A 1 372 ? 40.854 -6.518 -65.008 1.00 95.06 372 LEU A N 1
ATOM 3025 C CA . LEU A 1 372 ? 41.374 -7.848 -65.341 1.00 95.06 372 LEU A CA 1
ATOM 3026 C C . LEU A 1 372 ? 40.822 -8.375 -66.672 1.00 95.06 372 LEU A C 1
ATOM 3028 O O . LEU A 1 372 ? 41.563 -8.991 -67.435 1.00 95.06 372 LEU A O 1
ATOM 3032 N N . LEU A 1 373 ? 39.539 -8.139 -66.957 1.00 95.75 373 LEU A N 1
ATOM 3033 C CA . LEU A 1 373 ? 38.938 -8.515 -68.236 1.00 95.75 373 LEU A CA 1
ATOM 3034 C C . LEU A 1 373 ? 39.537 -7.701 -69.391 1.00 95.75 373 LEU A C 1
ATOM 3036 O O . LEU A 1 373 ? 39.900 -8.268 -70.416 1.00 95.75 373 LEU A O 1
ATOM 3040 N N . TYR A 1 374 ? 39.714 -6.394 -69.199 1.00 94.88 374 TYR A N 1
ATOM 3041 C CA . TYR A 1 374 ? 40.346 -5.519 -70.185 1.00 94.88 374 TYR A CA 1
ATOM 3042 C C . TYR A 1 374 ? 41.788 -5.946 -70.505 1.00 94.88 374 TYR A C 1
ATOM 3044 O O . TYR A 1 374 ? 42.180 -5.989 -71.672 1.00 94.88 374 TYR A O 1
ATOM 3052 N N . ASP A 1 375 ? 42.565 -6.328 -69.489 1.00 95.50 375 ASP A N 1
ATOM 3053 C CA . ASP A 1 375 ? 43.921 -6.851 -69.674 1.00 95.50 375 ASP A CA 1
ATOM 3054 C C . ASP A 1 375 ? 43.920 -8.165 -70.472 1.00 95.50 375 ASP A C 1
ATOM 3056 O O . ASP A 1 375 ? 44.761 -8.361 -71.355 1.00 95.50 375 ASP A O 1
ATOM 3060 N N . GLN A 1 376 ? 42.962 -9.060 -70.204 1.00 96.06 376 GLN A N 1
ATOM 3061 C CA . GLN A 1 376 ? 42.788 -10.301 -70.968 1.00 96.06 376 GLN A CA 1
ATOM 3062 C C . GLN A 1 376 ? 42.438 -10.021 -72.433 1.00 96.06 376 GLN A C 1
ATOM 3064 O O . GLN A 1 376 ? 43.034 -10.631 -73.327 1.00 96.06 376 GLN A O 1
ATOM 3069 N N . ASP A 1 377 ? 41.533 -9.077 -72.686 1.00 96.56 377 ASP A N 1
ATOM 3070 C CA . ASP A 1 377 ? 41.146 -8.668 -74.037 1.00 96.56 377 ASP A CA 1
ATOM 3071 C C . ASP A 1 377 ? 42.330 -8.052 -74.794 1.00 96.56 377 ASP A C 1
ATOM 3073 O O . ASP A 1 377 ? 42.580 -8.402 -75.949 1.00 96.56 377 ASP A O 1
ATOM 3077 N N . CYS A 1 378 ? 43.135 -7.209 -74.140 1.00 95.75 378 CYS A N 1
ATOM 3078 C CA . CYS A 1 378 ? 44.348 -6.646 -74.738 1.00 95.75 378 CYS A CA 1
ATOM 3079 C C . CYS A 1 378 ? 45.363 -7.737 -75.111 1.00 95.75 378 CYS A C 1
ATOM 3081 O O . CYS A 1 378 ? 45.941 -7.707 -76.200 1.00 95.75 378 CYS A O 1
ATOM 3083 N N . GLN A 1 379 ? 45.559 -8.739 -74.247 1.00 96.50 379 GLN A N 1
ATOM 3084 C CA . GLN A 1 379 ? 46.419 -9.887 -74.552 1.00 96.50 379 GLN A CA 1
ATOM 3085 C C . GLN A 1 379 ? 45.873 -10.727 -75.714 1.00 96.50 379 GLN A C 1
ATOM 3087 O O . GLN A 1 379 ? 46.649 -11.204 -76.545 1.00 96.50 379 GLN A O 1
ATOM 3092 N N . ALA A 1 380 ? 44.553 -10.915 -75.793 1.00 96.12 380 ALA A N 1
ATOM 3093 C CA . ALA A 1 380 ? 43.912 -11.623 -76.896 1.00 96.12 380 ALA A CA 1
ATOM 3094 C C . ALA A 1 380 ? 44.091 -10.871 -78.224 1.00 96.12 380 ALA A C 1
ATOM 3096 O O . ALA A 1 380 ? 44.516 -11.469 -79.213 1.00 96.12 380 ALA A O 1
ATOM 3097 N N . LEU A 1 381 ? 43.858 -9.556 -78.233 1.00 94.56 381 LEU A N 1
ATOM 3098 C CA . LEU A 1 381 ? 44.076 -8.698 -79.399 1.00 94.56 381 LEU A CA 1
ATOM 3099 C C . LEU A 1 381 ? 45.541 -8.695 -79.843 1.00 94.56 381 LEU A C 1
ATOM 3101 O O . LEU A 1 381 ? 45.812 -8.786 -81.037 1.00 94.56 381 LEU A O 1
ATOM 3105 N N . MET A 1 382 ? 46.488 -8.674 -78.902 1.00 95.69 382 MET A N 1
ATOM 3106 C CA . MET A 1 382 ? 47.916 -8.775 -79.214 1.00 95.69 382 MET A CA 1
ATOM 3107 C C . MET A 1 382 ? 48.260 -10.114 -79.885 1.00 95.69 382 MET A C 1
ATOM 3109 O O . MET A 1 382 ? 48.995 -10.134 -80.870 1.00 95.69 382 MET A O 1
ATOM 3113 N N . LYS A 1 383 ? 47.697 -11.235 -79.411 1.00 96.56 383 LYS A N 1
ATOM 3114 C CA . LYS A 1 383 ? 47.874 -12.550 -80.056 1.00 96.56 383 LYS A CA 1
ATOM 3115 C C . LYS A 1 383 ? 47.306 -12.577 -81.475 1.00 96.56 383 LYS A C 1
ATOM 3117 O O . LYS A 1 383 ? 47.978 -13.078 -82.370 1.00 96.56 383 LYS A O 1
ATOM 3122 N N . ILE A 1 384 ? 46.113 -12.014 -81.680 1.00 95.62 384 ILE A N 1
ATOM 3123 C CA . ILE A 1 384 ? 45.492 -11.899 -83.009 1.00 95.62 384 ILE A CA 1
ATOM 3124 C C . ILE A 1 384 ? 46.361 -11.038 -83.933 1.00 95.62 384 ILE A C 1
ATOM 3126 O O . ILE A 1 384 ? 46.585 -11.412 -85.081 1.00 95.62 384 ILE A O 1
ATOM 3130 N N . GLY A 1 385 ? 46.881 -9.913 -83.432 1.00 95.81 385 GLY A N 1
ATOM 3131 C CA . GLY A 1 385 ? 47.798 -9.046 -84.171 1.00 95.81 385 GLY A CA 1
ATOM 3132 C C . GLY A 1 385 ? 49.066 -9.781 -84.606 1.00 95.81 385 GLY A C 1
ATOM 3133 O O . GLY A 1 385 ? 49.431 -9.724 -85.778 1.00 95.81 385 GLY A O 1
ATOM 3134 N N . ASN A 1 386 ? 49.683 -10.542 -83.698 1.00 96.06 386 ASN A N 1
ATOM 3135 C CA . ASN A 1 386 ? 50.856 -11.361 -84.010 1.00 96.06 386 ASN A CA 1
ATOM 3136 C C . ASN A 1 386 ? 50.539 -12.451 -85.052 1.00 96.06 386 ASN A C 1
ATOM 3138 O O . ASN A 1 386 ? 51.320 -12.662 -85.974 1.00 96.06 386 ASN A O 1
ATOM 3142 N N . GLU A 1 387 ? 49.388 -13.124 -84.949 1.00 97.12 387 GLU A N 1
ATOM 3143 C CA . GLU A 1 387 ? 48.962 -14.130 -85.934 1.00 97.12 387 GLU A CA 1
ATOM 3144 C C . GLU A 1 387 ? 48.704 -13.510 -87.318 1.00 97.12 387 GLU A C 1
ATOM 3146 O O . GLU A 1 387 ? 49.036 -14.105 -88.345 1.00 97.12 387 GLU A O 1
ATOM 3151 N N . ALA A 1 388 ? 48.124 -12.308 -87.360 1.00 95.75 388 ALA A N 1
ATOM 3152 C CA . ALA A 1 388 ? 47.902 -11.573 -88.600 1.00 95.75 388 ALA A CA 1
ATOM 3153 C C . ALA A 1 388 ? 49.225 -11.151 -89.262 1.00 95.75 388 ALA A C 1
ATOM 3155 O O . ALA A 1 388 ? 49.351 -11.282 -90.480 1.00 95.75 388 ALA A O 1
ATOM 3156 N N . ASP A 1 389 ? 50.209 -10.698 -88.478 1.00 96.38 389 ASP A N 1
ATOM 3157 C CA . ASP A 1 389 ? 51.547 -10.344 -88.971 1.00 96.38 389 ASP A CA 1
ATOM 3158 C C . ASP A 1 389 ? 52.288 -11.565 -89.540 1.00 96.38 389 ASP A C 1
ATOM 3160 O O . ASP A 1 389 ? 52.833 -11.505 -90.643 1.00 96.38 389 ASP A O 1
ATOM 3164 N N . GLU A 1 390 ? 52.228 -12.713 -88.859 1.00 96.88 390 GLU A N 1
ATOM 3165 C CA . GLU A 1 390 ? 52.801 -13.966 -89.372 1.00 96.88 390 GLU A CA 1
ATOM 3166 C C . GLU A 1 390 ? 52.119 -14.421 -90.673 1.00 96.88 390 GLU A C 1
ATOM 3168 O O . GLU A 1 390 ? 52.800 -14.729 -91.653 1.00 96.88 390 GLU A O 1
ATOM 3173 N N . LYS A 1 391 ? 50.782 -14.357 -90.763 1.00 95.62 391 LYS A N 1
ATOM 3174 C CA . LYS A 1 391 ? 50.061 -14.643 -92.021 1.00 95.62 391 LYS A CA 1
ATOM 3175 C C . LYS A 1 391 ? 50.436 -13.675 -93.144 1.00 95.62 391 LYS A C 1
ATOM 3177 O O . LYS A 1 391 ? 50.516 -14.090 -94.302 1.00 95.62 391 LYS A O 1
ATOM 3182 N N . ALA A 1 392 ? 50.663 -12.400 -92.831 1.00 95.19 392 ALA A N 1
ATOM 3183 C CA . ALA A 1 392 ? 51.100 -11.406 -93.807 1.00 95.19 392 ALA A CA 1
ATOM 3184 C C . ALA A 1 392 ? 52.523 -11.696 -94.312 1.00 95.19 392 ALA A C 1
ATOM 3186 O O . ALA A 1 392 ? 52.764 -11.627 -95.520 1.00 95.19 392 ALA A O 1
ATOM 3187 N N . LYS A 1 393 ? 53.444 -12.085 -93.419 1.00 95.62 393 LYS A N 1
ATOM 3188 C CA . LYS A 1 393 ? 54.793 -12.548 -93.786 1.00 95.62 393 LYS A CA 1
ATOM 3189 C C . LYS A 1 393 ? 54.734 -13.782 -94.681 1.00 95.62 393 LYS A C 1
ATOM 3191 O O . LYS A 1 393 ? 55.342 -13.768 -95.747 1.00 95.62 393 LYS A O 1
ATOM 3196 N N . GLU A 1 394 ? 53.951 -14.799 -94.315 1.00 95.75 394 GLU A N 1
ATOM 3197 C CA . GLU A 1 394 ? 53.761 -15.995 -95.145 1.00 95.75 394 GLU A CA 1
ATOM 3198 C C . GLU A 1 394 ? 53.209 -15.655 -96.533 1.00 95.75 394 GLU A C 1
ATOM 3200 O O . GLU A 1 394 ? 53.697 -16.170 -97.538 1.00 95.75 394 GLU A O 1
ATOM 3205 N N . ALA A 1 395 ? 52.190 -14.792 -96.611 1.00 94.94 395 ALA A N 1
ATOM 3206 C CA . ALA A 1 395 ? 51.619 -14.361 -97.883 1.00 94.94 395 ALA A CA 1
ATOM 3207 C C . ALA A 1 395 ? 52.655 -13.621 -98.740 1.00 94.94 395 ALA A C 1
ATOM 3209 O O . ALA A 1 395 ? 52.749 -13.882 -99.938 1.00 94.94 395 ALA A O 1
ATOM 3210 N N . LYS A 1 396 ? 53.471 -12.752 -98.128 1.00 94.62 396 LYS A N 1
ATOM 3211 C CA . LYS A 1 396 ? 54.559 -12.038 -98.807 1.00 94.62 396 LYS A CA 1
ATOM 3212 C C . LYS A 1 396 ? 55.618 -12.999 -99.354 1.00 94.62 396 LYS A C 1
ATOM 3214 O O . LYS A 1 396 ? 56.027 -12.840 -100.500 1.00 94.62 396 LYS A O 1
ATOM 3219 N N . THR A 1 397 ? 56.012 -14.016 -98.585 1.00 95.81 397 THR A N 1
ATOM 3220 C CA . THR A 1 397 ? 56.926 -15.071 -99.054 1.00 95.81 397 THR A CA 1
ATOM 3221 C C . THR A 1 397 ? 56.322 -15.854 -100.219 1.00 95.81 397 THR A C 1
ATOM 3223 O O . THR A 1 397 ? 56.984 -16.022 -101.234 1.00 95.81 397 THR A O 1
ATOM 3226 N N . ARG A 1 398 ? 55.044 -16.254 -100.135 1.00 95.62 398 ARG A N 1
ATOM 3227 C CA . ARG A 1 398 ? 54.361 -16.964 -101.233 1.00 95.62 398 ARG A CA 1
ATOM 3228 C C . ARG A 1 398 ? 54.273 -16.131 -102.512 1.00 95.62 398 ARG A C 1
ATOM 3230 O O . ARG A 1 398 ? 54.438 -16.681 -103.593 1.00 95.62 398 ARG A O 1
ATOM 3237 N N . VAL A 1 399 ? 53.990 -14.829 -102.404 1.00 95.75 399 VAL A N 1
ATOM 3238 C CA . VAL A 1 399 ? 53.987 -13.919 -103.562 1.00 95.75 399 VAL A CA 1
ATOM 3239 C C . VAL A 1 399 ? 55.376 -13.866 -104.187 1.00 95.75 399 VAL A C 1
ATOM 3241 O O . VAL A 1 399 ? 55.485 -14.048 -105.392 1.00 95.75 399 VAL A O 1
ATOM 3244 N N . HIS A 1 400 ? 56.425 -13.714 -103.375 1.00 94.75 400 HIS A N 1
ATOM 3245 C CA . HIS A 1 400 ? 57.801 -13.712 -103.865 1.00 94.75 400 HIS A CA 1
ATOM 3246 C C . HIS A 1 400 ? 58.181 -15.029 -104.565 1.00 94.75 400 HIS A C 1
ATOM 3248 O O . HIS A 1 400 ? 58.745 -15.008 -105.655 1.00 94.75 400 HIS A O 1
ATOM 3254 N N . ASP A 1 401 ? 57.811 -16.182 -103.998 1.00 95.06 401 ASP A N 1
ATOM 3255 C CA . ASP A 1 401 ? 58.048 -17.490 -104.625 1.00 95.06 401 ASP A CA 1
ATOM 3256 C C . ASP A 1 401 ? 57.318 -17.623 -105.973 1.00 95.06 401 ASP A C 1
ATOM 3258 O O . ASP A 1 401 ? 57.863 -18.180 -106.929 1.00 95.06 401 ASP A O 1
ATOM 3262 N N . LEU A 1 402 ? 56.082 -17.115 -106.064 1.00 95.06 402 LEU A N 1
ATOM 3263 C CA . LEU A 1 402 ? 55.311 -17.091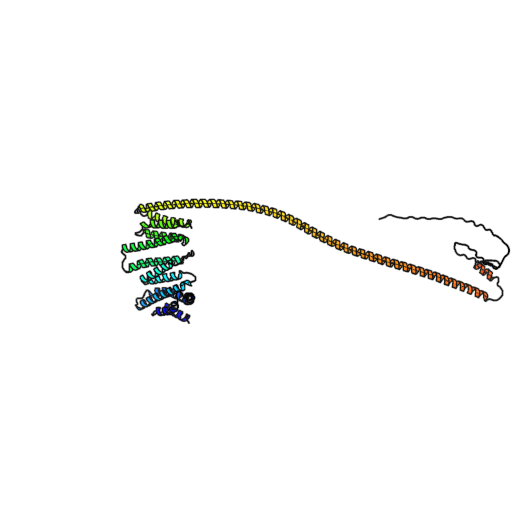 -107.309 1.00 95.06 402 LEU A CA 1
ATOM 3264 C C . LEU A 1 402 ? 55.916 -16.136 -108.347 1.00 95.06 402 LEU A C 1
ATOM 3266 O O . LEU A 1 402 ? 55.916 -16.473 -109.528 1.00 95.06 402 LEU A O 1
ATOM 3270 N N . GLU A 1 403 ? 56.444 -14.982 -107.931 1.00 94.50 403 GLU A N 1
ATOM 3271 C CA . GLU A 1 403 ? 57.185 -14.056 -108.802 1.00 94.50 403 GLU A CA 1
ATOM 3272 C C . GLU A 1 403 ? 58.427 -14.742 -109.392 1.00 94.50 403 GLU A C 1
ATOM 3274 O O . GLU A 1 403 ? 58.609 -14.734 -110.607 1.00 94.50 403 GLU A O 1
ATOM 3279 N N . VAL A 1 404 ? 59.214 -15.444 -108.566 1.00 94.81 404 VAL A N 1
ATOM 3280 C CA . VAL A 1 404 ? 60.383 -16.222 -109.020 1.00 94.81 404 VAL A CA 1
ATOM 3281 C C . VAL A 1 404 ? 59.983 -17.331 -110.001 1.00 94.81 404 VAL A C 1
ATOM 3283 O O . VAL A 1 404 ? 60.653 -17.532 -111.014 1.00 94.81 404 VAL A O 1
ATOM 3286 N N . GLN A 1 405 ? 58.894 -18.059 -109.732 1.00 94.75 405 GLN A N 1
ATOM 3287 C CA . GLN A 1 405 ? 58.381 -19.076 -110.661 1.00 94.75 405 GLN A CA 1
ATOM 3288 C C . GLN A 1 405 ? 57.913 -18.462 -111.986 1.00 94.75 405 GLN A C 1
ATOM 3290 O O . GLN A 1 405 ? 58.143 -19.041 -113.048 1.00 94.75 405 GLN A O 1
ATOM 3295 N N . LEU A 1 406 ? 57.260 -17.298 -111.942 1.00 94.25 406 LEU A N 1
ATOM 3296 C CA . LEU A 1 406 ? 56.821 -16.587 -113.138 1.00 94.25 406 LEU A CA 1
ATOM 3297 C C . LEU A 1 406 ? 58.017 -16.164 -113.997 1.00 94.25 406 LEU A C 1
ATOM 3299 O O . LEU A 1 406 ? 57.982 -16.382 -115.208 1.00 94.25 406 LEU A O 1
ATOM 3303 N N . ASP A 1 407 ? 59.075 -15.634 -113.383 1.00 91.94 407 ASP A N 1
ATOM 3304 C CA . ASP A 1 407 ? 60.315 -15.274 -114.077 1.00 91.94 407 ASP A CA 1
ATOM 3305 C C . ASP A 1 407 ? 60.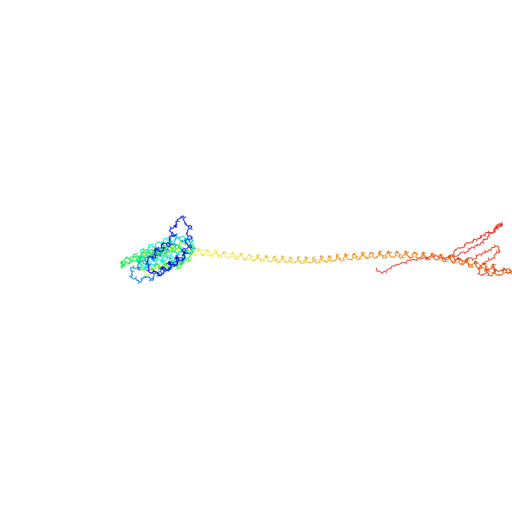958 -16.495 -114.754 1.00 91.94 407 ASP A C 1
ATOM 3307 O O . ASP A 1 407 ? 61.319 -16.430 -115.929 1.00 91.94 407 ASP A O 1
ATOM 3311 N N . GLN A 1 408 ? 61.004 -17.648 -114.073 1.00 92.69 408 GLN A N 1
ATOM 3312 C CA . GLN A 1 408 ? 61.499 -18.902 -114.659 1.00 92.69 408 GLN A CA 1
ATOM 3313 C C . GLN A 1 408 ? 60.682 -19.338 -115.885 1.00 92.69 408 GLN A C 1
ATOM 3315 O O . GLN A 1 408 ? 61.249 -19.672 -116.926 1.00 92.69 408 GLN A O 1
ATOM 3320 N N . VAL A 1 409 ? 59.347 -19.305 -115.796 1.00 93.19 409 VAL A N 1
ATOM 3321 C CA . VAL A 1 409 ? 58.462 -19.654 -116.922 1.00 93.19 409 VAL A CA 1
ATOM 3322 C C . VAL A 1 409 ? 58.611 -18.656 -118.074 1.00 93.19 409 VAL A C 1
ATOM 3324 O O . VAL A 1 409 ? 58.578 -19.051 -119.242 1.00 93.19 409 VAL A O 1
ATOM 3327 N N . LEU A 1 410 ? 58.784 -17.365 -117.777 1.00 91.88 410 LEU A N 1
ATOM 3328 C CA . LEU A 1 410 ? 59.042 -16.337 -118.786 1.00 91.88 410 LEU A CA 1
ATOM 3329 C C . LEU A 1 410 ? 60.379 -16.570 -119.498 1.00 91.88 410 LEU A C 1
ATOM 3331 O O . LEU A 1 410 ? 60.436 -16.455 -120.726 1.00 91.88 410 LEU A O 1
ATOM 3335 N N . ASP A 1 411 ? 61.427 -16.948 -118.768 1.00 89.69 411 ASP A N 1
ATOM 3336 C CA . ASP A 1 411 ? 62.727 -17.309 -119.334 1.00 89.69 411 ASP A CA 1
ATOM 3337 C C . ASP A 1 411 ? 62.641 -18.558 -120.224 1.00 89.69 411 ASP A C 1
ATOM 3339 O O . ASP A 1 411 ? 63.150 -18.549 -121.350 1.00 89.69 411 ASP A O 1
ATOM 3343 N N . GLU A 1 412 ? 61.931 -19.605 -119.790 1.00 91.56 412 GLU A N 1
ATOM 3344 C CA . GLU A 1 412 ? 61.661 -20.792 -120.612 1.00 91.56 412 GLU A CA 1
ATOM 3345 C C . GLU A 1 412 ? 60.871 -20.445 -121.880 1.00 91.56 412 GLU A C 1
ATOM 3347 O O . GLU A 1 412 ? 61.214 -20.880 -122.984 1.00 91.56 412 GLU A O 1
ATOM 3352 N N . LEU A 1 413 ? 59.826 -19.624 -121.759 1.00 90.56 413 LEU A N 1
ATOM 3353 C CA . LEU A 1 413 ? 59.030 -19.172 -122.896 1.00 90.56 413 LEU A CA 1
ATOM 3354 C C . LEU A 1 413 ? 59.888 -18.378 -123.888 1.00 90.56 413 LEU A C 1
ATOM 3356 O O . LEU A 1 413 ? 59.785 -18.581 -125.103 1.00 90.56 413 LEU A O 1
ATOM 3360 N N . ASN A 1 414 ? 60.756 -17.498 -123.387 1.00 84.69 414 ASN A N 1
ATOM 3361 C CA . ASN A 1 414 ? 61.711 -16.752 -124.200 1.00 84.69 414 ASN A CA 1
ATOM 3362 C C . ASN A 1 414 ? 62.701 -17.691 -124.900 1.00 84.69 414 ASN A C 1
ATOM 3364 O O . ASN A 1 414 ? 62.961 -17.518 -126.095 1.00 84.69 414 ASN A O 1
ATOM 3368 N N . PHE A 1 415 ? 63.188 -18.722 -124.210 1.00 88.19 415 PHE A N 1
ATOM 3369 C CA . PHE A 1 415 ? 64.028 -19.763 -124.795 1.00 88.19 415 PHE A CA 1
ATOM 3370 C C . PHE A 1 415 ? 63.313 -20.503 -125.939 1.00 88.19 415 PHE A C 1
ATOM 3372 O O . PHE A 1 415 ? 63.848 -20.580 -127.049 1.00 88.19 415 PHE A O 1
ATOM 3379 N N . TYR A 1 416 ? 62.077 -20.971 -125.734 1.00 84.56 416 TYR A N 1
ATOM 3380 C CA . TYR A 1 416 ? 61.295 -21.634 -126.786 1.00 84.56 416 TYR A CA 1
ATOM 3381 C C . TYR A 1 416 ? 60.982 -20.704 -127.960 1.00 84.56 416 TYR A C 1
ATOM 3383 O O . TYR A 1 416 ? 61.041 -21.121 -129.119 1.00 84.56 416 TYR A O 1
ATOM 3391 N N . LYS A 1 417 ? 60.698 -19.426 -127.692 1.00 84.44 417 LYS A N 1
ATOM 3392 C CA . LYS A 1 417 ? 60.491 -18.410 -128.729 1.00 84.44 417 LYS A CA 1
ATOM 3393 C C . LYS A 1 417 ? 61.753 -18.235 -129.579 1.00 84.44 417 LYS A C 1
ATOM 3395 O O . LYS A 1 417 ? 61.663 -18.233 -130.809 1.00 84.44 417 LYS A O 1
ATOM 3400 N N . LEU A 1 418 ? 62.929 -18.166 -128.951 1.00 79.31 418 LEU A N 1
ATOM 3401 C CA . LEU A 1 418 ? 64.222 -18.126 -129.643 1.00 79.31 418 LEU A CA 1
ATOM 3402 C C . LEU A 1 418 ? 64.469 -19.400 -130.467 1.00 79.31 418 LEU A C 1
ATOM 3404 O O . LEU A 1 418 ? 64.863 -19.305 -131.631 1.00 79.31 418 LEU A O 1
ATOM 3408 N N . GLN A 1 419 ? 64.176 -20.583 -129.921 1.00 78.19 419 GLN A N 1
ATOM 3409 C CA . GLN A 1 419 ? 64.335 -21.862 -130.623 1.00 78.19 419 GLN A CA 1
ATOM 3410 C C . GLN A 1 419 ? 63.382 -21.998 -131.825 1.00 78.19 419 GLN A C 1
ATOM 3412 O O . GLN A 1 419 ? 63.788 -22.474 -132.892 1.00 78.19 419 GLN A O 1
ATOM 3417 N N . TYR A 1 420 ? 62.134 -21.539 -131.693 1.00 77.38 420 TYR A N 1
ATOM 3418 C CA . TYR A 1 420 ? 61.163 -21.470 -132.788 1.00 77.38 420 TYR A CA 1
ATOM 3419 C C . TYR A 1 420 ? 61.658 -20.543 -133.905 1.00 77.38 420 TYR A C 1
ATOM 3421 O O . TYR A 1 420 ? 61.652 -20.924 -135.079 1.00 77.38 420 TYR A O 1
ATOM 3429 N N . HIS A 1 421 ? 62.152 -19.351 -133.552 1.00 73.94 421 HIS A N 1
ATOM 3430 C CA . HIS A 1 421 ? 62.741 -18.424 -134.519 1.00 73.94 421 HIS A CA 1
ATOM 3431 C C . HIS A 1 421 ? 63.961 -19.028 -135.230 1.00 73.94 421 HIS A C 1
ATOM 3433 O O . HIS A 1 421 ? 64.076 -18.903 -136.450 1.00 73.94 421 HIS A O 1
ATOM 3439 N N . TYR A 1 422 ? 64.825 -19.744 -134.506 1.00 65.75 422 TYR A N 1
ATOM 3440 C CA . TYR A 1 422 ? 65.988 -20.424 -135.078 1.00 65.75 422 TYR A CA 1
ATOM 3441 C C . TYR A 1 422 ? 65.597 -21.563 -136.037 1.00 65.75 422 TYR A C 1
ATOM 3443 O O . TYR A 1 422 ? 66.126 -21.666 -137.143 1.00 65.75 422 TYR A O 1
ATOM 3451 N N . SER A 1 423 ? 64.610 -22.381 -135.665 1.00 68.19 423 SER A N 1
ATOM 3452 C CA . SER A 1 423 ? 64.121 -23.497 -136.492 1.00 68.19 423 SER A CA 1
ATOM 3453 C C . SER A 1 423 ? 63.427 -23.009 -137.770 1.00 68.19 423 SER A C 1
ATOM 3455 O O . SER A 1 423 ? 63.587 -23.596 -138.840 1.00 68.19 423 SER A O 1
ATOM 3457 N N . LYS A 1 424 ? 62.717 -21.874 -137.702 1.00 66.00 424 LYS A N 1
ATOM 3458 C CA . LYS A 1 424 ? 62.118 -21.224 -138.879 1.00 66.00 424 LYS A CA 1
ATOM 3459 C C . LYS A 1 424 ? 63.175 -20.706 -139.867 1.00 66.00 424 LYS A C 1
ATOM 3461 O O . LYS A 1 424 ? 62.900 -20.644 -141.064 1.00 66.00 424 LYS A O 1
ATOM 3466 N N . LEU A 1 425 ? 64.377 -20.374 -139.387 1.00 57.31 425 LEU A N 1
ATOM 3467 C CA . LEU A 1 425 ? 65.508 -19.949 -140.220 1.00 57.31 425 LEU A CA 1
ATOM 3468 C C . LEU A 1 425 ? 66.291 -21.128 -140.830 1.00 57.31 425 LEU A C 1
ATOM 3470 O O . LEU A 1 425 ? 66.863 -20.959 -141.905 1.00 57.31 425 LEU A O 1
ATOM 3474 N N . SER A 1 426 ? 66.299 -22.320 -140.216 1.00 53.53 426 SER A N 1
ATOM 3475 C CA . SER A 1 426 ? 67.027 -23.486 -140.757 1.00 53.53 426 SER A CA 1
ATOM 3476 C C . SER A 1 426 ? 66.248 -24.286 -141.818 1.00 53.53 426 SER A C 1
ATOM 3478 O O . SER A 1 426 ? 66.856 -25.014 -142.600 1.00 53.53 426 SER A O 1
ATOM 3480 N N . GLY A 1 427 ? 64.922 -24.114 -141.905 1.00 50.44 427 GLY A N 1
ATOM 3481 C CA . GLY A 1 427 ? 64.045 -24.863 -142.816 1.00 50.44 427 GLY A CA 1
ATOM 3482 C C . GLY A 1 427 ? 63.922 -24.344 -144.258 1.00 50.44 427 GLY A C 1
ATOM 3483 O O . GLY A 1 427 ? 63.262 -24.990 -145.070 1.00 50.44 427 GLY A O 1
ATOM 3484 N N . ARG A 1 428 ? 64.530 -23.205 -144.626 1.00 46.41 428 ARG A N 1
ATOM 3485 C CA . ARG A 1 428 ? 64.549 -22.730 -146.026 1.00 46.41 428 ARG A CA 1
ATOM 3486 C C . ARG A 1 428 ? 65.941 -22.873 -146.626 1.00 46.41 428 ARG A C 1
ATOM 3488 O O . ARG A 1 428 ? 66.849 -22.088 -146.361 1.00 46.41 428 ARG A O 1
ATOM 3495 N N . GLY A 1 429 ? 66.084 -23.921 -147.432 1.00 38.97 429 GLY A N 1
ATOM 3496 C CA . GLY A 1 429 ? 67.280 -24.215 -148.200 1.00 38.97 429 GLY A CA 1
ATOM 3497 C C . GLY A 1 429 ? 67.665 -23.089 -149.159 1.00 38.97 429 GLY A C 1
ATOM 3498 O O . GLY A 1 429 ? 66.818 -22.472 -149.794 1.00 38.97 429 GLY A O 1
ATOM 3499 N N . GLY A 1 430 ? 68.980 -22.896 -149.263 1.00 36.34 430 GLY A N 1
ATOM 3500 C CA . GLY A 1 430 ? 69.647 -22.480 -150.493 1.00 36.34 430 GLY A CA 1
ATOM 3501 C C . GLY A 1 430 ? 69.474 -21.028 -150.931 1.00 36.34 430 GLY A C 1
ATOM 3502 O O . GLY A 1 430 ? 68.640 -20.737 -151.772 1.00 36.34 430 GLY A O 1
ATOM 3503 N N . GLY A 1 431 ? 70.406 -20.174 -150.496 1.00 41.84 431 GLY A N 1
ATOM 3504 C CA . GLY A 1 431 ? 70.980 -19.185 -151.414 1.00 41.84 431 GLY A CA 1
ATOM 3505 C C . GLY A 1 431 ? 70.468 -17.751 -151.336 1.00 41.84 431 GLY A C 1
ATOM 3506 O O . GLY A 1 431 ? 70.148 -17.207 -152.371 1.00 41.84 431 GLY A O 1
ATOM 3507 N N . GLU A 1 432 ? 70.458 -17.125 -150.155 1.00 44.88 432 GLU A N 1
ATOM 3508 C CA . GLU A 1 432 ? 70.503 -15.652 -149.997 1.00 44.88 432 GLU A CA 1
ATOM 3509 C C . GLU A 1 432 ? 70.795 -15.304 -148.519 1.00 44.88 432 GLU A C 1
ATOM 3511 O O . GLU A 1 432 ? 70.009 -14.712 -147.785 1.00 44.88 432 GLU A O 1
ATOM 3516 N N . ARG A 1 433 ? 71.933 -15.798 -148.009 1.00 43.97 433 ARG A N 1
ATOM 3517 C CA . ARG A 1 433 ? 72.207 -15.902 -146.560 1.00 43.97 433 ARG A CA 1
ATOM 3518 C C . ARG A 1 433 ? 72.821 -14.670 -145.877 1.00 43.97 433 ARG A C 1
ATOM 3520 O O . ARG A 1 433 ? 72.994 -14.710 -144.666 1.00 43.97 433 ARG A O 1
ATOM 3527 N N . ASN A 1 434 ? 73.085 -13.568 -146.583 1.00 48.31 434 ASN A N 1
ATOM 3528 C CA . ASN A 1 434 ? 73.758 -12.401 -145.981 1.00 48.31 434 ASN A CA 1
ATOM 3529 C C . ASN A 1 434 ? 72.880 -11.148 -145.808 1.00 48.31 434 ASN A C 1
ATOM 3531 O O . ASN A 1 434 ? 73.276 -10.246 -145.078 1.00 48.31 434 ASN A O 1
ATOM 3535 N N . GLY A 1 435 ? 71.682 -11.085 -146.402 1.00 54.16 435 GLY A N 1
ATOM 3536 C CA . GLY A 1 435 ? 70.794 -9.918 -146.264 1.00 54.16 435 GLY A CA 1
ATOM 3537 C C . GLY A 1 435 ? 69.945 -9.928 -144.986 1.00 54.16 435 GLY A C 1
ATOM 3538 O O . GLY A 1 435 ? 69.871 -8.930 -144.274 1.00 54.16 435 GLY A O 1
ATOM 3539 N N . ALA A 1 436 ? 69.349 -11.076 -144.646 1.00 55.31 436 ALA A N 1
ATOM 3540 C CA . ALA A 1 436 ? 68.403 -11.184 -143.527 1.00 55.31 436 ALA A CA 1
ATOM 3541 C C . ALA A 1 436 ? 69.071 -11.187 -142.135 1.00 55.31 436 ALA A C 1
ATOM 3543 O O . ALA A 1 436 ? 68.474 -10.743 -141.157 1.00 55.31 436 ALA A O 1
ATOM 3544 N N . LEU A 1 437 ? 70.327 -11.640 -142.043 1.00 50.56 437 LEU A N 1
ATOM 3545 C CA . LEU A 1 437 ? 71.100 -11.658 -140.793 1.00 50.56 437 LEU A CA 1
ATOM 3546 C C . LEU A 1 437 ? 71.513 -10.242 -140.348 1.00 50.56 437 LEU A C 1
ATOM 3548 O O . LEU A 1 437 ? 71.572 -9.967 -139.153 1.00 50.56 437 LEU A O 1
ATOM 3552 N N . VAL A 1 438 ? 71.723 -9.322 -141.297 1.00 55.31 438 VAL A N 1
ATOM 3553 C CA . VAL A 1 438 ? 72.080 -7.922 -141.009 1.00 55.31 438 VAL A CA 1
ATOM 3554 C C . VAL A 1 438 ? 70.879 -7.130 -140.480 1.00 55.31 438 VAL A C 1
ATOM 3556 O O . VAL A 1 438 ? 71.044 -6.336 -139.554 1.00 55.31 438 VAL A O 1
ATOM 3559 N N . GLU A 1 439 ? 69.669 -7.374 -140.993 1.00 54.94 439 GLU A N 1
ATOM 3560 C CA . GLU A 1 439 ? 68.453 -6.740 -140.454 1.00 54.94 439 GLU A CA 1
ATOM 3561 C C . GLU A 1 439 ? 68.048 -7.301 -139.081 1.00 54.94 439 GLU A C 1
ATOM 3563 O O . GLU A 1 439 ? 67.701 -6.538 -138.178 1.00 54.94 439 GLU A O 1
ATOM 3568 N N . PHE A 1 440 ? 68.219 -8.609 -138.847 1.00 55.00 440 PHE A N 1
ATOM 3569 C CA . PHE A 1 440 ? 68.011 -9.190 -137.514 1.00 55.00 440 PHE A CA 1
ATOM 3570 C C . PHE A 1 440 ? 68.968 -8.589 -136.462 1.00 55.00 440 PHE A C 1
ATOM 3572 O O . PHE A 1 440 ? 68.547 -8.251 -135.354 1.00 55.00 440 PHE A O 1
ATOM 3579 N N . CYS A 1 441 ? 70.243 -8.367 -136.813 1.00 53.31 441 CYS A N 1
ATOM 3580 C CA . CYS A 1 441 ? 71.216 -7.729 -135.917 1.00 53.31 441 CYS A CA 1
ATOM 3581 C C . CYS A 1 441 ? 70.936 -6.235 -135.666 1.00 53.31 441 CYS A C 1
ATOM 3583 O O . CYS A 1 441 ? 71.209 -5.749 -134.565 1.00 53.31 441 CYS A O 1
ATOM 3585 N N . LYS A 1 442 ? 70.345 -5.513 -136.631 1.00 51.53 442 LYS A N 1
ATOM 3586 C CA . LYS A 1 442 ? 69.920 -4.114 -136.442 1.00 51.53 442 LYS A CA 1
ATOM 3587 C C . LYS A 1 442 ? 68.743 -3.985 -135.475 1.00 51.53 442 LYS A C 1
ATOM 3589 O O . LYS A 1 442 ? 68.776 -3.098 -134.624 1.00 51.53 442 LYS A O 1
ATOM 3594 N N . GLN A 1 443 ? 67.753 -4.878 -135.540 1.00 55.28 443 GLN A N 1
ATOM 3595 C CA . GLN A 1 443 ? 66.634 -4.873 -134.586 1.00 55.28 443 GLN A CA 1
ATOM 3596 C C . GLN A 1 443 ? 67.057 -5.259 -133.162 1.00 55.28 443 GLN A C 1
ATOM 3598 O O . GLN A 1 443 ? 66.501 -4.731 -132.203 1.00 55.28 443 GLN A O 1
ATOM 3603 N N . GLN A 1 444 ? 68.069 -6.116 -133.009 1.00 49.06 444 GLN A N 1
ATOM 3604 C CA . GLN A 1 444 ? 68.539 -6.594 -131.700 1.00 49.06 444 GLN A CA 1
ATOM 3605 C C . GLN A 1 444 ? 69.705 -5.773 -131.106 1.00 49.06 444 GLN A C 1
ATOM 3607 O O . GLN A 1 444 ? 70.214 -6.117 -130.044 1.00 49.06 444 GLN A O 1
ATOM 3612 N N . ARG A 1 445 ? 70.138 -4.677 -131.759 1.00 48.19 445 ARG A N 1
ATOM 3613 C CA . ARG A 1 445 ? 71.260 -3.809 -131.322 1.00 48.19 445 ARG A CA 1
ATOM 3614 C C . ARG A 1 445 ? 72.560 -4.579 -131.004 1.00 48.19 445 ARG A C 1
ATOM 3616 O O . ARG A 1 445 ? 73.262 -4.247 -130.048 1.00 48.19 445 ARG A O 1
ATOM 3623 N N . VAL A 1 446 ? 72.909 -5.570 -131.827 1.00 47.84 446 VAL A N 1
ATOM 3624 C CA . VAL A 1 446 ? 74.148 -6.366 -131.698 1.00 47.84 446 VAL A CA 1
ATOM 3625 C C . VAL A 1 446 ? 75.131 -5.971 -132.808 1.00 47.84 446 VAL A C 1
ATOM 3627 O O . VAL A 1 446 ? 74.744 -5.903 -133.975 1.00 47.84 446 VAL A O 1
ATOM 3630 N N . VAL A 1 447 ? 76.401 -5.710 -132.467 1.00 46.56 447 VAL A N 1
ATOM 3631 C CA . VAL A 1 447 ? 77.461 -5.347 -133.434 1.00 46.56 447 VAL A CA 1
ATOM 3632 C C . VAL A 1 447 ? 78.333 -6.568 -133.733 1.00 46.56 447 VAL A C 1
ATOM 3634 O O . VAL A 1 447 ? 78.861 -7.207 -132.824 1.00 46.56 447 VAL A O 1
ATOM 3637 N N . TYR A 1 448 ? 78.499 -6.879 -135.020 1.00 37.50 448 TYR A N 1
ATOM 3638 C CA . TYR A 1 448 ? 79.325 -7.987 -135.501 1.00 37.50 448 TYR A CA 1
ATOM 3639 C C . TYR A 1 448 ? 80.717 -7.469 -135.890 1.00 37.50 448 TYR A C 1
ATOM 3641 O O . TYR A 1 448 ? 80.824 -6.623 -136.776 1.00 37.50 448 TYR A O 1
ATOM 3649 N N . CYS A 1 449 ? 81.787 -7.963 -135.255 1.00 43.06 449 CYS A N 1
ATOM 3650 C CA . CYS A 1 449 ? 83.165 -7.610 -135.617 1.00 43.06 449 CYS A CA 1
ATOM 3651 C C . CYS A 1 449 ? 83.997 -8.884 -135.819 1.00 43.06 449 CYS A C 1
ATOM 3653 O O . CYS A 1 449 ? 84.600 -9.430 -134.893 1.00 43.06 449 CYS A O 1
ATOM 3655 N N . GLY A 1 450 ? 84.000 -9.393 -137.055 1.00 55.28 450 GLY A N 1
ATOM 3656 C CA . GLY A 1 450 ? 84.755 -10.589 -137.431 1.00 55.28 450 GLY A CA 1
ATOM 3657 C C . GLY A 1 450 ? 84.407 -11.817 -136.578 1.00 55.28 450 GLY A C 1
ATOM 3658 O O . GLY A 1 450 ? 83.248 -12.195 -136.468 1.00 55.28 450 GLY A O 1
ATOM 3659 N N . ARG A 1 451 ? 85.417 -12.462 -135.978 1.00 37.34 451 ARG A N 1
ATOM 3660 C CA . ARG A 1 451 ? 85.279 -13.704 -135.183 1.00 37.34 451 ARG A CA 1
ATOM 3661 C C . ARG A 1 451 ? 84.643 -13.525 -133.792 1.00 37.34 451 ARG A C 1
ATOM 3663 O O . ARG A 1 451 ? 84.695 -14.455 -132.992 1.00 37.34 451 ARG A O 1
ATOM 3670 N N . TRP A 1 452 ? 84.043 -12.371 -133.507 1.00 42.16 452 TRP A N 1
ATOM 3671 C CA . TRP A 1 452 ? 83.475 -12.043 -132.202 1.00 42.16 452 TRP A CA 1
ATOM 3672 C C . TRP A 1 452 ? 82.062 -11.472 -132.345 1.00 42.16 452 TRP A C 1
ATOM 3674 O O . TRP A 1 452 ? 81.825 -10.560 -133.140 1.00 42.16 452 TRP A O 1
ATOM 3684 N N . VAL A 1 453 ? 81.131 -11.998 -131.547 1.00 41.88 453 VAL A N 1
ATOM 3685 C CA . VAL A 1 453 ? 79.780 -11.449 -131.374 1.00 41.88 453 VAL A CA 1
ATOM 3686 C C . VAL A 1 453 ? 79.743 -10.746 -130.021 1.00 41.88 453 VAL A C 1
ATOM 3688 O O . VAL A 1 453 ? 79.922 -11.387 -128.988 1.00 41.88 453 VAL A O 1
ATOM 3691 N N . LEU A 1 454 ? 79.553 -9.426 -130.032 1.00 43.00 454 LEU A N 1
ATOM 3692 C CA . LEU A 1 454 ? 79.422 -8.599 -128.831 1.00 43.00 454 LEU A CA 1
ATOM 3693 C C . LEU A 1 454 ? 77.937 -8.351 -128.554 1.00 43.00 454 LEU A C 1
ATOM 3695 O O . LEU A 1 454 ? 77.285 -7.607 -129.286 1.00 43.00 454 LEU A O 1
ATOM 3699 N N . PHE A 1 455 ? 77.405 -8.966 -127.496 1.00 36.38 455 PHE A N 1
ATOM 3700 C CA . PHE A 1 455 ? 76.049 -8.703 -127.015 1.00 36.38 455 PHE A CA 1
ATOM 3701 C C . PHE A 1 455 ? 76.012 -7.364 -126.275 1.00 36.38 455 PHE A C 1
ATOM 3703 O O . PHE A 1 455 ? 76.760 -7.153 -125.322 1.00 36.38 455 PHE A O 1
ATOM 3710 N N . LYS A 1 456 ? 75.123 -6.458 -126.693 1.00 41.12 456 LYS A N 1
ATOM 3711 C CA . LYS A 1 456 ? 74.800 -5.256 -125.924 1.00 41.12 456 LYS A CA 1
ATOM 3712 C C . LYS A 1 456 ? 73.667 -5.596 -124.952 1.00 41.12 456 LYS A C 1
ATOM 3714 O O . LYS A 1 456 ? 72.502 -5.535 -125.326 1.00 41.12 456 LYS A O 1
ATOM 3719 N N . LEU A 1 457 ? 74.012 -5.963 -123.720 1.00 35.88 457 LEU A N 1
ATOM 3720 C CA . LEU A 1 457 ? 73.067 -6.021 -122.602 1.00 35.88 457 LEU A CA 1
ATOM 3721 C C . LEU A 1 457 ? 72.941 -4.615 -122.016 1.00 35.88 457 LEU A C 1
ATOM 3723 O O . LEU A 1 457 ? 73.937 -4.031 -121.598 1.00 35.88 457 LEU A O 1
ATOM 3727 N N . HIS A 1 458 ? 71.730 -4.064 -122.012 1.00 34.59 458 HIS A N 1
ATOM 3728 C CA . HIS A 1 458 ? 71.404 -2.952 -121.129 1.00 34.59 458 HIS A CA 1
ATOM 3729 C C . HIS A 1 458 ? 70.522 -3.516 -120.021 1.00 34.59 458 HIS A C 1
ATOM 3731 O O . HIS A 1 458 ? 69.364 -3.850 -120.257 1.00 34.59 458 HIS A O 1
ATOM 3737 N N . LEU A 1 459 ? 71.127 -3.651 -118.844 1.00 34.78 459 LEU A N 1
ATOM 3738 C CA . LEU A 1 459 ? 70.473 -3.841 -117.558 1.00 34.78 459 LEU A CA 1
ATOM 3739 C C . LEU A 1 459 ? 70.822 -2.621 -116.706 1.00 34.78 459 LEU A C 1
ATOM 3741 O O . LEU A 1 459 ? 71.879 -2.009 -116.881 1.00 34.78 459 LEU A O 1
ATOM 3745 N N . ASP A 1 460 ? 69.855 -2.225 -115.894 1.00 33.78 460 ASP A N 1
ATOM 3746 C CA . ASP A 1 460 ? 69.809 -0.955 -115.192 1.00 33.78 460 ASP A CA 1
ATOM 3747 C C . ASP A 1 460 ? 70.910 -0.842 -114.127 1.00 33.78 460 ASP A C 1
ATOM 3749 O O . ASP A 1 460 ? 71.256 -1.807 -113.451 1.00 33.78 460 ASP A O 1
ATOM 3753 N N . GLN A 1 461 ? 71.470 0.364 -114.067 1.00 41.22 461 GLN A N 1
ATOM 3754 C CA . GLN A 1 461 ? 72.281 0.977 -113.016 1.00 41.22 461 GLN A CA 1
ATOM 3755 C C . GLN A 1 461 ? 73.010 0.042 -112.037 1.00 41.22 461 GLN A C 1
ATOM 3757 O O . GLN A 1 461 ? 72.435 -0.389 -111.043 1.00 41.22 461 GLN A O 1
ATOM 3762 N N . SER A 1 462 ? 74.327 -0.143 -112.235 1.00 41.75 462 SER A N 1
ATOM 3763 C CA . SER A 1 462 ? 75.358 0.376 -111.298 1.00 41.75 462 SER A CA 1
ATOM 3764 C C . SER A 1 462 ? 76.770 -0.225 -111.438 1.00 41.75 462 SER A C 1
ATOM 3766 O O . SER A 1 462 ? 77.693 0.351 -110.872 1.00 41.75 462 SER A O 1
ATOM 3768 N N . HIS A 1 463 ? 77.030 -1.260 -112.251 1.00 36.75 463 HIS A N 1
ATOM 3769 C CA . HIS A 1 463 ? 78.404 -1.769 -112.453 1.00 36.75 463 HIS A CA 1
ATOM 3770 C C . HIS A 1 463 ? 78.679 -2.297 -113.874 1.00 36.75 463 HIS A C 1
ATOM 3772 O O . HIS A 1 463 ? 77.857 -2.996 -114.456 1.00 36.75 463 HIS A O 1
ATOM 3778 N N . TRP A 1 464 ? 79.864 -1.992 -114.424 1.00 37.72 464 TRP A N 1
ATOM 3779 C CA . TRP A 1 464 ? 80.343 -2.515 -115.713 1.00 37.72 464 TRP A CA 1
ATOM 3780 C C . TRP A 1 464 ? 81.408 -3.593 -115.480 1.00 37.72 464 TRP A C 1
ATOM 3782 O O . TRP A 1 464 ? 82.434 -3.327 -114.857 1.00 37.72 464 TRP A O 1
ATOM 3792 N N . THR A 1 465 ? 81.209 -4.793 -116.024 1.00 34.28 465 THR A N 1
ATOM 3793 C CA . THR A 1 465 ? 82.231 -5.852 -116.107 1.00 34.28 465 THR A CA 1
ATOM 3794 C C . THR A 1 465 ? 82.308 -6.362 -117.545 1.00 34.28 465 THR A C 1
ATOM 3796 O O . THR A 1 465 ? 81.308 -6.770 -118.129 1.00 34.28 465 THR A O 1
ATOM 3799 N N . ILE A 1 466 ? 83.501 -6.320 -118.150 1.00 37.06 466 ILE A N 1
ATOM 3800 C CA . ILE A 1 466 ? 83.746 -6.849 -119.499 1.00 37.06 466 ILE A CA 1
ATOM 3801 C C . ILE A 1 466 ? 84.227 -8.296 -119.362 1.00 37.06 466 ILE A C 1
ATOM 3803 O O . ILE A 1 466 ? 85.353 -8.538 -118.931 1.00 37.06 466 ILE A O 1
ATOM 3807 N N . HIS A 1 467 ? 83.403 -9.259 -119.775 1.00 34.44 467 HIS A N 1
ATOM 3808 C CA . HIS A 1 467 ? 83.809 -10.659 -119.909 1.00 34.44 467 HIS A CA 1
ATOM 3809 C C . HIS A 1 467 ? 84.084 -10.990 -121.382 1.00 34.44 467 HIS A C 1
ATOM 3811 O O . HIS A 1 467 ? 83.165 -11.161 -122.179 1.00 34.44 467 HIS A O 1
ATOM 3817 N N . GLY A 1 468 ? 85.363 -11.075 -121.757 1.00 36.78 468 GLY A N 1
ATOM 3818 C CA . GLY A 1 468 ? 85.797 -11.613 -123.050 1.00 36.78 468 GLY A CA 1
ATOM 3819 C C . GLY A 1 468 ? 86.216 -13.080 -122.922 1.00 36.78 468 GLY A C 1
ATOM 3820 O O . GLY A 1 468 ? 87.073 -13.400 -122.102 1.00 36.78 468 GLY A O 1
ATOM 3821 N N . VAL A 1 469 ? 85.645 -13.974 -123.737 1.00 33.50 469 VAL A N 1
ATOM 3822 C CA . VAL A 1 469 ? 86.016 -15.404 -123.777 1.00 33.50 469 VAL A CA 1
ATOM 3823 C C . VAL A 1 469 ? 86.996 -15.663 -124.935 1.00 33.50 469 VAL A C 1
ATOM 3825 O O . VAL A 1 469 ? 86.600 -15.538 -126.089 1.00 33.50 469 VAL A O 1
ATOM 3828 N N . PRO A 1 470 ? 88.268 -16.035 -124.696 1.00 33.44 470 PRO A N 1
ATOM 3829 C CA . PRO A 1 470 ? 89.266 -16.170 -125.756 1.00 33.44 470 PRO A CA 1
ATOM 3830 C C . PRO A 1 470 ? 89.084 -17.410 -126.640 1.00 33.44 470 PRO A C 1
ATOM 3832 O O . PRO A 1 470 ? 89.177 -18.545 -126.173 1.00 33.44 470 PRO A O 1
ATOM 3835 N N . VAL A 1 471 ? 89.001 -17.209 -127.959 1.00 37.69 471 VAL A N 1
ATOM 3836 C CA . VAL A 1 471 ? 89.285 -18.258 -128.953 1.00 37.69 471 VAL A CA 1
ATOM 3837 C C . VAL A 1 471 ? 90.792 -18.220 -129.287 1.00 37.69 471 VAL A C 1
ATOM 3839 O O . VAL A 1 471 ? 91.208 -17.502 -130.185 1.00 37.69 471 VAL A O 1
ATOM 3842 N N . ARG A 1 472 ? 91.603 -18.948 -128.491 1.00 32.31 472 ARG A N 1
ATOM 3843 C CA . ARG A 1 472 ? 93.039 -19.349 -128.658 1.00 32.31 472 ARG A CA 1
ATOM 3844 C C . ARG A 1 472 ? 93.984 -18.394 -129.438 1.00 32.31 472 ARG A C 1
ATOM 3846 O O . ARG A 1 472 ? 93.954 -18.361 -130.659 1.00 32.31 472 ARG A O 1
ATOM 3853 N N . LYS A 1 473 ? 94.857 -17.652 -128.727 1.00 33.62 473 LYS A N 1
ATOM 3854 C CA . LYS A 1 473 ? 96.316 -17.859 -128.416 1.00 33.62 473 LYS A CA 1
ATOM 3855 C C . LYS A 1 473 ? 97.285 -17.028 -129.312 1.00 33.62 473 LYS A C 1
ATOM 3857 O O . LYS A 1 473 ? 96.924 -16.716 -130.436 1.00 33.62 473 LYS A O 1
ATOM 3862 N N . PRO A 1 474 ? 98.455 -16.581 -128.794 1.00 42.44 474 PRO A N 1
ATOM 3863 C CA . PRO A 1 474 ? 98.792 -15.149 -128.701 1.00 42.44 474 PRO A CA 1
ATOM 3864 C C . PRO A 1 474 ? 100.059 -14.735 -129.478 1.00 42.44 474 PRO A C 1
ATOM 3866 O O . PRO A 1 474 ? 100.920 -15.577 -129.678 1.00 42.44 474 PRO A O 1
ATOM 3869 N N . ILE A 1 475 ? 100.218 -13.440 -129.793 1.00 29.70 475 ILE A N 1
ATOM 3870 C CA . ILE A 1 475 ? 101.496 -12.688 -129.855 1.00 29.70 475 ILE A CA 1
ATOM 3871 C C . ILE A 1 475 ? 101.151 -11.187 -129.761 1.00 29.70 475 ILE A C 1
ATOM 3873 O O . ILE A 1 475 ? 100.301 -10.708 -130.503 1.00 29.70 475 ILE A O 1
ATOM 3877 N N . GLY A 1 476 ? 101.850 -10.443 -128.897 1.00 30.98 476 GLY A N 1
ATOM 3878 C CA . GLY A 1 476 ? 101.968 -8.981 -129.004 1.00 30.98 476 GLY A CA 1
ATOM 3879 C C . GLY A 1 476 ? 101.156 -8.163 -127.998 1.00 30.98 476 GLY A C 1
ATOM 3880 O O . GLY A 1 476 ? 99.935 -8.092 -128.052 1.00 30.98 476 GLY A O 1
ATOM 3881 N N . ARG A 1 477 ? 101.881 -7.515 -127.086 1.00 31.27 477 ARG A N 1
ATOM 3882 C CA . ARG A 1 477 ? 101.425 -6.608 -126.029 1.00 31.27 477 ARG A CA 1
ATOM 3883 C C . ARG A 1 477 ? 100.942 -5.280 -126.642 1.00 31.27 477 ARG A C 1
ATOM 3885 O O . ARG A 1 477 ? 101.747 -4.603 -127.266 1.00 31.27 477 ARG A O 1
ATOM 3892 N N . TRP A 1 478 ? 99.692 -4.880 -126.402 1.00 30.64 478 TRP A N 1
ATOM 3893 C CA . TRP A 1 478 ? 99.229 -3.500 -126.610 1.00 30.64 478 TRP A CA 1
ATOM 3894 C C . TRP A 1 478 ? 98.370 -3.073 -125.419 1.00 30.64 478 TRP A C 1
ATOM 3896 O O . TRP A 1 478 ? 97.411 -3.747 -125.055 1.00 30.64 478 TRP A O 1
ATOM 3906 N N . MET A 1 479 ? 98.790 -1.987 -124.778 1.00 26.00 479 MET A N 1
ATOM 3907 C CA . MET A 1 479 ? 98.148 -1.349 -123.633 1.00 26.00 479 MET A CA 1
ATOM 3908 C C . MET A 1 479 ? 97.296 -0.211 -124.208 1.00 26.00 479 MET A C 1
ATOM 3910 O O . MET A 1 479 ? 97.850 0.671 -124.860 1.00 26.00 479 MET A O 1
ATOM 3914 N N . LEU A 1 480 ? 95.970 -0.263 -124.052 1.00 29.19 480 LEU A N 1
ATOM 3915 C CA . LEU A 1 480 ? 95.084 0.846 -124.416 1.00 29.19 480 LEU A CA 1
ATOM 3916 C C . LEU A 1 480 ? 94.720 1.588 -123.126 1.00 29.19 480 LEU A C 1
ATOM 3918 O O . LEU A 1 480 ? 94.024 1.041 -122.275 1.00 29.19 480 LEU A O 1
ATOM 3922 N N . ASP A 1 481 ? 95.261 2.793 -122.977 1.00 24.00 481 ASP A N 1
ATOM 3923 C CA . ASP A 1 481 ? 94.984 3.728 -121.886 1.00 24.00 481 ASP A CA 1
ATOM 3924 C C . ASP A 1 481 ? 93.739 4.555 -122.247 1.00 24.00 481 ASP A C 1
ATOM 3926 O O . ASP A 1 481 ? 93.683 5.151 -123.324 1.00 24.00 481 ASP A O 1
ATOM 3930 N N . VAL A 1 482 ? 92.722 4.563 -121.382 1.00 30.27 482 VAL A N 1
ATOM 3931 C CA . VAL A 1 482 ? 91.539 5.428 -121.517 1.00 30.27 482 VAL A CA 1
ATOM 3932 C C . VAL A 1 482 ? 91.225 6.008 -120.140 1.00 30.27 482 VAL A C 1
ATOM 3934 O O . VAL A 1 482 ? 90.746 5.307 -119.250 1.00 30.27 482 VAL A O 1
ATOM 3937 N N . ARG A 1 483 ? 91.509 7.304 -119.970 1.00 23.50 483 ARG A N 1
ATOM 3938 C CA . ARG A 1 483 ? 91.145 8.092 -118.785 1.00 23.50 483 ARG A CA 1
ATOM 3939 C C . ARG A 1 483 ? 89.634 8.317 -118.714 1.00 23.50 483 ARG A C 1
ATOM 3941 O O . ARG A 1 483 ? 89.014 8.718 -119.695 1.00 23.50 483 ARG A O 1
ATOM 3948 N N . LEU A 1 484 ? 89.093 8.114 -117.516 1.00 27.48 484 LEU A N 1
ATOM 3949 C CA . LEU A 1 484 ? 87.747 8.484 -117.077 1.00 27.48 484 LEU A CA 1
ATOM 3950 C C . LEU A 1 484 ? 87.812 9.808 -116.301 1.00 27.48 484 LEU A C 1
ATOM 3952 O O . LEU A 1 484 ? 88.712 9.980 -115.480 1.00 27.48 484 LEU A O 1
ATOM 3956 N N . GLU A 1 485 ? 86.834 10.693 -116.496 1.00 26.14 485 GLU A N 1
ATOM 3957 C CA . GLU A 1 485 ? 86.549 11.803 -115.578 1.00 26.14 485 GLU A CA 1
ATOM 3958 C C . GLU A 1 485 ? 85.183 11.593 -114.909 1.00 26.14 485 GLU A C 1
ATOM 3960 O O . GLU A 1 485 ? 84.199 11.229 -115.553 1.00 26.14 485 GLU A O 1
ATOM 3965 N N . TRP A 1 486 ? 85.162 11.790 -113.589 1.00 29.38 486 TRP A N 1
ATOM 3966 C CA . TRP A 1 486 ? 84.008 11.738 -112.689 1.00 29.38 486 TRP A CA 1
ATOM 3967 C C . TRP A 1 486 ? 83.684 13.162 -112.213 1.00 29.38 486 TRP A C 1
ATOM 3969 O O . TRP A 1 486 ? 84.600 13.920 -111.895 1.00 29.38 486 TRP A O 1
ATOM 3979 N N . CYS A 1 487 ? 82.402 13.496 -112.044 1.00 27.80 487 CYS A N 1
ATOM 3980 C CA . CYS A 1 487 ? 81.977 14.595 -111.171 1.00 27.80 487 CYS A CA 1
ATOM 3981 C C . CYS A 1 487 ? 80.914 14.097 -110.183 1.00 27.80 487 CYS A C 1
ATOM 3983 O O . CYS A 1 487 ? 79.887 13.550 -110.577 1.00 27.80 487 CYS A O 1
ATOM 3985 N N . LEU A 1 488 ? 81.232 14.278 -108.900 1.00 33.09 488 LEU A N 1
ATOM 3986 C CA . LEU A 1 488 ? 80.456 13.963 -107.700 1.00 33.09 488 LEU A CA 1
ATOM 3987 C C . LEU A 1 488 ? 79.598 15.158 -107.258 1.00 33.09 488 LEU A C 1
ATOM 3989 O O . LEU A 1 488 ? 80.005 16.308 -107.407 1.00 33.09 488 LEU A O 1
ATOM 3993 N N . GLY A 1 489 ? 78.492 14.851 -106.585 1.00 30.67 489 GLY A N 1
ATOM 3994 C CA . GLY A 1 489 ? 77.783 15.715 -105.635 1.00 30.67 489 GLY A CA 1
ATOM 3995 C C . GLY A 1 489 ? 76.405 15.111 -105.359 1.00 30.67 489 GLY A C 1
ATOM 3996 O O . GLY A 1 489 ? 75.686 14.823 -106.305 1.00 30.67 489 GLY A O 1
ATOM 3997 N N . GLY A 1 490 ? 75.949 14.818 -104.147 1.00 31.70 490 GLY A N 1
ATOM 3998 C CA . GLY A 1 490 ? 76.443 15.004 -102.785 1.00 31.70 490 GLY A CA 1
ATOM 3999 C C . GLY A 1 490 ? 75.220 14.829 -101.867 1.00 31.70 490 GLY A C 1
ATOM 4000 O O . GLY A 1 490 ? 74.183 15.428 -102.137 1.00 31.70 490 GLY A O 1
ATOM 4001 N N . TRP A 1 491 ? 75.340 13.942 -100.875 1.00 32.03 491 TRP A N 1
ATOM 4002 C CA . TRP A 1 491 ? 74.462 13.681 -99.713 1.00 32.03 491 TRP A CA 1
ATOM 4003 C C . TRP A 1 491 ? 74.166 14.959 -98.877 1.00 32.03 491 TRP A C 1
ATOM 4005 O O . TRP A 1 491 ? 74.825 15.965 -99.113 1.00 32.03 491 TRP A O 1
ATOM 4015 N N . GLU A 1 492 ? 73.233 15.080 -97.915 1.00 32.06 492 GLU A N 1
ATOM 4016 C CA . GLU A 1 492 ? 72.612 14.196 -96.891 1.00 32.06 492 GLU A CA 1
ATOM 4017 C C . GLU A 1 492 ? 71.435 14.990 -96.228 1.00 32.06 492 GLU A C 1
ATOM 4019 O O . GLU A 1 492 ? 71.434 16.218 -96.322 1.00 32.06 492 GLU A O 1
ATOM 4024 N N . SER A 1 493 ? 70.323 14.352 -95.805 1.00 33.88 493 SER A N 1
ATOM 4025 C CA . SER A 1 493 ? 69.820 14.097 -94.410 1.00 33.88 493 SER A CA 1
ATOM 4026 C C . SER A 1 493 ? 69.785 15.305 -93.440 1.00 33.88 493 SER A C 1
ATOM 4028 O O . SER A 1 493 ? 70.672 16.142 -93.476 1.00 33.88 493 SER A O 1
ATOM 4030 N N . GLU A 1 494 ? 68.756 15.555 -92.613 1.00 34.16 494 GLU A N 1
ATOM 4031 C CA . GLU A 1 494 ? 68.278 14.850 -91.390 1.00 34.16 494 GLU A CA 1
ATOM 4032 C C . GLU A 1 494 ? 66.965 15.544 -90.901 1.00 34.16 494 GLU A C 1
ATOM 4034 O O . GLU A 1 494 ? 66.786 16.735 -91.148 1.00 34.16 494 GLU A O 1
ATOM 4039 N N . GLU A 1 495 ? 65.902 14.836 -90.482 1.00 35.38 495 GLU A N 1
ATOM 4040 C CA . GLU A 1 495 ? 65.487 14.418 -89.108 1.00 35.38 495 GLU A CA 1
ATOM 4041 C C . GLU A 1 495 ? 64.965 15.492 -88.109 1.00 35.38 495 GLU A C 1
ATOM 4043 O O . GLU A 1 495 ? 65.498 16.590 -88.002 1.00 35.38 495 GLU A O 1
ATOM 4048 N N . GLY A 1 496 ? 63.942 15.095 -87.316 1.00 34.97 496 GLY A N 1
ATOM 4049 C CA . GLY A 1 496 ? 63.516 15.691 -86.022 1.00 34.97 496 GLY A CA 1
ATOM 4050 C C . GLY A 1 496 ? 62.088 16.280 -85.998 1.00 34.97 496 GLY A C 1
ATOM 4051 O O . GLY A 1 496 ? 61.883 17.348 -86.556 1.00 34.97 496 GLY A O 1
ATOM 4052 N N . VAL A 1 497 ? 61.019 15.591 -85.537 1.00 39.06 497 VAL A N 1
ATOM 4053 C CA . VAL A 1 497 ? 60.526 15.416 -84.128 1.00 39.06 497 VAL A CA 1
ATOM 4054 C C . VAL A 1 497 ? 60.278 16.772 -83.425 1.00 39.06 497 VAL A C 1
ATOM 4056 O O . VAL A 1 497 ? 61.160 17.612 -83.453 1.00 39.06 497 VAL A O 1
ATOM 4059 N N . GLY A 1 498 ? 59.180 17.125 -82.744 1.00 37.47 498 GLY A N 1
ATOM 4060 C CA . GLY A 1 498 ? 57.982 16.476 -82.196 1.00 37.47 498 GLY A CA 1
ATOM 4061 C C . GLY A 1 498 ? 57.510 17.301 -80.965 1.00 37.47 498 GLY A C 1
ATOM 4062 O O . GLY A 1 498 ? 58.294 18.075 -80.431 1.00 37.47 498 GLY A O 1
ATOM 4063 N N . GLU A 1 499 ? 56.262 17.083 -80.522 1.00 39.38 499 GLU A N 1
ATOM 4064 C CA . GLU A 1 499 ? 55.619 17.474 -79.234 1.00 39.38 499 GLU A CA 1
ATOM 4065 C C . GLU A 1 499 ? 54.749 18.747 -79.096 1.00 39.38 499 GLU A C 1
ATOM 4067 O O . GLU A 1 499 ? 55.159 19.873 -79.370 1.00 39.38 499 GLU A O 1
ATOM 4072 N N . GLY A 1 500 ? 53.555 18.522 -78.507 1.00 33.88 500 GLY A N 1
ATOM 4073 C CA . GLY A 1 500 ? 52.893 19.447 -77.576 1.00 33.88 500 GLY A CA 1
ATOM 4074 C C . GLY A 1 500 ? 51.355 19.496 -77.629 1.00 33.88 500 GLY A C 1
ATOM 4075 O O . GLY A 1 500 ? 50.818 20.313 -78.372 1.00 33.88 500 GLY A O 1
ATOM 4076 N N . GLY A 1 501 ? 50.641 18.724 -76.785 1.00 39.28 501 GLY A N 1
ATOM 4077 C CA . GLY A 1 501 ? 49.249 19.058 -76.418 1.00 39.28 501 GLY A CA 1
ATOM 4078 C C . GLY A 1 501 ? 48.333 17.949 -75.867 1.00 39.28 501 GLY A C 1
ATOM 4079 O O . GLY A 1 501 ? 47.426 17.541 -76.588 1.00 39.28 501 GLY A O 1
ATOM 4080 N N . LEU A 1 502 ? 48.531 17.515 -74.610 1.00 36.66 502 LEU A N 1
ATOM 4081 C CA . LEU A 1 502 ? 47.540 17.493 -73.502 1.00 36.66 502 LEU A CA 1
ATOM 4082 C C . LEU A 1 502 ? 48.103 16.807 -72.250 1.00 36.66 502 LEU A C 1
ATOM 4084 O O . LEU A 1 502 ? 48.569 15.654 -72.372 1.00 36.66 502 LEU A O 1
#

pLDDT: mean 75.15, std 19.69, range [23.5, 98.19]

Secondary structure (DSSP, 8-state):
-HHHHHHHHHHHHHH--SS-HHHHHHHHHGGGTT--TT-GGGHHHHHHHHHHHHHHHHHHHHHHHHHTTT---HHHHHHHHHHHHHHHHHHHHHHHTGGG-SS-THHHHHHHHHHHHHHHHTT-HHHHHHHHHHHHHHHHTS---S----HHHHHHHHHHHHHHHHHHHHHHHTT----HHHHHHHHHHHHHHHHHHHHHHHHTGGGS-HHHHHHHHHHHHHHHHHSTTGGGHHHHHHHHHHHHHT--S-HHHHHHHHHHHHHHHHHHHHH-TT--HHHHHHHHHHHHHHHHHHHHHHHHHHHHHHHHHHHHHHHHHHHHHHHHHHHHHHHHHHHHHHHHHHHHHHHHHHHHHHHHHHHHHHHHHHHHHHHHHHHHHHHHHHHHHHHHHHHHHHHHHHHHHHHHHHHHHHHHHHHHHHHHHHHHHHSS-SS-TTTHHHHHHHHTT-EEETTEEE------SS---------S------------------------------

InterPro domains:
  IPR056933 Separase-like, TPR repeats region [PF25110] (6-171)
  IPR056933 Separase-like, TPR repeats region [PF25110] (176-244)

Foldseek 3Di:
DLVVLLVVLLVCLQDPLDDDSLVSLVVVCVLVVPDDPVPLVCLLVLCVRCVVSLVSLLVRLLVVLVVLLPDDDPSSVVVNVNSLSSLVVSLVSCVSNLVVPPDDNCVSLVSLLSSLVSCVSVVVLVVSLVSLVVSVVVVVVDDPPPDDLDPVVVVSVVSSVVSNLVSVVVVVPVVDPDDPVNVLVSLVVVLVVLLVVLLVCLLVVVSDDLVVSLVSLLVSLVSCCVHPNVLCLLVSLLSSLVSNVPDPPDVVSSVVSNCSSVVSVVVSVVVDPPHDPVSVVVSVVSVVVVVVVVVVVVVVVVVVVVVVVVVVVVVVVVVVVVVVVVVVVVVVVVVVVVVVVVVVVVVVVVVVVVVVVVVVVVVVVVVVVVVVVVVVVVVVVVVVVVVVVVVVVVVVVVVVVVVVVVVVVVVVVVVVVVVVVVVVVVPDDDDDPPPPVVVVCVVQVWDDDPPDTDHDDDDDDDDDDDDDDDPDDDDDDDDDDDDDDDDDDDDDDDDDDDDDDD

Organism: Acer negundo (NCBI:txid4023)

Sequence (502 aa):
MASKTEASLLSKLESSNSTPIYSLFSDYRRPFSDVNEKNQTLIPKLASKFLSFLKKSLAIIPDRLSDSSNKDHTQHQQLTNELFNVFRLCLDCLDLISSQLSYKPYLILVHRVSFVYCLESYRKYEDAESEEFGVLKRFRDLDFNGKSSNSEFARVFLDAVAATVKCAALWKTNVVVLDANEYDKLHGMLMTYLHECSLFFAGELVCFNGDLLCAFTKVTLTEYAKSSMKDQMYKFSCEICSSLFSLEENKPIIIKIIFCVLGFSASQCEAEATLNANVVKRFVEENQRLAEECSQWKREYESVYEALLELENKADERNKKAQVRIHDLEAKLSEVSYVLYFYKQQYQTLGRLFEENFRLTEEYRRLLNVCLLYDQDCQALMKIGNEADEKAKEAKTRVHDLEVQLDQVLDELNFYKLQYHYSKLSGRGGGERNGALVEFCKQQRVVYCGRWVLFKLHLDQSHWTIHGVPVRKPIGRWMLDVRLEWCLGGWESEEGVGEGGL